Protein AF-A0A316NHX3-F1 (afdb_monomer_lite)

Secondary structure (DSSP, 8-state):
--HHHHHHHHHHHHHHHHSPPEEEEETTEEEEE----HHHHTT-SSHHHHHHHHHHTT-HHHHHHHHTT----HHHHHHHHHHHHH-TTGGGT--GGGGSGGGGGGTTHHHHHTT-HHHHHHHHTS-HHHHHHHHHHHHHHHHH-S--HHHHHHHHHHH---SSTT-GGGGG-TTHHHHHHHHHHHHHHS---HHHHHHHHHHHSSS------SHHHHHHTTSTT-HHHHHHHHHHHHHHH-SS--HHHHHHHHHHHHHS--HHHHHHHHHHB--TTPPP-STTHHHHHHHHHHHHHHH---HHHHHHHHHHHHHHS-----HHHHHHHHHHHHHHHHHHHHHHS----S--SEEETTEEEEE-TTS-EEEEEETTTT-TT----S-HHHHHT-S--S-SEEEEEEEETTB---PPPSS-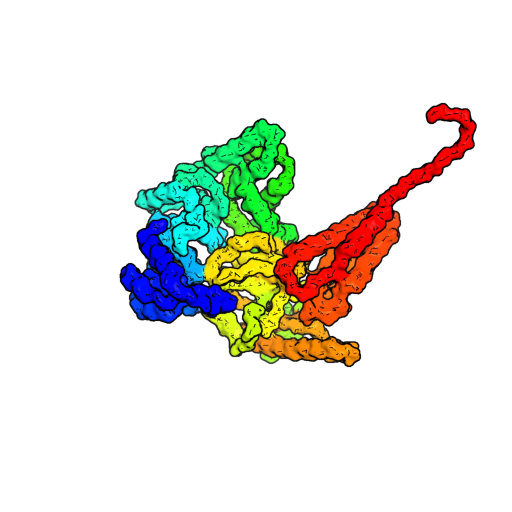EEEES---GGGEEEEESS-----SSS--S-GGG--TT--B--HHHHHHH--SS--EEEEESB--SSS-SSSB---SEEEEEES-S-HHHHHHHTTT-HHHHHHHHHHHHHHHHHHHHHHHHHHHHT--EEEEEHHHHHHHHHHHHHHHHHHHHHH--THHHHHHHHHHHHHHHHS-GGGHHHHHHHH-HHHHHHHHHHHHHHHHH-S-HHHHHHHHHHHHHHHHHHHHHHHHTGGG--TT---SS-HHHHHHHHHHHHHHHSPPP---------S----

pLDDT: mean 89.29, std 11.53, range [32.72, 98.62]

Structure (mmCIF, N/CA/C/O backbone):
data_AF-A0A316NHX3-F1
#
_entry.id   AF-A0A316NHX3-F1
#
loop_
_atom_site.group_PDB
_atom_site.id
_atom_site.type_symbol
_atom_site.label_atom_id
_atom_site.label_alt_id
_atom_site.label_comp_id
_atom_site.label_asym_id
_atom_site.label_entity_id
_atom_site.label_seq_id
_atom_site.pdbx_PDB_ins_code
_atom_site.Cartn_x
_atom_site.Cartn_y
_atom_site.Cartn_z
_atom_site.occupancy
_atom_site.B_iso_or_equiv
_atom_site.auth_seq_id
_atom_site.auth_comp_id
_atom_site.auth_asym_id
_atom_site.auth_atom_id
_atom_site.pdbx_PDB_model_num
ATOM 1 N N . MET A 1 1 ? -10.942 4.872 31.131 1.00 81.50 1 MET A N 1
ATOM 2 C CA . MET A 1 1 ? -10.452 3.531 31.542 1.00 81.50 1 MET A CA 1
ATOM 3 C C . MET A 1 1 ? -11.284 2.937 32.672 1.00 81.50 1 MET A C 1
ATOM 5 O O . MET A 1 1 ? -11.773 3.684 33.516 1.00 81.50 1 MET A O 1
ATOM 9 N N . THR A 1 2 ? -11.428 1.608 32.691 1.00 85.44 2 THR A N 1
ATOM 10 C CA . THR A 1 2 ? -12.091 0.856 33.773 1.00 85.44 2 THR A CA 1
ATOM 11 C C . THR A 1 2 ? -11.160 0.682 34.984 1.00 85.44 2 THR A C 1
ATOM 13 O O . THR A 1 2 ? -9.944 0.844 34.867 1.00 85.44 2 THR A O 1
ATOM 16 N N . GLU A 1 3 ? -11.706 0.335 36.156 1.00 88.62 3 GLU A N 1
ATOM 17 C CA . GLU A 1 3 ? -10.888 0.067 37.357 1.00 88.62 3 GLU A CA 1
ATOM 18 C C . GLU A 1 3 ? -9.953 -1.135 37.166 1.00 88.62 3 GLU A C 1
ATOM 20 O O . GLU A 1 3 ? -8.828 -1.142 37.659 1.00 88.62 3 GLU A O 1
ATOM 25 N N . GLU A 1 4 ? -10.397 -2.133 36.402 1.00 90.75 4 GLU A N 1
ATOM 26 C CA . GLU A 1 4 ? -9.567 -3.272 36.020 1.00 90.75 4 GLU A CA 1
ATOM 27 C C . GLU A 1 4 ? -8.338 -2.828 35.221 1.00 90.75 4 GLU A C 1
ATOM 29 O O . GLU A 1 4 ? -7.219 -3.175 35.589 1.00 90.75 4 GLU A O 1
ATOM 34 N N . MET A 1 5 ? -8.523 -2.007 34.182 1.00 90.88 5 MET A N 1
ATOM 35 C CA . MET A 1 5 ? -7.405 -1.529 33.367 1.00 90.88 5 MET A CA 1
ATOM 36 C C . MET A 1 5 ? -6.417 -0.696 34.186 1.00 90.88 5 MET A C 1
ATOM 38 O O . MET A 1 5 ? -5.214 -0.859 34.029 1.00 90.88 5 MET A O 1
ATOM 42 N N . ARG A 1 6 ? -6.907 0.147 35.106 1.00 91.81 6 ARG A N 1
ATOM 43 C CA . ARG A 1 6 ? -6.041 0.915 36.019 1.00 91.81 6 ARG A CA 1
ATOM 44 C C . ARG A 1 6 ? -5.251 0.017 36.969 1.00 91.81 6 ARG A C 1
ATOM 46 O O . ARG A 1 6 ? -4.130 0.354 37.331 1.00 91.81 6 ARG A O 1
ATOM 53 N N . ARG A 1 7 ? -5.826 -1.107 37.416 1.00 94.25 7 ARG A N 1
ATOM 54 C CA . ARG A 1 7 ? -5.094 -2.109 38.208 1.00 94.25 7 ARG A CA 1
ATOM 55 C C . ARG A 1 7 ? -3.994 -2.764 37.373 1.00 94.25 7 ARG A C 1
ATOM 57 O O . ARG A 1 7 ? -2.870 -2.846 37.851 1.00 94.25 7 ARG A O 1
ATOM 64 N N . LEU A 1 8 ? -4.319 -3.205 36.158 1.00 94.25 8 LEU A N 1
ATOM 65 C CA . LEU A 1 8 ? -3.361 -3.825 35.238 1.00 94.25 8 LEU A CA 1
ATOM 66 C C . LEU A 1 8 ? -2.221 -2.870 34.862 1.00 94.25 8 LEU A C 1
ATOM 68 O O . LEU A 1 8 ? -1.068 -3.285 34.826 1.00 94.25 8 LEU A O 1
ATOM 72 N N . GLU A 1 9 ? -2.532 -1.592 34.645 1.00 93.94 9 GLU A N 1
ATOM 73 C CA . GLU A 1 9 ? -1.543 -0.547 34.383 1.00 93.94 9 GLU A CA 1
ATOM 74 C C . GLU A 1 9 ? -0.569 -0.361 35.553 1.00 93.94 9 GLU A C 1
ATOM 76 O O . GLU A 1 9 ? 0.637 -0.421 35.353 1.00 93.94 9 GLU A O 1
ATOM 81 N N . ARG A 1 10 ? -1.062 -0.234 36.791 1.00 94.88 10 ARG A N 1
ATOM 82 C CA . ARG A 1 10 ? -0.166 -0.131 37.959 1.00 94.88 10 ARG A CA 1
ATOM 83 C C . ARG A 1 10 ? 0.773 -1.331 38.070 1.00 94.88 10 ARG A C 1
ATOM 85 O O . ARG A 1 10 ? 1.951 -1.169 38.353 1.00 94.88 10 ARG A O 1
ATOM 92 N N . ILE A 1 11 ? 0.255 -2.534 37.820 1.00 95.75 11 ILE A N 1
ATOM 93 C CA . ILE A 1 11 ? 1.056 -3.759 37.874 1.00 95.75 11 ILE A CA 1
ATOM 94 C C . ILE A 1 11 ? 2.121 -3.778 36.767 1.00 95.75 11 ILE A C 1
ATOM 96 O O . ILE A 1 11 ? 3.251 -4.181 37.033 1.00 95.75 11 ILE A O 1
ATOM 100 N N . ILE A 1 12 ? 1.802 -3.350 35.537 1.00 93.62 12 ILE A N 1
ATOM 101 C CA . ILE A 1 12 ? 2.807 -3.330 34.463 1.00 93.62 12 ILE A CA 1
ATOM 102 C C . ILE A 1 12 ? 3.889 -2.276 34.720 1.00 93.62 12 ILE A C 1
ATOM 104 O O . ILE A 1 12 ? 5.060 -2.549 34.472 1.00 93.62 12 ILE A O 1
ATOM 108 N N . GLU A 1 13 ? 3.521 -1.118 35.276 1.00 93.25 13 GLU A N 1
ATOM 109 C CA . GLU A 1 13 ? 4.476 -0.094 35.710 1.00 93.25 13 GLU A CA 1
ATOM 110 C C . GLU A 1 13 ? 5.412 -0.641 36.796 1.00 93.25 13 GLU A C 1
ATOM 112 O O . GLU A 1 13 ? 6.630 -0.517 36.672 1.00 93.25 13 GLU A O 1
ATOM 117 N N . GLU A 1 14 ? 4.875 -1.340 37.803 1.00 94.88 14 GLU A N 1
ATOM 118 C CA . GLU A 1 14 ? 5.686 -1.994 38.836 1.00 94.88 14 GLU A CA 1
ATOM 119 C C . GLU A 1 14 ? 6.650 -3.036 38.248 1.00 94.88 14 GLU A C 1
ATOM 121 O O . GLU A 1 14 ? 7.804 -3.104 38.674 1.00 94.88 14 GLU A O 1
ATOM 126 N N . ILE A 1 15 ? 6.217 -3.828 37.261 1.00 94.94 15 ILE A N 1
ATOM 127 C CA . ILE A 1 15 ? 7.086 -4.800 36.580 1.00 94.94 15 ILE A CA 1
ATOM 128 C C . ILE A 1 15 ? 8.211 -4.083 35.834 1.00 94.94 15 ILE A C 1
ATOM 130 O O . ILE A 1 15 ? 9.368 -4.476 35.961 1.00 94.94 15 ILE A O 1
ATOM 134 N N . TRP A 1 16 ? 7.901 -3.032 35.073 1.00 91.38 16 TRP A N 1
ATOM 135 C CA . TRP A 1 16 ? 8.910 -2.277 34.327 1.00 91.38 16 TRP A CA 1
ATOM 136 C C . TRP A 1 16 ? 9.939 -1.599 35.237 1.00 91.38 16 TRP A C 1
ATOM 138 O O . TRP A 1 16 ? 11.098 -1.464 34.846 1.00 91.38 16 TRP A O 1
ATOM 148 N N . GLU A 1 17 ? 9.539 -1.192 36.442 1.00 93.19 17 GLU A N 1
ATOM 149 C CA . GLU A 1 17 ? 10.433 -0.568 37.419 1.00 93.19 17 GLU A CA 1
ATOM 150 C C . GLU A 1 17 ? 11.291 -1.575 38.198 1.00 93.19 17 GLU A C 1
ATOM 152 O O . GLU A 1 17 ? 12.444 -1.274 38.520 1.00 93.19 17 GLU A O 1
ATOM 157 N N . ASN A 1 18 ? 10.742 -2.749 38.530 1.00 94.38 18 ASN A N 1
ATOM 158 C CA . ASN A 1 18 ? 11.351 -3.658 39.506 1.00 94.38 18 ASN A CA 1
ATOM 159 C C . ASN A 1 18 ? 11.918 -4.946 38.903 1.00 94.38 18 ASN A C 1
ATOM 161 O O . ASN A 1 18 ? 12.851 -5.520 39.472 1.00 94.38 18 ASN A O 1
ATOM 165 N N . GLU A 1 19 ? 11.388 -5.410 37.771 1.00 94.19 19 GLU A N 1
ATOM 166 C CA . GLU A 1 19 ? 11.814 -6.663 37.159 1.00 94.19 19 GLU A CA 1
ATOM 167 C C . GLU A 1 19 ? 12.928 -6.467 36.137 1.00 94.19 19 GLU A C 1
ATOM 169 O O . GLU A 1 19 ? 13.021 -5.471 35.419 1.00 94.19 19 GLU A O 1
ATOM 174 N N . LYS A 1 20 ? 13.792 -7.479 36.042 1.00 90.62 20 LYS A N 1
ATOM 175 C CA . LYS A 1 20 ? 14.858 -7.483 35.048 1.00 90.62 20 LYS A CA 1
ATOM 176 C C . LYS A 1 20 ? 14.275 -7.752 33.661 1.00 90.62 20 LYS A C 1
ATOM 178 O O . LYS A 1 20 ? 13.756 -8.836 33.402 1.00 90.62 20 LYS A O 1
ATOM 183 N N . GLU A 1 21 ? 14.456 -6.791 32.766 1.00 92.12 21 GLU A N 1
ATOM 184 C CA . GLU A 1 21 ? 14.179 -6.950 31.343 1.00 92.12 21 GLU A CA 1
ATOM 185 C C . GLU A 1 21 ? 15.188 -7.911 30.691 1.00 92.12 21 GLU A C 1
ATOM 187 O O . GLU A 1 21 ? 16.409 -7.764 30.823 1.00 92.12 21 GLU A O 1
ATOM 192 N N . GLU A 1 22 ? 14.671 -8.898 29.963 1.00 91.12 22 GLU A N 1
ATOM 193 C CA . GLU A 1 22 ? 15.433 -9.718 29.029 1.00 91.12 22 GLU A CA 1
ATOM 194 C C . GLU A 1 22 ? 15.054 -9.337 27.600 1.00 91.12 22 GLU A C 1
ATOM 196 O O . GLU A 1 22 ? 13.877 -9.298 27.258 1.00 91.12 22 GLU A O 1
ATOM 201 N N . VAL A 1 23 ? 16.041 -9.096 26.741 1.00 85.75 23 VAL A N 1
ATOM 202 C CA . VAL A 1 23 ? 15.790 -8.870 25.315 1.00 85.75 23 VAL A CA 1
ATOM 203 C C . VAL A 1 23 ? 15.897 -10.208 24.601 1.00 85.75 23 VAL A C 1
ATOM 205 O O . VAL A 1 23 ? 16.956 -10.839 24.619 1.00 85.75 23 VAL A O 1
ATOM 208 N N . THR A 1 24 ? 14.803 -10.647 23.987 1.00 78.69 24 THR A N 1
ATOM 209 C CA . THR A 1 24 ? 14.787 -11.832 23.126 1.00 78.69 24 THR A CA 1
ATOM 210 C C . THR A 1 24 ? 14.568 -11.418 21.679 1.00 78.69 24 THR A C 1
ATOM 212 O O . THR A 1 24 ? 14.032 -10.348 21.406 1.00 78.69 24 THR A O 1
ATOM 215 N N . GLU A 1 25 ? 15.037 -12.230 20.737 1.00 67.56 25 GLU A N 1
ATOM 216 C CA . GLU A 1 25 ? 14.768 -12.012 19.319 1.00 67.56 25 GLU A CA 1
ATOM 217 C C . GLU A 1 25 ? 13.556 -12.844 18.905 1.00 67.56 25 GLU A C 1
ATOM 219 O O . GLU A 1 25 ? 13.496 -14.049 19.159 1.00 67.56 25 GLU A O 1
ATOM 224 N N . TYR A 1 26 ? 12.592 -12.194 18.265 1.00 55.69 26 TYR A N 1
ATOM 225 C CA . TYR A 1 26 ? 11.402 -12.811 17.712 1.00 55.69 26 TYR A CA 1
ATOM 226 C C . TYR A 1 26 ? 11.240 -12.373 16.260 1.00 55.69 26 TYR A C 1
ATOM 228 O O . TYR A 1 26 ? 10.967 -11.207 15.993 1.00 55.69 26 TYR A O 1
ATOM 236 N N . TYR A 1 27 ? 11.454 -13.301 15.321 1.00 52.44 27 TYR A N 1
ATOM 237 C CA . TYR A 1 27 ? 11.397 -13.039 13.874 1.00 52.44 27 TYR A CA 1
ATOM 238 C C . TYR A 1 27 ? 12.244 -11.831 13.419 1.00 52.44 27 TYR A C 1
ATOM 240 O O . TYR A 1 27 ? 11.801 -11.019 12.612 1.00 52.44 27 TYR A O 1
ATOM 248 N N . GLY A 1 28 ? 13.468 -11.696 13.939 1.00 52.56 28 GLY A N 1
ATOM 249 C CA . GLY A 1 28 ? 14.362 -10.584 13.595 1.00 52.56 28 GLY A CA 1
ATOM 250 C C . GLY A 1 28 ? 14.082 -9.276 14.344 1.00 52.56 28 GLY A C 1
ATOM 251 O O . GLY A 1 28 ? 14.802 -8.301 14.138 1.00 52.56 28 GLY A O 1
ATOM 252 N N . VAL A 1 29 ? 13.080 -9.244 15.232 1.00 60.50 29 VAL A N 1
ATOM 253 C CA . VAL A 1 29 ? 12.754 -8.091 16.084 1.00 60.50 29 VAL A CA 1
ATOM 254 C C . VAL A 1 29 ? 13.181 -8.357 17.524 1.00 60.50 29 VAL A C 1
ATOM 256 O O . VAL A 1 29 ? 12.929 -9.426 18.075 1.00 60.50 29 VAL A O 1
ATOM 259 N N . GLN A 1 30 ? 13.815 -7.372 18.160 1.00 76.38 30 GLN A N 1
ATOM 260 C CA . GLN A 1 30 ? 14.144 -7.433 19.583 1.00 76.38 30 GLN A CA 1
ATOM 261 C C . GLN A 1 30 ? 12.913 -7.093 20.425 1.00 76.38 30 GLN A C 1
ATOM 263 O O . GLN A 1 30 ? 12.385 -5.989 20.333 1.00 76.38 30 GLN A O 1
ATOM 268 N N . ILE A 1 31 ? 12.476 -8.031 21.263 1.00 80.31 31 ILE A N 1
ATOM 269 C CA . ILE A 1 31 ? 11.320 -7.875 22.145 1.00 80.31 31 ILE A CA 1
ATOM 270 C C . ILE A 1 31 ? 11.724 -7.967 23.620 1.00 80.31 31 ILE A C 1
ATOM 272 O O . ILE A 1 31 ? 12.435 -8.880 24.053 1.00 80.31 31 ILE A O 1
ATOM 276 N N . SER A 1 32 ? 11.222 -7.026 24.415 1.00 87.19 32 SER A N 1
ATOM 277 C CA . SER A 1 32 ? 11.368 -7.026 25.870 1.00 87.19 32 SER A CA 1
ATOM 278 C C . SER A 1 32 ? 10.533 -8.149 26.483 1.00 87.19 32 SER A C 1
ATOM 280 O O . SER A 1 32 ? 9.337 -8.279 26.212 1.00 87.19 32 SER A O 1
ATOM 282 N N . THR A 1 33 ? 11.165 -8.976 27.307 1.00 91.12 33 THR A N 1
ATOM 283 C CA . THR A 1 33 ? 10.582 -10.151 27.956 1.00 91.12 33 THR A CA 1
ATOM 284 C C . THR A 1 33 ? 10.815 -10.075 29.462 1.00 91.12 33 THR A C 1
ATOM 286 O O . THR A 1 33 ? 11.935 -9.829 29.906 1.00 91.12 33 THR A O 1
ATOM 289 N N . TYR A 1 34 ? 9.774 -10.331 30.256 1.00 93.88 34 TYR A N 1
ATOM 290 C CA . TYR A 1 34 ? 9.845 -10.326 31.722 1.00 93.88 34 TYR A CA 1
ATOM 291 C C . TYR A 1 34 ? 9.447 -11.700 32.270 1.00 93.88 34 TYR A C 1
ATOM 293 O O . TYR A 1 34 ? 8.300 -12.137 32.138 1.00 93.88 34 TYR A O 1
ATOM 301 N N . ARG A 1 35 ? 10.408 -12.415 32.873 1.00 91.19 35 ARG A N 1
ATOM 302 C CA . ARG A 1 35 ? 10.212 -13.810 33.313 1.00 91.19 35 ARG A CA 1
ATOM 303 C C . ARG A 1 35 ? 9.667 -13.951 34.731 1.00 91.19 35 ARG A C 1
ATOM 305 O O . ARG A 1 35 ? 8.892 -14.865 34.995 1.00 91.19 35 ARG A O 1
ATOM 312 N N . HIS A 1 36 ? 10.047 -13.057 35.637 1.00 93.00 36 HIS A N 1
ATOM 313 C CA . HIS A 1 36 ? 9.745 -13.159 37.067 1.00 93.00 36 HIS A CA 1
ATOM 314 C C . HIS A 1 36 ? 8.436 -12.449 37.432 1.00 93.00 36 HIS A C 1
ATOM 316 O O . HIS A 1 36 ? 8.420 -11.490 38.191 1.00 93.00 36 HIS A O 1
ATOM 322 N N . ILE A 1 37 ? 7.321 -12.927 36.871 1.00 96.12 37 ILE A N 1
ATOM 323 C CA . ILE A 1 37 ? 6.017 -12.253 37.001 1.00 96.12 37 ILE A CA 1
ATOM 324 C C . ILE A 1 37 ? 5.033 -12.933 37.971 1.00 96.12 37 ILE A C 1
ATOM 326 O O . ILE A 1 37 ? 3.930 -12.431 38.170 1.00 96.12 37 ILE A O 1
ATOM 330 N N . ASP A 1 38 ? 5.403 -14.060 38.590 1.00 95.75 38 ASP A N 1
ATOM 331 C CA . ASP A 1 38 ? 4.497 -14.889 39.409 1.00 95.75 38 ASP A CA 1
ATOM 332 C C . ASP A 1 38 ? 3.814 -14.120 40.549 1.00 95.75 38 ASP A C 1
ATOM 334 O O . ASP A 1 38 ? 2.600 -14.216 40.728 1.00 95.75 38 ASP A O 1
ATOM 338 N N . THR A 1 39 ? 4.571 -13.301 41.279 1.00 95.62 39 THR A N 1
ATOM 339 C CA . THR A 1 39 ? 4.064 -12.490 42.398 1.00 95.62 39 THR A CA 1
ATOM 340 C C . THR A 1 39 ? 3.041 -11.446 41.954 1.00 95.62 39 THR A C 1
ATOM 342 O O . THR A 1 39 ? 2.125 -11.121 42.706 1.00 95.62 39 THR A O 1
ATOM 345 N N . TYR A 1 40 ? 3.159 -10.927 40.731 1.00 97.12 40 TYR A N 1
ATOM 346 C CA . TYR A 1 40 ? 2.200 -9.980 40.160 1.00 97.12 40 TYR A CA 1
ATOM 347 C C . TYR A 1 40 ? 0.940 -10.692 39.667 1.00 97.12 40 TYR A C 1
ATOM 349 O O . TYR A 1 40 ? -0.167 -10.185 39.842 1.00 97.12 40 TYR A O 1
ATOM 357 N N . LEU A 1 41 ? 1.078 -11.908 39.128 1.00 96.62 41 LEU A N 1
ATOM 358 C CA . LEU A 1 41 ? -0.061 -12.735 38.723 1.00 96.62 41 LEU A CA 1
ATOM 359 C C . LEU A 1 41 ? -0.951 -13.120 39.911 1.00 96.62 41 LEU A C 1
ATOM 361 O O . LEU A 1 41 ? -2.163 -13.252 39.746 1.00 96.62 41 LEU A O 1
ATOM 365 N N . GLU A 1 42 ? -0.391 -13.279 41.112 1.00 95.31 42 GLU A N 1
ATOM 366 C CA . GLU A 1 42 ? -1.163 -13.522 42.342 1.00 95.31 42 GLU A CA 1
ATOM 367 C C . GLU A 1 42 ? -2.094 -12.356 42.712 1.00 95.31 42 GLU A C 1
ATOM 369 O O . GLU A 1 42 ? -3.115 -12.572 43.366 1.00 95.31 42 GLU A O 1
ATOM 374 N N . GLN A 1 43 ? -1.787 -11.136 42.258 1.00 95.12 43 GLN A N 1
ATOM 375 C CA . GLN A 1 43 ? -2.605 -9.944 42.503 1.00 95.12 43 GLN A CA 1
ATOM 376 C C . GLN A 1 43 ? -3.849 -9.878 41.603 1.00 95.12 43 GLN A C 1
ATOM 378 O O . GLN A 1 43 ? -4.756 -9.077 41.850 1.00 95.12 43 GLN A O 1
ATOM 383 N N . LEU A 1 44 ? -3.899 -10.701 40.551 1.00 95.88 44 LEU A N 1
ATOM 384 C CA . LEU A 1 44 ? -4.960 -10.677 39.552 1.00 95.88 44 LEU A CA 1
ATOM 385 C C . LEU A 1 44 ? -6.072 -11.689 39.883 1.00 95.88 44 LEU A C 1
ATOM 387 O O . LEU A 1 44 ? -5.789 -12.867 40.131 1.00 95.88 44 LEU A O 1
ATOM 391 N N . PRO A 1 45 ? -7.349 -11.262 39.879 1.00 93.69 45 PRO A N 1
ATOM 392 C CA . PRO A 1 45 ? -8.469 -12.081 40.334 1.00 93.69 45 PRO A CA 1
ATOM 393 C C . PRO A 1 45 ? -8.913 -13.151 39.327 1.00 93.69 45 PRO A C 1
ATOM 395 O O . PRO A 1 45 ? -9.514 -14.141 39.740 1.00 93.69 45 PRO A O 1
ATOM 398 N N . SER A 1 46 ? -8.652 -12.966 38.029 1.00 94.31 46 SER A N 1
ATOM 399 C CA . SER A 1 46 ? -9.141 -13.835 36.950 1.00 94.31 46 SER A CA 1
ATOM 400 C C . SER A 1 46 ? -7.994 -14.459 36.153 1.00 94.31 46 SER A C 1
ATOM 402 O O . SER A 1 46 ? -6.880 -13.932 36.131 1.00 94.31 46 SER A O 1
ATOM 404 N N . ILE A 1 47 ? -8.245 -15.610 35.521 1.00 95.75 47 ILE A N 1
ATOM 405 C CA . ILE A 1 47 ? -7.231 -16.290 34.702 1.00 95.75 47 ILE A CA 1
ATOM 406 C C . ILE A 1 47 ? -6.963 -15.507 33.410 1.00 95.75 47 ILE A C 1
ATOM 408 O O . ILE A 1 47 ? -5.823 -15.425 32.970 1.00 95.75 47 ILE A O 1
ATOM 412 N N . GLU A 1 48 ? -7.980 -14.850 32.859 1.00 95.06 48 GLU A N 1
ATOM 413 C CA . GLU A 1 48 ? -7.903 -14.017 31.661 1.00 95.06 48 GLU A CA 1
ATOM 414 C C . GLU A 1 48 ? -6.985 -12.809 31.869 1.00 95.06 48 GLU A C 1
ATOM 416 O O . GLU A 1 48 ? -6.152 -12.516 31.015 1.00 95.06 48 GLU A O 1
ATOM 421 N N . GLU A 1 49 ? -7.080 -12.136 33.021 1.00 94.94 49 GLU A N 1
ATOM 422 C CA . GLU A 1 49 ? -6.173 -11.033 33.364 1.00 94.94 49 GLU A CA 1
ATOM 423 C C . GLU A 1 49 ? -4.728 -11.515 33.530 1.00 94.94 49 GLU A C 1
ATOM 425 O O . GLU A 1 49 ? -3.795 -10.837 33.102 1.00 94.94 49 GLU A O 1
ATOM 430 N N . LYS A 1 50 ? -4.532 -12.701 34.121 1.00 97.00 50 LYS A N 1
ATOM 431 C CA . LYS A 1 50 ? -3.204 -13.315 34.256 1.00 97.00 50 LYS A CA 1
ATOM 432 C C . LYS A 1 50 ? -2.598 -13.636 32.893 1.00 97.00 50 LYS A C 1
ATOM 434 O O . LYS A 1 50 ? -1.420 -13.358 32.679 1.00 97.00 50 LYS A O 1
ATOM 439 N N . ILE A 1 51 ? -3.396 -14.191 31.977 1.00 96.62 51 ILE A N 1
ATOM 440 C CA . ILE A 1 51 ? -2.977 -14.452 30.594 1.00 96.62 51 ILE A CA 1
ATOM 441 C C . ILE A 1 51 ? -2.600 -13.134 29.915 1.00 96.62 51 ILE A C 1
ATOM 443 O O . ILE A 1 51 ? -1.506 -13.044 29.364 1.00 96.62 51 ILE A O 1
ATOM 447 N N . TRP A 1 52 ? -3.438 -12.097 30.020 1.00 94.69 52 TRP A N 1
ATOM 448 C CA . TRP A 1 52 ? -3.147 -10.779 29.446 1.00 94.69 52 TRP A CA 1
ATOM 449 C C . TRP A 1 52 ? -1.829 -10.194 29.977 1.00 94.69 52 TRP A C 1
ATOM 451 O O . TRP A 1 52 ? -1.007 -9.717 29.194 1.00 94.69 52 TRP A O 1
ATOM 461 N N . LEU A 1 53 ? -1.569 -10.284 31.288 1.00 95.50 53 LEU A N 1
ATOM 462 C CA . LEU A 1 53 ? -0.313 -9.795 31.866 1.00 95.50 53 LEU A CA 1
ATOM 463 C C . LEU A 1 53 ? 0.889 -10.586 31.329 1.00 95.50 53 LEU A C 1
ATOM 465 O O . LEU A 1 53 ? 1.886 -9.995 30.917 1.00 95.50 53 LEU A O 1
ATOM 469 N N . ALA A 1 54 ? 0.782 -11.916 31.266 1.00 95.50 54 ALA A N 1
ATOM 470 C CA . ALA A 1 54 ? 1.830 -12.769 30.710 1.00 95.50 54 ALA A CA 1
ATOM 471 C C . ALA A 1 54 ? 2.099 -12.471 29.222 1.00 95.50 54 ALA A C 1
ATOM 473 O O . ALA A 1 54 ? 3.261 -12.418 28.812 1.00 95.50 54 ALA A O 1
ATOM 474 N N . GLN A 1 55 ? 1.049 -12.202 28.435 1.00 92.88 55 GLN A N 1
ATOM 475 C CA . GLN A 1 55 ? 1.152 -11.726 27.053 1.00 92.88 55 GLN A CA 1
ATOM 476 C C . GLN A 1 55 ? 1.894 -10.386 26.989 1.00 92.88 55 GLN A C 1
ATOM 478 O O . GLN A 1 55 ? 2.849 -10.259 26.221 1.00 92.88 55 GLN A O 1
ATOM 483 N N . ARG A 1 56 ? 1.521 -9.398 27.817 1.00 91.12 56 ARG A N 1
ATOM 484 C CA . ARG A 1 56 ? 2.165 -8.070 27.860 1.00 91.12 56 ARG A CA 1
ATOM 485 C C . ARG A 1 56 ? 3.650 -8.146 28.218 1.00 91.12 56 ARG A C 1
ATOM 487 O O . ARG A 1 56 ? 4.438 -7.369 27.688 1.00 91.12 56 ARG A O 1
ATOM 494 N N . CYS A 1 57 ? 4.022 -9.116 29.047 1.00 92.56 57 CYS A N 1
ATOM 495 C CA . CYS A 1 57 ? 5.398 -9.425 29.428 1.00 92.56 57 CYS A CA 1
ATOM 496 C C . CYS A 1 57 ? 6.143 -10.349 28.443 1.00 92.56 57 CYS A C 1
ATOM 498 O O . CYS A 1 57 ? 7.291 -10.702 28.712 1.00 92.56 57 CYS A O 1
ATOM 500 N N . ASN A 1 58 ? 5.506 -10.768 27.341 1.00 90.75 58 ASN A N 1
ATOM 501 C CA . ASN A 1 58 ? 6.025 -11.722 26.349 1.00 90.75 58 ASN A CA 1
ATOM 502 C C . ASN A 1 58 ? 6.532 -13.050 26.959 1.00 90.75 58 ASN A C 1
ATOM 504 O O . ASN A 1 58 ? 7.450 -13.688 26.444 1.00 90.75 58 ASN A O 1
ATOM 508 N N . ASN A 1 59 ? 5.926 -13.496 28.065 1.00 93.12 59 ASN A N 1
ATOM 509 C CA . ASN A 1 59 ? 6.341 -14.693 28.794 1.00 93.12 59 ASN A CA 1
ATOM 510 C C . ASN A 1 59 ? 5.617 -15.949 28.274 1.00 93.12 59 ASN A C 1
ATOM 512 O O . ASN A 1 59 ? 4.604 -16.375 28.831 1.00 93.12 59 ASN A O 1
ATOM 516 N N . LYS A 1 60 ? 6.147 -16.550 27.200 1.00 91.19 60 LYS A N 1
ATOM 517 C CA . LYS A 1 60 ? 5.533 -17.699 26.498 1.00 91.19 60 LYS A CA 1
ATOM 518 C C . LYS A 1 60 ? 5.258 -18.911 27.392 1.00 91.19 60 LYS A C 1
ATOM 520 O O . LYS A 1 60 ? 4.204 -19.531 27.276 1.00 91.19 60 LYS A O 1
ATOM 525 N N . GLU A 1 61 ? 6.177 -19.229 28.304 1.00 93.19 61 GLU A N 1
ATOM 526 C CA . GLU A 1 61 ? 6.024 -20.353 29.240 1.00 93.19 61 GLU A CA 1
ATOM 527 C C . GLU A 1 61 ? 4.790 -20.155 30.125 1.00 93.19 61 GLU A C 1
ATOM 529 O O . GLU A 1 61 ? 3.951 -21.049 30.252 1.00 93.19 61 GLU A O 1
ATOM 534 N N . LYS A 1 62 ? 4.640 -18.947 30.675 1.00 96.06 62 LYS A N 1
ATOM 535 C CA . LYS A 1 62 ? 3.514 -18.618 31.541 1.00 96.06 62 LYS A CA 1
ATOM 536 C C . LYS A 1 62 ? 2.199 -18.485 30.770 1.00 96.06 62 LYS A C 1
ATOM 538 O O . LYS A 1 62 ? 1.164 -18.903 31.281 1.00 96.06 62 LYS A O 1
ATOM 543 N N . ILE A 1 63 ? 2.228 -17.971 29.539 1.00 95.81 63 ILE A N 1
ATOM 544 C CA . ILE A 1 63 ? 1.055 -17.939 28.648 1.00 95.81 63 ILE A CA 1
ATOM 545 C C . ILE A 1 63 ? 0.518 -19.359 28.430 1.00 95.81 63 ILE A C 1
ATOM 547 O O . ILE A 1 63 ? -0.673 -19.595 28.636 1.00 95.81 63 ILE A O 1
ATOM 551 N N . ALA A 1 64 ? 1.385 -20.314 28.079 1.00 95.38 64 ALA A N 1
ATOM 552 C CA . ALA A 1 64 ? 0.990 -21.705 27.859 1.00 95.38 64 ALA A CA 1
ATOM 553 C C . ALA A 1 64 ? 0.438 -22.359 29.139 1.00 95.38 64 ALA A C 1
ATOM 555 O O . ALA A 1 64 ? -0.607 -23.014 29.107 1.00 95.38 64 ALA A O 1
ATOM 556 N N . GLU A 1 65 ? 1.103 -22.139 30.280 1.00 96.75 65 GLU A N 1
ATOM 557 C CA . GLU A 1 65 ? 0.662 -22.637 31.586 1.00 96.75 65 GLU A CA 1
ATOM 558 C C . GLU A 1 65 ? -0.749 -22.137 31.933 1.00 96.75 65 GLU A C 1
ATOM 560 O O . GLU A 1 65 ? -1.627 -22.939 32.253 1.00 96.75 65 GLU A O 1
ATOM 565 N N . LEU A 1 66 ? -0.985 -20.826 31.845 1.00 97.25 66 LEU A N 1
ATOM 566 C CA . LEU A 1 66 ? -2.255 -20.205 32.225 1.00 97.25 66 LEU A CA 1
ATOM 567 C C . LEU A 1 66 ? -3.377 -20.533 31.235 1.00 97.25 66 LEU A C 1
ATOM 569 O O . LEU A 1 66 ? -4.502 -20.800 31.652 1.00 97.25 66 LEU A O 1
ATOM 573 N N . THR A 1 67 ? -3.070 -20.586 29.937 1.00 96.00 67 THR A N 1
ATOM 574 C CA . THR A 1 67 ? -4.042 -20.972 28.903 1.00 96.00 67 THR A CA 1
ATOM 575 C C . THR A 1 67 ? -4.518 -22.411 29.105 1.00 96.00 67 THR A C 1
ATOM 577 O O . THR A 1 67 ? -5.701 -22.693 28.961 1.00 96.00 67 THR A O 1
ATOM 580 N N . SER A 1 68 ? -3.653 -23.327 29.554 1.00 94.94 68 SER A N 1
ATOM 581 C CA . SER A 1 68 ? -4.076 -24.702 29.875 1.00 94.94 68 SER A CA 1
ATOM 582 C C . SER A 1 68 ? -5.056 -24.803 31.056 1.00 94.94 68 SER A C 1
ATOM 584 O O . SER A 1 68 ? -5.709 -25.831 31.235 1.00 94.94 68 SER A O 1
ATOM 586 N N . GLN A 1 69 ? -5.156 -23.746 31.869 1.00 95.56 69 GLN A N 1
ATOM 587 C CA . GLN A 1 69 ? -6.016 -23.678 33.051 1.00 95.56 69 GLN A CA 1
ATOM 588 C C . GLN A 1 69 ? -7.338 -22.950 32.781 1.00 95.56 69 GLN A C 1
ATOM 590 O O . GLN A 1 69 ? -8.221 -22.984 33.645 1.00 95.56 69 GLN A O 1
ATOM 595 N N . ILE A 1 70 ? -7.493 -22.285 31.626 1.00 94.88 70 ILE A N 1
ATOM 596 C CA . ILE A 1 70 ? -8.722 -21.552 31.329 1.00 94.88 70 ILE A CA 1
ATOM 597 C C . ILE A 1 70 ? -9.896 -22.519 31.145 1.00 94.88 70 ILE A C 1
ATOM 599 O O . ILE A 1 70 ? -9.773 -23.585 30.541 1.00 94.88 70 ILE A O 1
ATOM 603 N N . GLN A 1 71 ? -11.054 -22.153 31.690 1.00 94.38 71 GLN A N 1
ATOM 604 C CA . GLN A 1 71 ? -12.290 -22.904 31.508 1.00 94.38 71 GLN A CA 1
ATOM 605 C C . GLN A 1 71 ? -13.163 -22.163 30.504 1.00 94.38 71 GLN A C 1
ATOM 607 O O . GLN A 1 71 ? -13.678 -21.091 30.807 1.00 94.38 71 GLN A O 1
ATOM 612 N N . LEU A 1 72 ? -13.306 -22.744 29.316 1.00 95.75 72 LEU A N 1
ATOM 613 C CA . LEU A 1 72 ? -14.149 -22.225 28.246 1.00 95.75 72 LEU A CA 1
ATOM 614 C C . LEU A 1 72 ? -15.440 -23.045 28.163 1.00 95.75 72 LEU A C 1
ATOM 616 O O . LEU A 1 72 ? -15.416 -24.269 28.321 1.00 95.75 72 LEU A O 1
ATOM 620 N N . ASP A 1 73 ? -16.565 -22.374 27.930 1.00 96.31 73 ASP A N 1
ATOM 621 C CA . ASP A 1 73 ? -17.814 -23.048 27.576 1.00 96.31 73 ASP A CA 1
ATOM 622 C C . ASP A 1 73 ? -17.786 -23.582 26.129 1.00 96.31 73 ASP A C 1
ATOM 624 O O . ASP A 1 73 ? -16.858 -23.325 25.364 1.00 96.31 73 ASP A O 1
ATOM 628 N N . GLU A 1 74 ? -18.813 -24.338 25.731 1.00 96.81 74 GLU A N 1
ATOM 629 C CA . GLU A 1 74 ? -18.877 -24.962 24.400 1.00 96.81 74 GLU A CA 1
ATOM 630 C C . GLU A 1 74 ? -18.777 -23.944 23.248 1.00 96.81 74 GLU A C 1
ATOM 632 O O . GLU A 1 74 ? -18.121 -24.211 22.237 1.00 96.81 74 GLU A O 1
ATOM 637 N N . TYR A 1 75 ? -19.401 -22.771 23.397 1.00 95.94 75 TYR A N 1
ATOM 638 C CA . TYR A 1 75 ? -19.354 -21.716 22.387 1.00 95.94 75 TYR A CA 1
ATOM 639 C C . TYR A 1 75 ? -17.946 -21.120 22.299 1.00 95.94 75 TYR A C 1
ATOM 641 O O . TYR A 1 75 ? -17.381 -21.019 21.207 1.00 95.94 75 TYR A O 1
ATOM 649 N N . GLN A 1 76 ? -17.361 -20.782 23.448 1.00 96.50 76 GLN A N 1
ATOM 650 C CA . GLN A 1 76 ? -16.022 -20.212 23.554 1.00 96.50 76 GLN A CA 1
ATOM 651 C C . GLN A 1 76 ? -14.956 -21.172 23.024 1.00 96.50 76 GLN A C 1
ATOM 653 O O . GLN A 1 76 ? -14.099 -20.750 22.252 1.00 96.50 76 GLN A O 1
ATOM 658 N N . THR A 1 77 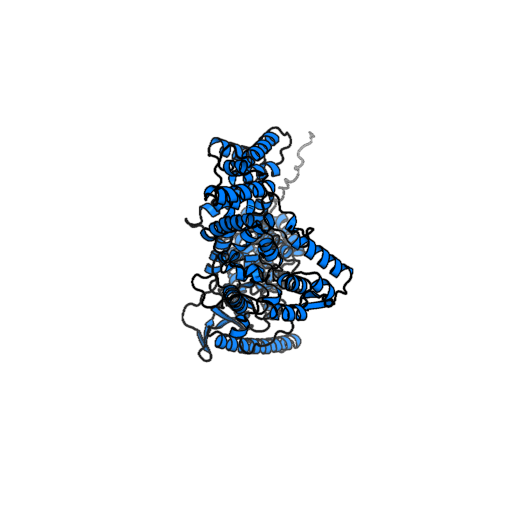? -15.032 -22.462 23.374 1.00 96.38 77 THR A N 1
ATOM 659 C CA . THR A 1 77 ? -14.134 -23.497 22.846 1.00 96.38 77 THR A CA 1
ATOM 660 C C . THR A 1 77 ? -14.230 -23.561 21.329 1.00 96.38 77 THR A C 1
ATOM 662 O O . THR A 1 77 ? -13.210 -23.512 20.652 1.00 96.38 77 THR A O 1
ATOM 665 N N . LYS A 1 78 ? -15.443 -23.604 20.766 1.00 95.56 78 LYS A N 1
ATOM 666 C CA . LYS A 1 78 ? -15.617 -23.677 19.311 1.00 95.56 78 LYS A CA 1
ATOM 667 C C . LYS A 1 78 ? -15.042 -22.455 18.590 1.00 95.56 78 LYS A C 1
ATOM 669 O O . LYS A 1 78 ? -14.426 -22.606 17.537 1.00 95.56 78 LYS A O 1
ATOM 674 N N . LEU A 1 79 ? -15.257 -21.254 19.129 1.00 95.19 79 LEU A N 1
ATOM 675 C CA . LEU A 1 79 ? -14.725 -20.022 18.547 1.00 95.19 79 LEU A CA 1
ATOM 676 C C . LEU A 1 79 ? -13.195 -19.964 18.646 1.00 95.19 79 LEU A C 1
ATOM 678 O O . LEU A 1 79 ? -12.536 -19.603 17.676 1.00 95.19 79 LEU A O 1
ATOM 682 N N . TYR A 1 80 ? -12.637 -20.351 19.790 1.00 94.69 80 TYR A N 1
ATOM 683 C CA . TYR A 1 80 ? -11.196 -20.403 20.011 1.00 94.69 80 TYR A CA 1
ATOM 684 C C . TYR A 1 80 ? -10.495 -21.391 19.071 1.00 94.69 80 TYR A C 1
ATOM 686 O O . TYR A 1 80 ? -9.520 -21.018 18.424 1.00 94.69 80 TYR A O 1
ATOM 694 N N . GLU A 1 81 ? -11.026 -22.609 18.919 1.00 93.56 81 GLU A N 1
ATOM 695 C CA . GLU A 1 81 ? -10.484 -23.597 17.976 1.00 93.56 81 GLU A CA 1
ATOM 696 C C . GLU A 1 81 ? -10.547 -23.082 16.530 1.00 93.56 81 GLU A C 1
ATOM 698 O O . GLU A 1 81 ? -9.562 -23.182 15.804 1.00 93.56 81 GLU A O 1
ATOM 703 N N . LYS A 1 82 ? -11.651 -22.428 16.133 1.00 92.00 82 LYS A N 1
ATOM 704 C CA . LYS A 1 82 ? -11.766 -21.798 14.807 1.00 92.00 82 LYS A CA 1
ATOM 705 C C . LYS A 1 82 ? -10.690 -20.728 14.583 1.00 92.00 82 LYS A C 1
ATOM 707 O O . LYS A 1 82 ? -10.088 -20.681 13.519 1.00 92.00 82 LYS A O 1
ATOM 712 N N . LEU A 1 83 ? -10.443 -19.860 15.565 1.00 90.88 83 LEU A N 1
ATOM 713 C CA . LEU A 1 83 ? -9.393 -18.839 15.465 1.00 90.88 83 LEU A CA 1
ATOM 714 C C . LEU A 1 83 ? -7.997 -19.488 15.376 1.00 90.88 83 LEU A C 1
ATOM 716 O O . LEU A 1 83 ? -7.149 -19.021 14.614 1.00 90.88 83 LEU A O 1
ATOM 720 N N . LYS A 1 84 ? -7.767 -20.598 16.093 1.00 90.50 84 LYS A N 1
ATOM 721 C CA . LYS A 1 84 ? -6.510 -21.365 16.041 1.00 90.50 84 LYS A CA 1
ATOM 722 C C . LYS A 1 84 ? -6.249 -22.049 14.701 1.00 90.50 84 LYS A C 1
ATOM 724 O O . LYS A 1 84 ? -5.086 -22.226 14.345 1.00 90.50 84 LYS A O 1
ATOM 729 N N . GLU A 1 85 ? -7.289 -22.384 13.935 1.00 89.44 85 GLU A N 1
ATOM 730 C CA . GLU A 1 85 ? -7.132 -22.874 12.555 1.00 89.44 85 GLU A CA 1
ATOM 731 C C . GLU A 1 85 ? -6.441 -21.838 11.651 1.00 89.44 85 GLU A C 1
ATOM 733 O O . GLU A 1 85 ? -5.776 -22.212 10.684 1.00 89.44 85 GLU A O 1
ATOM 738 N N . HIS A 1 86 ? -6.572 -20.544 11.965 1.00 85.44 86 HIS A N 1
ATOM 739 C CA . HIS A 1 86 ? -6.005 -19.441 11.185 1.00 85.44 86 HIS A CA 1
ATOM 740 C C . HIS A 1 86 ? -4.759 -18.807 11.812 1.00 85.44 86 HIS A C 1
ATOM 742 O O . HIS A 1 86 ? -3.985 -18.178 11.090 1.00 85.44 86 HIS A O 1
ATOM 748 N N . ASN A 1 87 ? -4.576 -18.947 13.128 1.00 86.06 87 ASN A N 1
ATOM 749 C CA . ASN A 1 87 ? -3.433 -18.423 13.867 1.00 86.06 87 ASN A CA 1
ATOM 750 C C . ASN A 1 87 ? -2.988 -19.401 14.966 1.00 86.06 87 ASN A C 1
ATOM 752 O O . ASN A 1 87 ? -3.595 -19.454 16.033 1.00 86.06 87 ASN A O 1
ATOM 756 N N . ILE A 1 88 ? -1.902 -20.150 14.761 1.00 85.81 88 ILE A N 1
ATOM 757 C CA . ILE A 1 88 ? -1.414 -21.067 15.813 1.00 85.81 88 ILE A CA 1
ATOM 758 C C . ILE A 1 88 ? -0.762 -20.346 17.000 1.00 85.81 88 ILE A C 1
ATOM 760 O O . ILE A 1 88 ? -0.681 -20.917 18.086 1.00 85.81 88 ILE A O 1
ATOM 764 N N . GLU A 1 89 ? -0.347 -19.090 16.823 1.00 84.31 89 GLU A N 1
ATOM 765 C CA . GLU A 1 89 ? 0.242 -18.245 17.870 1.00 84.31 89 GLU A CA 1
ATOM 766 C C . GLU A 1 89 ? -0.828 -17.441 18.635 1.00 84.31 89 GLU A C 1
ATOM 768 O O . GLU A 1 89 ? -0.499 -16.546 19.412 1.00 84.31 89 GLU A O 1
ATOM 773 N N . LEU A 1 90 ? -2.116 -17.764 18.443 1.00 88.94 90 LEU A N 1
ATOM 774 C CA . LEU A 1 90 ? -3.260 -17.040 19.009 1.00 88.94 90 LEU A CA 1
ATOM 775 C C . LEU A 1 90 ? -3.153 -16.806 20.522 1.00 88.94 90 LEU A C 1
ATOM 777 O O . LEU A 1 90 ? -3.548 -15.749 21.008 1.00 88.94 90 LEU A O 1
ATOM 781 N N . ASP A 1 91 ? -2.590 -17.758 21.268 1.00 90.50 91 ASP A N 1
ATOM 782 C CA . ASP A 1 91 ? -2.440 -17.665 22.727 1.00 90.50 91 ASP A CA 1
ATOM 783 C C . ASP A 1 91 ? -1.553 -16.490 23.150 1.00 90.50 91 ASP A C 1
ATOM 785 O O . ASP A 1 91 ? -1.693 -15.963 24.252 1.00 90.50 91 ASP A O 1
ATOM 789 N N . GLU A 1 92 ? -0.655 -16.038 22.274 1.00 87.12 92 GLU A N 1
ATOM 790 C CA . GLU A 1 92 ? 0.250 -14.927 22.549 1.00 87.12 92 GLU A CA 1
ATOM 791 C C . GLU A 1 92 ? -0.408 -13.555 22.346 1.00 87.12 92 GLU A C 1
ATOM 793 O O . GLU A 1 92 ? 0.144 -12.542 22.789 1.00 87.12 92 GLU A O 1
ATOM 798 N N . THR A 1 93 ? -1.561 -13.481 21.679 1.00 85.75 93 THR A N 1
ATOM 799 C CA . THR A 1 93 ? -2.160 -12.202 21.261 1.00 85.75 93 THR A CA 1
ATOM 800 C C . THR A 1 93 ? -3.645 -12.059 21.573 1.00 85.75 93 THR A C 1
ATOM 802 O O . THR A 1 93 ? -4.100 -10.926 21.721 1.00 85.75 93 THR A O 1
ATOM 805 N N . LEU A 1 94 ? -4.401 -13.152 21.702 1.00 92.75 94 LEU A N 1
ATOM 806 C CA . LEU A 1 94 ? -5.839 -13.104 21.945 1.00 92.75 94 LEU A CA 1
ATOM 807 C C . LEU A 1 94 ? -6.157 -12.650 23.370 1.00 92.75 94 LEU A C 1
ATOM 809 O O . LEU A 1 94 ? -5.783 -13.292 24.354 1.00 92.75 94 LEU A O 1
ATOM 813 N N . ASN A 1 95 ? -6.975 -11.611 23.480 1.00 93.69 95 ASN A N 1
ATOM 814 C CA . ASN A 1 95 ? -7.682 -11.301 24.709 1.00 93.69 95 ASN A CA 1
ATOM 815 C C . ASN A 1 95 ? -8.884 -12.247 24.856 1.00 93.69 95 ASN A C 1
ATOM 817 O O . ASN A 1 95 ? -9.904 -12.086 24.183 1.00 93.69 95 ASN A O 1
ATOM 821 N N . PHE A 1 96 ? -8.789 -13.222 25.765 1.00 94.88 96 PHE A N 1
ATOM 822 C CA . PHE A 1 96 ? -9.805 -14.269 25.953 1.00 94.88 96 PHE A CA 1
ATOM 823 C C . PHE A 1 96 ? -11.210 -13.741 26.281 1.00 94.88 96 PHE A C 1
ATOM 825 O O . PHE A 1 96 ? -12.201 -14.428 26.032 1.00 94.88 96 PHE A O 1
ATOM 832 N N . LYS A 1 97 ? -11.343 -12.492 26.748 1.00 93.94 97 LYS A N 1
ATOM 833 C CA . LYS A 1 97 ? -12.654 -11.853 26.945 1.00 93.94 97 LYS A CA 1
ATOM 834 C C . LYS A 1 97 ? -13.443 -11.688 25.646 1.00 93.94 97 LYS A C 1
ATOM 836 O O . LYS A 1 97 ? -14.672 -11.640 25.692 1.00 93.94 97 LYS A O 1
ATOM 841 N N . LEU A 1 98 ? -12.764 -11.634 24.499 1.00 95.81 98 LEU A N 1
ATOM 842 C CA . LEU A 1 98 ? -13.393 -11.540 23.180 1.00 95.81 98 LEU A CA 1
ATOM 843 C C . LEU A 1 98 ? -14.094 -12.830 22.745 1.00 95.81 98 LEU A C 1
ATOM 845 O O . LEU A 1 98 ? -14.891 -12.794 21.813 1.00 95.81 98 LEU A O 1
ATOM 849 N N . LEU A 1 99 ? -13.881 -13.947 23.449 1.00 95.81 99 LEU A N 1
ATOM 850 C CA . LEU A 1 99 ? -14.638 -15.179 23.218 1.00 95.81 99 LEU A CA 1
ATOM 851 C C . LEU A 1 99 ? -16.080 -15.100 23.748 1.00 95.81 99 LEU A C 1
ATOM 853 O O . LEU A 1 99 ? -16.874 -16.003 23.503 1.00 95.81 99 LEU A O 1
ATOM 857 N N . ASN A 1 100 ? -16.447 -14.048 24.485 1.00 95.19 100 ASN A N 1
ATOM 858 C CA . ASN A 1 100 ? -17.811 -13.874 24.978 1.00 95.19 100 ASN A CA 1
ATOM 859 C C . ASN A 1 100 ? -18.819 -13.684 23.815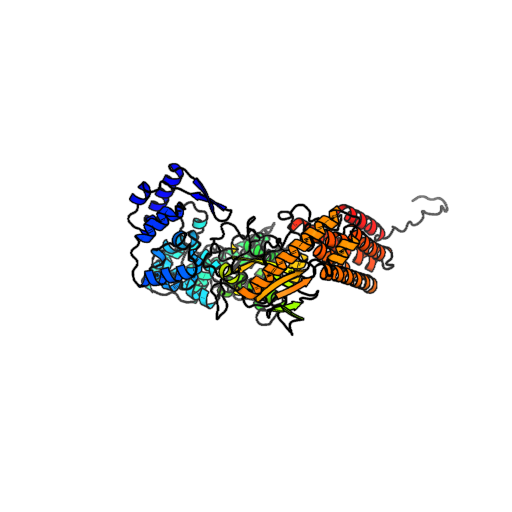 1.00 95.19 100 ASN A C 1
ATOM 861 O O . ASN A 1 100 ? -18.541 -12.895 22.906 1.00 95.19 100 ASN A O 1
ATOM 865 N N . PRO A 1 101 ? -20.020 -14.303 23.862 1.00 95.69 101 PRO A N 1
ATOM 866 C CA . PRO A 1 101 ? -21.051 -14.160 22.825 1.00 95.69 101 PRO A CA 1
ATOM 867 C C . PRO A 1 101 ? -21.424 -12.717 22.460 1.00 95.69 101 PRO A C 1
ATOM 869 O O . PRO A 1 101 ? -21.841 -12.457 21.334 1.00 95.69 101 PRO A O 1
ATOM 872 N N . LYS A 1 102 ? -21.238 -11.743 23.362 1.00 95.62 102 LYS A N 1
ATOM 873 C CA . LYS A 1 102 ? -21.520 -10.332 23.055 1.00 95.62 102 LYS A CA 1
ATOM 874 C C . LYS A 1 102 ? -20.668 -9.757 21.913 1.00 95.62 102 LYS A C 1
ATOM 876 O O . LYS A 1 102 ? -21.061 -8.750 21.332 1.00 95.62 102 LYS A O 1
ATOM 881 N N . TYR A 1 103 ? -19.553 -10.404 21.562 1.00 96.69 103 TYR A N 1
ATOM 882 C CA . TYR A 1 103 ? -18.671 -10.023 20.453 1.00 96.69 103 TYR A CA 1
ATOM 883 C C . TYR A 1 103 ? -18.898 -10.831 19.162 1.00 96.69 103 TYR A C 1
ATOM 885 O O . TYR A 1 103 ? -18.203 -10.599 18.175 1.00 96.69 103 TYR A O 1
ATOM 893 N N . GLU A 1 104 ? -19.887 -11.736 19.113 1.00 94.69 104 GLU A N 1
ATOM 894 C CA . GLU A 1 104 ? -20.173 -12.585 17.936 1.00 94.69 104 GLU A CA 1
ATOM 895 C C . GLU A 1 104 ? -20.376 -11.772 16.644 1.00 94.69 104 GLU A C 1
ATOM 897 O O . GLU A 1 104 ? -20.016 -12.209 15.550 1.00 94.69 104 GLU A O 1
ATOM 902 N N . PHE A 1 105 ? -20.894 -10.545 16.769 1.00 94.69 105 PHE A N 1
ATOM 903 C CA . PHE A 1 105 ? -21.158 -9.649 15.642 1.00 94.69 105 PHE A CA 1
ATOM 904 C C . PHE A 1 105 ? -19.908 -9.275 14.827 1.00 94.69 105 PHE A C 1
ATOM 906 O O . PHE A 1 105 ? -20.054 -8.838 13.687 1.00 94.69 105 PHE A O 1
ATOM 913 N N . LEU A 1 106 ? -18.699 -9.425 15.381 1.00 93.50 106 LEU A N 1
ATOM 914 C CA . LEU A 1 106 ? -17.449 -9.143 14.671 1.00 93.50 106 LEU A CA 1
ATOM 915 C C . LEU A 1 106 ? -17.234 -10.104 13.493 1.00 93.50 106 LEU A C 1
ATOM 917 O O . LEU A 1 106 ? -16.662 -9.707 12.475 1.00 93.50 106 LEU A O 1
ATOM 921 N N . GLY A 1 107 ? -17.708 -11.351 13.603 1.00 89.38 107 GLY A N 1
ATOM 922 C CA . GLY A 1 107 ? -17.511 -12.380 12.582 1.00 89.38 107 GLY A CA 1
ATOM 923 C C . GLY A 1 107 ? -16.033 -12.534 12.200 1.00 89.38 107 GLY A C 1
ATOM 924 O O . GLY A 1 107 ? -15.170 -12.647 13.067 1.00 89.38 107 GLY A O 1
ATOM 925 N N . ASN A 1 108 ? -15.737 -12.485 10.898 1.00 83.31 108 ASN A N 1
ATOM 926 C CA . ASN A 1 108 ? -14.374 -12.619 10.361 1.00 83.31 108 ASN A CA 1
ATOM 927 C C . ASN A 1 108 ? -13.447 -11.437 10.709 1.00 83.31 108 ASN A C 1
ATOM 929 O O . ASN A 1 108 ? -12.239 -11.514 10.495 1.00 83.31 108 ASN A O 1
ATOM 933 N N . LEU A 1 109 ? -13.978 -10.323 11.226 1.00 88.06 109 LEU A N 1
ATOM 934 C CA . LEU A 1 109 ? -13.132 -9.221 11.683 1.00 88.06 109 LEU A CA 1
ATOM 935 C C . LEU A 1 109 ? -12.320 -9.617 12.916 1.00 88.06 109 LEU A C 1
ATOM 937 O O . LEU A 1 109 ? -11.181 -9.175 13.053 1.00 88.06 109 LEU A O 1
ATOM 941 N N . LEU A 1 110 ? -12.877 -10.480 13.773 1.00 90.12 110 LEU A N 1
ATOM 942 C CA . LEU A 1 110 ? -12.179 -10.975 14.956 1.00 90.12 110 LEU A CA 1
ATOM 943 C C . LEU A 1 110 ? -10.902 -11.735 14.575 1.00 90.12 110 LEU A C 1
ATOM 945 O O . LEU A 1 110 ? -9.897 -11.575 15.261 1.00 90.12 110 LEU A O 1
ATOM 949 N N . ASP A 1 111 ? -10.910 -12.474 13.456 1.00 84.75 111 ASP A N 1
ATOM 950 C CA . ASP A 1 111 ? -9.707 -13.134 12.932 1.00 84.75 111 ASP A CA 1
ATOM 951 C C . ASP A 1 111 ? -8.576 -12.108 12.706 1.00 84.75 111 ASP A C 1
ATOM 953 O O . ASP A 1 111 ? -7.454 -12.332 13.155 1.00 84.75 111 ASP A O 1
ATOM 957 N N . ALA A 1 112 ? -8.862 -10.943 12.102 1.00 83.06 112 ALA A N 1
ATOM 958 C CA . ALA A 1 112 ? -7.851 -9.889 11.925 1.00 83.06 112 ALA A CA 1
ATOM 959 C C . ALA A 1 112 ? -7.483 -9.155 13.211 1.00 83.06 112 ALA A C 1
ATOM 961 O O . ALA A 1 112 ? -6.325 -8.808 13.399 1.00 83.06 112 ALA A O 1
ATOM 962 N N . MET A 1 113 ? -8.452 -8.886 14.087 1.00 87.56 113 MET A N 1
ATOM 963 C CA . MET A 1 113 ? -8.173 -8.193 15.348 1.00 87.56 113 MET A CA 1
ATOM 964 C C . MET A 1 113 ? -7.310 -9.046 16.283 1.00 87.56 113 MET A C 1
ATOM 966 O O . MET A 1 113 ? -6.617 -8.496 17.132 1.00 87.56 113 MET A O 1
ATOM 970 N N . SER A 1 114 ? -7.344 -10.376 16.132 1.00 84.94 114 SER A N 1
ATOM 971 C CA . SER A 1 114 ? -6.684 -11.326 17.033 1.00 84.94 114 SER A CA 1
ATOM 972 C C . SER A 1 114 ? -5.163 -11.166 17.127 1.00 84.94 114 SER A C 1
ATOM 974 O O . SER A 1 114 ? -4.575 -11.623 18.107 1.00 84.94 114 SER A O 1
ATOM 976 N N . THR A 1 115 ? -4.519 -10.504 16.161 1.00 78.56 115 THR A N 1
ATOM 977 C CA . THR A 1 115 ? -3.071 -10.245 16.173 1.00 78.56 115 THR A CA 1
ATOM 978 C C . THR A 1 115 ? -2.698 -8.947 16.895 1.00 78.56 115 THR A C 1
ATOM 980 O O . THR A 1 115 ? -1.586 -8.851 17.411 1.00 78.56 115 THR A O 1
ATOM 983 N N . ASP A 1 116 ? -3.621 -7.984 17.006 1.00 85.50 116 ASP A N 1
ATOM 984 C CA . ASP A 1 116 ? -3.368 -6.642 17.547 1.00 85.50 116 ASP A CA 1
ATOM 985 C C . ASP A 1 116 ? -3.925 -6.498 18.967 1.00 85.50 116 ASP A C 1
ATOM 987 O O . ASP A 1 116 ? -5.137 -6.432 19.189 1.00 85.50 116 ASP A O 1
ATOM 991 N N . ARG A 1 117 ? -3.035 -6.427 19.958 1.00 86.19 117 ARG A N 1
ATOM 992 C CA . ARG A 1 117 ? -3.438 -6.305 21.367 1.00 86.19 117 ARG A CA 1
ATOM 993 C C . ARG A 1 117 ? -4.087 -4.952 21.681 1.00 86.19 117 ARG A C 1
ATOM 995 O O . ARG A 1 117 ? -5.018 -4.910 22.480 1.00 86.19 117 ARG A O 1
ATOM 1002 N N . VAL A 1 118 ? -3.629 -3.862 21.064 1.00 87.88 118 VAL A N 1
ATOM 1003 C CA . VAL A 1 118 ? -4.102 -2.497 21.354 1.00 87.88 118 VAL A CA 1
ATOM 1004 C C . VAL A 1 118 ? -5.556 -2.344 20.927 1.00 87.88 118 VAL A C 1
ATOM 1006 O O . VAL A 1 118 ? -6.391 -1.858 21.691 1.00 87.88 118 VAL A O 1
ATOM 1009 N N . VAL A 1 119 ? -5.880 -2.815 19.726 1.00 91.38 119 VAL A N 1
ATOM 1010 C CA . VAL A 1 119 ? -7.245 -2.772 19.196 1.00 91.38 119 VAL A CA 1
ATOM 1011 C C . VAL A 1 119 ? -8.187 -3.669 20.010 1.00 91.38 119 VAL A C 1
ATOM 1013 O O . VAL A 1 119 ? -9.325 -3.282 20.296 1.00 91.38 119 VAL A O 1
ATOM 1016 N N . GLN A 1 120 ? -7.715 -4.838 20.452 1.00 93.62 120 GLN A N 1
ATOM 1017 C CA . GLN A 1 120 ? -8.480 -5.714 21.343 1.00 93.62 120 GLN A CA 1
ATOM 1018 C C . GLN A 1 120 ? -8.734 -5.071 22.717 1.00 93.62 120 GLN A C 1
ATOM 1020 O O . GLN A 1 120 ? -9.849 -5.158 23.231 1.00 93.62 120 GLN A O 1
ATOM 1025 N N . GLU A 1 121 ? -7.744 -4.392 23.304 1.00 93.44 121 GLU A N 1
ATOM 1026 C CA . GLU A 1 121 ? -7.900 -3.652 24.565 1.00 93.44 121 GLU A CA 1
ATOM 1027 C C . GLU A 1 121 ? -8.939 -2.537 24.451 1.00 93.44 121 GLU A C 1
ATOM 1029 O O . GLU A 1 121 ? -9.831 -2.445 25.298 1.00 93.44 121 GLU A O 1
ATOM 1034 N N . GLN A 1 122 ? -8.879 -1.744 23.378 1.00 95.00 122 GLN A N 1
ATOM 1035 C CA . GLN A 1 122 ? -9.856 -0.686 23.125 1.00 95.00 122 GLN A CA 1
ATOM 1036 C C . GLN A 1 122 ? -11.273 -1.243 23.052 1.00 95.00 122 GLN A C 1
ATOM 1038 O O . GLN A 1 122 ? -12.168 -0.707 23.706 1.00 95.00 122 GLN A O 1
ATOM 1043 N N . LEU A 1 123 ? -11.475 -2.346 22.329 1.00 96.31 123 LEU A N 1
ATOM 1044 C CA . LEU A 1 123 ? -12.779 -2.994 22.234 1.00 96.31 123 LEU A CA 1
ATOM 1045 C C . LEU A 1 123 ? -13.263 -3.543 23.589 1.00 96.31 123 LEU A C 1
ATOM 1047 O O . LEU A 1 123 ? -14.417 -3.334 23.960 1.00 96.31 123 LEU A O 1
ATOM 1051 N N . VAL A 1 124 ? -12.400 -4.225 24.346 1.00 95.31 124 VAL A N 1
ATOM 1052 C CA . VAL A 1 124 ? -12.763 -4.801 25.655 1.00 95.31 124 VAL A CA 1
ATOM 1053 C C . VAL A 1 124 ? -13.010 -3.718 26.712 1.00 95.31 124 VAL A C 1
ATOM 1055 O O . VAL A 1 124 ? -13.748 -3.951 27.668 1.00 95.31 124 VAL A O 1
ATOM 1058 N N . SER A 1 125 ? -12.432 -2.526 26.542 1.00 94.81 125 SER A N 1
ATOM 1059 C CA . SER A 1 125 ? -12.622 -1.392 27.452 1.00 94.81 125 SER A CA 1
ATOM 1060 C C . SER A 1 125 ? -14.001 -0.721 27.357 1.00 94.81 125 SER A C 1
ATOM 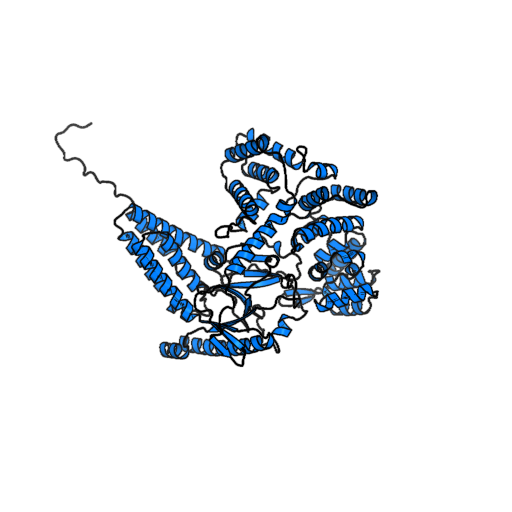1062 O O . SER A 1 125 ? -14.329 0.105 28.215 1.00 94.81 125 SER A O 1
ATOM 1064 N N . LEU A 1 126 ? -14.790 -1.031 26.321 1.00 95.44 126 LEU A N 1
ATOM 1065 C CA . LEU A 1 126 ? -16.090 -0.406 26.087 1.00 95.44 126 LEU A CA 1
ATOM 1066 C C . LEU A 1 126 ? -17.121 -0.839 27.145 1.00 95.44 126 LEU A C 1
ATOM 1068 O O . LEU A 1 126 ? -17.204 -2.013 27.511 1.00 95.44 126 LEU A O 1
ATOM 1072 N N . SER A 1 127 ? -17.945 0.113 27.601 1.00 92.56 127 SER A N 1
ATOM 1073 C CA . SER A 1 127 ? -19.210 -0.181 28.292 1.00 92.56 127 SER A CA 1
ATOM 1074 C C . SER A 1 127 ? -20.148 -0.958 27.361 1.00 92.56 127 SER A C 1
ATOM 1076 O O . SER A 1 127 ? -19.954 -0.966 26.143 1.00 92.56 127 SER A O 1
ATOM 1078 N N . ASP A 1 128 ? -21.183 -1.598 27.907 1.00 92.81 128 ASP A N 1
ATOM 1079 C CA . ASP A 1 128 ? -22.148 -2.326 27.075 1.00 92.81 128 ASP A CA 1
ATOM 1080 C C . ASP A 1 128 ? -22.882 -1.372 26.109 1.00 92.81 128 ASP A C 1
ATOM 1082 O O . ASP A 1 128 ? -23.104 -1.719 24.949 1.00 92.81 128 ASP A O 1
ATOM 1086 N N . GLU A 1 129 ? -23.156 -0.133 26.526 1.00 93.94 129 GLU A N 1
ATOM 1087 C CA . GLU A 1 129 ? -23.726 0.911 25.671 1.00 93.94 129 GLU A CA 1
ATOM 1088 C C . GLU A 1 129 ? -22.758 1.369 24.570 1.00 93.94 129 GLU A C 1
ATOM 1090 O O . GLU A 1 129 ? -23.159 1.471 23.409 1.00 93.94 129 GLU A O 1
ATOM 1095 N N . LYS A 1 130 ? -21.474 1.602 24.888 1.00 95.31 130 LYS A N 1
ATOM 1096 C CA . LYS A 1 130 ? -20.459 1.934 23.870 1.00 95.31 130 LYS A CA 1
ATOM 1097 C C . LYS A 1 130 ? -20.223 0.783 22.900 1.00 95.31 130 LYS A C 1
ATOM 1099 O O . LYS A 1 130 ? -19.969 1.030 21.722 1.00 95.31 130 LYS A O 1
ATOM 1104 N N . LEU A 1 131 ? -20.308 -0.460 23.370 1.00 96.50 131 LEU A N 1
ATOM 1105 C CA . LEU A 1 131 ? -20.206 -1.640 22.520 1.00 96.50 131 LEU A CA 1
ATOM 1106 C C . LEU A 1 131 ? -21.388 -1.722 21.548 1.00 96.50 131 LEU A C 1
ATOM 1108 O O . LEU A 1 131 ? -21.177 -1.997 20.368 1.00 96.50 131 LEU A O 1
ATOM 1112 N N . GLU A 1 132 ? -22.613 -1.439 22.002 1.00 95.88 132 GLU A N 1
ATOM 1113 C CA . GLU A 1 132 ? -23.775 -1.389 21.108 1.00 95.88 132 GLU A CA 1
ATOM 1114 C C . GLU A 1 132 ? -23.668 -0.222 20.113 1.00 95.88 132 GLU A C 1
ATOM 1116 O O . GLU A 1 132 ? -23.922 -0.412 18.924 1.00 95.88 132 GLU A O 1
ATOM 1121 N N . LEU A 1 133 ? -23.189 0.950 20.547 1.00 96.50 133 LEU A N 1
ATOM 1122 C CA . LEU A 1 133 ? -22.895 2.079 19.657 1.00 96.50 133 LEU A CA 1
ATOM 1123 C C . LEU A 1 133 ? -21.873 1.699 18.569 1.00 96.50 133 LEU A C 1
ATOM 1125 O O . LEU A 1 133 ? -22.104 1.938 17.381 1.00 96.50 133 LEU A O 1
ATOM 1129 N N . PHE A 1 134 ? -20.761 1.069 18.961 1.00 97.12 134 PHE A N 1
ATOM 1130 C CA . PHE A 1 134 ? -19.754 0.551 18.034 1.00 97.12 134 PHE A CA 1
ATOM 1131 C C . PHE A 1 134 ? -20.360 -0.456 17.050 1.00 97.12 134 PHE A C 1
ATOM 1133 O O . PHE A 1 134 ? -20.134 -0.355 15.848 1.00 97.12 134 PHE A O 1
ATOM 1140 N N . LYS A 1 135 ? -21.169 -1.397 17.539 1.00 95.81 135 LYS A N 1
ATOM 1141 C CA . LYS A 1 135 ? -21.819 -2.434 16.733 1.00 95.81 135 LYS A CA 1
ATOM 1142 C C . LYS A 1 135 ? -22.802 -1.866 15.710 1.00 95.81 135 LYS A C 1
ATOM 1144 O O . LYS A 1 135 ? -22.842 -2.366 14.587 1.00 95.81 135 LYS A O 1
ATOM 1149 N N . ILE A 1 136 ? -23.562 -0.827 16.060 1.00 95.31 136 ILE A N 1
ATOM 1150 C CA . ILE A 1 136 ? -24.452 -0.119 15.127 1.00 95.31 136 ILE A CA 1
ATOM 1151 C C . ILE A 1 136 ? -23.634 0.519 13.995 1.00 95.31 136 ILE A C 1
ATOM 1153 O O . ILE A 1 136 ? -23.908 0.264 12.823 1.00 95.31 136 ILE A O 1
ATOM 1157 N N . MET A 1 137 ? -22.587 1.278 14.335 1.00 95.50 137 MET A N 1
ATOM 1158 C CA . MET A 1 137 ? -21.697 1.894 13.342 1.00 95.50 137 MET A CA 1
ATOM 1159 C C . MET A 1 137 ? -20.986 0.851 12.470 1.00 95.50 137 MET A C 1
ATOM 1161 O O . MET A 1 137 ? -20.902 1.003 11.253 1.00 95.50 137 MET A O 1
ATOM 1165 N N . TYR A 1 138 ? -20.500 -0.232 13.075 1.00 95.00 138 TYR A N 1
ATOM 1166 C CA . TYR A 1 138 ? -19.805 -1.300 12.367 1.00 95.00 138 TYR A CA 1
ATOM 1167 C C . TYR A 1 138 ? -20.708 -2.015 11.357 1.00 95.00 138 TYR A C 1
ATOM 1169 O O . TYR A 1 138 ? -20.301 -2.209 10.214 1.00 95.00 138 TYR A O 1
ATOM 1177 N N . ARG A 1 139 ? -21.952 -2.342 11.727 1.00 93.44 139 ARG A N 1
ATOM 1178 C CA . ARG A 1 139 ? -22.923 -2.941 10.794 1.00 93.44 139 ARG A CA 1
ATOM 1179 C C . ARG A 1 139 ? -23.177 -2.043 9.591 1.00 93.44 139 ARG A C 1
ATOM 1181 O O . ARG A 1 139 ? -23.151 -2.524 8.465 1.00 93.44 139 ARG A O 1
ATOM 1188 N N . ARG A 1 140 ? -23.333 -0.739 9.825 1.00 93.25 140 ARG A N 1
ATOM 1189 C CA . ARG A 1 140 ? -23.499 0.236 8.746 1.00 93.25 140 ARG A CA 1
ATOM 1190 C C . ARG A 1 140 ? -22.270 0.303 7.831 1.00 93.25 140 ARG A C 1
ATOM 1192 O O . ARG A 1 140 ? -22.421 0.370 6.617 1.00 93.25 140 ARG A O 1
ATOM 1199 N N . LEU A 1 141 ? -21.054 0.204 8.375 1.00 90.75 141 LEU A N 1
ATOM 1200 C CA . LEU A 1 141 ? -19.824 0.126 7.570 1.00 90.75 141 LEU A CA 1
ATOM 1201 C C . LEU A 1 141 ? -19.753 -1.133 6.698 1.00 90.75 141 LEU A C 1
ATOM 1203 O O . LEU A 1 141 ? -19.267 -1.057 5.572 1.00 90.75 141 LEU A O 1
ATOM 1207 N N . GLN A 1 142 ? -20.237 -2.277 7.190 1.00 89.25 142 GLN A N 1
ATOM 1208 C CA . GLN A 1 142 ? -20.253 -3.530 6.423 1.00 89.25 142 GLN A CA 1
ATOM 1209 C C . GLN A 1 142 ? -21.140 -3.453 5.169 1.00 89.25 142 GLN A C 1
ATOM 1211 O O . GLN A 1 142 ? -20.916 -4.207 4.225 1.00 89.25 142 GLN A O 1
ATOM 1216 N N . GLU A 1 143 ? -22.118 -2.545 5.138 1.00 88.31 143 GLU A N 1
ATOM 1217 C CA . GLU A 1 143 ? -22.982 -2.323 3.972 1.00 88.31 143 GLU A CA 1
ATOM 1218 C C . GLU A 1 143 ? -22.279 -1.541 2.855 1.00 88.31 143 GLU A C 1
ATOM 1220 O O . GLU A 1 143 ? -22.658 -1.670 1.692 1.00 88.31 143 GLU A O 1
ATOM 1225 N N . VAL A 1 144 ? -21.257 -0.744 3.192 1.00 81.12 144 VAL A N 1
ATOM 1226 C CA . VAL A 1 144 ? -20.616 0.198 2.257 1.00 81.12 144 VAL A CA 1
ATOM 1227 C C . VAL A 1 144 ? -19.156 -0.127 1.939 1.00 81.12 144 VAL A C 1
ATOM 1229 O O . VAL A 1 144 ? -18.639 0.324 0.922 1.00 81.12 144 VAL A O 1
ATOM 1232 N N . SER A 1 145 ? -18.467 -0.915 2.771 1.00 80.88 145 SER A N 1
ATOM 1233 C CA . SER A 1 145 ? -17.077 -1.313 2.531 1.00 80.88 145 SER A CA 1
ATOM 1234 C C . SER A 1 145 ? -16.794 -2.730 3.022 1.00 80.88 145 SER A C 1
ATOM 1236 O O . SER A 1 145 ? -17.040 -3.058 4.186 1.00 80.88 145 SER A O 1
ATOM 1238 N N . LYS A 1 146 ? -16.187 -3.558 2.159 1.00 78.12 146 LYS A N 1
ATOM 1239 C CA . LYS A 1 146 ? -15.682 -4.879 2.559 1.00 78.12 146 LYS A CA 1
ATOM 1240 C C . LYS A 1 146 ? -14.430 -4.768 3.428 1.00 78.12 146 LYS A C 1
ATOM 1242 O O . LYS A 1 146 ? -14.287 -5.522 4.387 1.00 78.12 146 LYS A O 1
ATOM 1247 N N . TYR A 1 147 ? -13.541 -3.820 3.122 1.00 81.94 147 TYR A N 1
ATOM 1248 C CA . TYR A 1 147 ? -12.369 -3.529 3.945 1.00 81.94 147 TYR A CA 1
ATOM 1249 C C . TYR A 1 147 ? -12.671 -2.380 4.911 1.00 81.94 147 TYR A C 1
ATOM 1251 O O . TYR A 1 147 ? -12.571 -1.197 4.575 1.00 81.94 147 TYR A O 1
ATOM 1259 N N . ASN A 1 148 ? -13.083 -2.738 6.127 1.00 86.38 148 ASN A N 1
ATOM 1260 C CA . ASN A 1 148 ? -13.536 -1.786 7.146 1.00 86.38 148 ASN A CA 1
ATOM 1261 C C . ASN A 1 148 ? -12.545 -1.566 8.305 1.00 86.38 148 ASN A C 1
ATOM 1263 O O . ASN A 1 148 ? -12.794 -0.743 9.187 1.00 86.38 148 ASN A O 1
ATOM 1267 N N . VAL A 1 149 ? -11.398 -2.242 8.263 1.00 88.00 149 VAL A N 1
ATOM 1268 C CA . VAL A 1 149 ? -10.320 -2.189 9.261 1.00 88.00 149 VAL A CA 1
ATOM 1269 C C . VAL A 1 149 ? -9.897 -0.755 9.644 1.00 88.00 149 VAL A C 1
ATOM 1271 O O . VAL A 1 149 ? -9.873 -0.457 10.842 1.00 88.00 149 VAL A O 1
ATOM 1274 N N . PRO A 1 150 ? -9.641 0.180 8.701 1.00 86.31 150 PRO A N 1
ATOM 1275 C CA . PRO A 1 150 ? -9.188 1.527 9.062 1.00 86.31 150 PRO A CA 1
ATOM 1276 C C . PRO A 1 150 ? -10.252 2.318 9.831 1.00 86.31 150 PRO A C 1
ATOM 1278 O O . PRO A 1 150 ? -9.941 3.043 10.777 1.00 86.31 150 PRO A O 1
ATOM 1281 N N . TYR A 1 151 ? -11.522 2.138 9.457 1.00 90.31 151 TYR A N 1
ATOM 1282 C CA . TYR A 1 151 ? -12.661 2.779 10.111 1.00 90.31 151 TYR A CA 1
ATOM 1283 C C . TYR A 1 151 ? -12.864 2.229 11.519 1.00 90.31 151 TYR A C 1
ATOM 1285 O O . TYR A 1 151 ? -13.024 3.001 12.461 1.00 90.31 151 TYR A O 1
ATOM 1293 N N . VAL A 1 152 ? -12.792 0.903 11.674 1.00 92.75 152 VAL A N 1
ATOM 1294 C CA . VAL A 1 152 ? -12.889 0.232 12.976 1.00 92.75 152 VAL A CA 1
ATOM 1295 C C . VAL A 1 152 ? -11.798 0.728 13.922 1.00 92.75 152 VAL A C 1
ATOM 1297 O O . VAL A 1 152 ? -12.117 1.121 15.043 1.00 92.75 152 VAL A O 1
ATOM 1300 N N . SER A 1 153 ? -10.542 0.790 13.468 1.00 90.88 153 SER A N 1
ATOM 1301 C CA . SER A 1 153 ? -9.434 1.333 14.271 1.00 90.88 153 SER A CA 1
ATOM 1302 C C . SER A 1 153 ? -9.701 2.781 14.707 1.00 90.88 153 SER A C 1
ATOM 1304 O O . SER A 1 153 ? -9.502 3.152 15.865 1.00 90.88 153 SER A O 1
ATOM 1306 N N . CYS A 1 154 ? -10.209 3.621 13.803 1.00 91.50 154 CYS A N 1
ATOM 1307 C CA . CYS A 1 154 ? -10.518 5.015 14.117 1.00 91.50 154 CYS A CA 1
ATOM 1308 C C . CYS A 1 154 ? -11.654 5.158 15.146 1.00 91.50 154 CYS A C 1
ATOM 1310 O O . CYS A 1 154 ? -11.541 5.953 16.081 1.00 91.50 154 CYS A O 1
ATOM 1312 N N . ILE A 1 155 ? -12.715 4.355 15.016 1.00 95.00 155 ILE A N 1
ATOM 1313 C CA . ILE A 1 155 ? -13.844 4.354 15.952 1.00 95.00 155 ILE A CA 1
ATOM 1314 C C . ILE A 1 155 ? -13.393 3.867 17.335 1.00 95.00 155 ILE A C 1
ATOM 1316 O O . ILE A 1 155 ? -13.701 4.505 18.343 1.00 95.00 155 ILE A O 1
ATOM 1320 N N . LEU A 1 156 ? -12.640 2.765 17.398 1.00 94.75 156 LEU A N 1
ATOM 1321 C CA . LEU A 1 156 ? -12.195 2.180 18.665 1.00 94.75 156 LEU A CA 1
ATOM 1322 C C . LEU A 1 156 ? -11.254 3.108 19.437 1.00 94.75 156 LEU A C 1
ATOM 1324 O O . LEU A 1 156 ? -11.436 3.254 20.641 1.00 94.75 156 LEU A O 1
ATOM 1328 N N . ARG A 1 157 ? -10.358 3.836 18.761 1.00 91.12 157 ARG A N 1
ATOM 1329 C CA . ARG A 1 157 ? -9.524 4.881 19.392 1.00 91.12 157 ARG A CA 1
ATOM 1330 C C . ARG A 1 157 ? -10.305 6.028 20.022 1.00 91.12 157 ARG A C 1
ATOM 1332 O O . ARG A 1 157 ? -9.790 6.722 20.891 1.00 91.12 157 ARG A O 1
ATOM 1339 N N . ARG A 1 158 ? -11.525 6.273 19.550 1.00 92.44 158 ARG A N 1
ATOM 1340 C CA . ARG A 1 158 ? -12.388 7.346 20.059 1.00 92.44 158 ARG A CA 1
ATOM 1341 C C . ARG A 1 158 ? -13.299 6.881 21.178 1.00 92.44 158 ARG A C 1
ATOM 1343 O O . ARG A 1 158 ? -13.625 7.676 22.053 1.00 92.44 158 ARG A O 1
ATOM 1350 N N . LEU A 1 159 ? -13.727 5.621 21.140 1.00 94.94 159 LEU A N 1
ATOM 1351 C CA . LEU A 1 159 ? -14.656 5.063 22.121 1.00 94.94 159 LEU A CA 1
ATOM 1352 C C . LEU A 1 159 ? -13.950 4.387 23.302 1.00 94.94 159 LEU A C 1
ATOM 1354 O O . LEU A 1 159 ? -14.447 4.467 24.431 1.00 94.94 159 LEU A O 1
ATOM 1358 N N . GLY A 1 160 ? -12.829 3.714 23.037 1.00 94.25 160 GLY A N 1
ATOM 1359 C CA . GLY A 1 160 ? -12.146 2.807 23.954 1.00 94.25 160 GLY A CA 1
ATOM 1360 C C . GLY A 1 160 ? -10.716 3.218 24.288 1.00 94.25 160 GLY A C 1
ATOM 1361 O O . GLY A 1 160 ? -10.113 4.052 23.624 1.00 94.25 160 GLY A O 1
ATOM 1362 N N . TYR A 1 161 ? -10.173 2.602 25.331 1.00 92.81 161 TYR A N 1
ATOM 1363 C CA . TYR A 1 161 ? -8.871 2.902 25.917 1.00 92.81 161 TYR A CA 1
ATOM 1364 C C . TYR A 1 161 ? -7.915 1.708 25.792 1.00 92.81 161 TYR A C 1
ATOM 1366 O O . TYR A 1 161 ? -8.345 0.558 25.800 1.00 92.81 161 TYR A O 1
ATOM 1374 N N . THR A 1 162 ? -6.612 1.976 25.777 1.00 91.88 162 THR A N 1
ATOM 1375 C CA . THR A 1 162 ? -5.523 0.979 25.874 1.00 91.88 162 THR A CA 1
ATOM 1376 C C . THR A 1 162 ? -4.605 1.289 27.065 1.00 91.88 162 THR A C 1
ATOM 1378 O O . THR A 1 162 ? -4.699 2.377 27.640 1.00 91.88 162 THR A O 1
ATOM 1381 N N . ILE A 1 163 ? -3.741 0.345 27.458 1.00 87.50 163 ILE A N 1
ATOM 1382 C CA . ILE A 1 163 ? -2.764 0.502 28.548 1.00 87.50 163 ILE A CA 1
ATOM 1383 C C . ILE A 1 163 ? -1.357 0.777 27.978 1.00 87.50 163 ILE A C 1
ATOM 1385 O O . ILE A 1 163 ? -0.861 -0.001 27.148 1.00 87.50 163 ILE A O 1
ATOM 1389 N N . PRO A 1 164 ? -0.646 1.816 28.463 1.00 87.25 164 PRO A N 1
ATOM 1390 C CA . PRO A 1 164 ? -0.996 2.700 29.589 1.00 87.25 164 PRO A CA 1
ATOM 1391 C C . PRO A 1 164 ? -1.973 3.831 29.217 1.00 87.25 164 PRO A C 1
ATOM 1393 O O . PRO A 1 164 ? -2.101 4.184 28.046 1.00 87.25 164 PRO A O 1
ATOM 1396 N N . GLU A 1 165 ? -2.607 4.460 30.212 1.00 82.81 165 GLU A N 1
ATOM 1397 C CA . GLU A 1 165 ? -3.438 5.667 30.097 1.00 82.81 165 GLU A CA 1
ATOM 1398 C C . GLU A 1 165 ? -2.707 6.764 29.315 1.00 82.81 165 GLU A C 1
ATOM 1400 O O . GLU A 1 165 ? -3.296 7.432 28.465 1.00 82.81 165 GLU A O 1
ATOM 1405 N N . THR A 1 166 ? -1.395 6.887 29.533 1.00 81.62 166 THR A N 1
ATOM 1406 C CA . THR A 1 166 ? -0.512 7.857 28.866 1.00 81.62 166 THR A CA 1
ATOM 1407 C C . THR A 1 166 ? -0.245 7.569 27.385 1.00 81.62 166 THR A C 1
ATOM 1409 O O . THR A 1 166 ? 0.358 8.409 26.702 1.00 81.62 166 THR A O 1
ATOM 1412 N N . SER A 1 167 ? -0.703 6.422 26.870 1.00 84.88 167 SER A N 1
ATOM 1413 C CA . SER A 1 167 ? -0.591 6.050 25.462 1.00 84.88 167 SER A CA 1
ATOM 1414 C C . SER A 1 167 ? -1.115 7.160 24.555 1.00 84.88 167 SER A C 1
ATOM 1416 O O . SER A 1 167 ? -2.168 7.760 24.787 1.00 84.88 167 SER A O 1
ATOM 1418 N N . TRP A 1 168 ? -0.390 7.426 23.468 1.00 83.50 168 TRP A N 1
ATOM 1419 C CA . TRP A 1 168 ? -0.807 8.412 22.474 1.00 83.50 168 TRP A CA 1
ATOM 1420 C C . TRP A 1 168 ? -2.156 8.050 21.832 1.00 83.50 168 TRP A C 1
ATOM 1422 O O . TRP A 1 168 ? -2.900 8.955 21.458 1.00 83.50 168 TRP A O 1
ATOM 1432 N N . GLN A 1 169 ? -2.502 6.757 21.787 1.00 84.31 169 GLN A N 1
ATOM 1433 C CA . GLN A 1 169 ? -3.779 6.254 21.276 1.00 84.31 169 GLN A CA 1
ATOM 1434 C C . GLN A 1 169 ? -4.982 6.697 22.126 1.00 84.31 169 GLN A C 1
ATOM 1436 O O . GLN A 1 169 ? -6.081 6.821 21.598 1.00 84.31 169 GLN A O 1
ATOM 1441 N N . ASN A 1 170 ? -4.785 7.009 23.411 1.00 87.62 170 ASN A N 1
ATOM 1442 C CA . ASN A 1 170 ? -5.846 7.503 24.298 1.00 87.62 170 ASN A CA 1
ATOM 1443 C C . ASN A 1 170 ? -6.059 9.026 24.179 1.00 87.62 170 ASN A C 1
ATOM 1445 O O . ASN A 1 170 ? -6.851 9.609 24.913 1.00 87.62 170 ASN A O 1
ATOM 1449 N N . ARG A 1 171 ? -5.352 9.730 23.282 1.00 86.75 171 ARG A N 1
ATOM 1450 C CA . ARG A 1 171 ? -5.508 11.191 23.119 1.00 86.75 171 ARG A CA 1
ATOM 1451 C C . ARG A 1 171 ? -6.663 11.589 22.198 1.00 86.75 171 ARG A C 1
ATOM 1453 O O . ARG A 1 171 ? -6.904 12.780 22.029 1.00 86.75 171 ARG A O 1
ATOM 1460 N N . PHE A 1 172 ? -7.366 10.619 21.612 1.00 84.69 172 PHE A N 1
ATOM 1461 C CA . PHE A 1 172 ? -8.355 10.845 20.554 1.00 84.69 172 PHE A CA 1
ATOM 1462 C C . PHE A 1 172 ? -9.818 10.863 21.029 1.00 84.69 172 PHE A C 1
ATOM 1464 O O . PHE A 1 172 ? -10.729 10.861 20.202 1.00 84.69 172 PHE A O 1
ATOM 1471 N N . HIS A 1 173 ? -10.069 10.960 22.336 1.00 87.44 173 HIS A N 1
ATOM 1472 C CA . HIS A 1 173 ? -11.407 11.041 22.946 1.00 87.44 173 HIS A CA 1
ATOM 1473 C C . HIS A 1 173 ? -12.080 12.420 22.791 1.00 87.44 173 HIS A C 1
ATOM 1475 O O . HIS A 1 173 ? -12.521 13.053 23.746 1.00 87.44 173 HIS A O 1
ATOM 1481 N N . HIS A 1 174 ? -12.147 12.928 21.559 1.00 85.62 174 HIS A N 1
ATOM 1482 C CA . HIS A 1 174 ? -12.679 14.264 21.260 1.00 85.62 174 HIS A CA 1
ATOM 1483 C C . HIS A 1 174 ? -14.201 14.385 21.419 1.00 85.62 174 HIS A C 1
ATOM 1485 O O . HIS A 1 174 ? -14.713 15.499 21.513 1.00 85.62 174 HIS A O 1
ATOM 1491 N N . TYR A 1 175 ? -14.911 13.256 21.443 1.00 93.06 175 TYR A N 1
ATOM 1492 C CA . TYR A 1 175 ? -16.372 13.190 21.431 1.00 93.06 175 TYR A CA 1
ATOM 1493 C C . TYR A 1 175 ? -16.947 12.576 22.716 1.00 93.06 175 TYR A C 1
ATOM 1495 O O . TYR A 1 175 ? -18.045 12.028 22.687 1.00 93.06 175 TYR A O 1
ATOM 1503 N N . ASP A 1 176 ? -16.230 12.623 23.843 1.00 92.19 176 ASP A N 1
ATOM 1504 C CA . ASP A 1 176 ? -16.689 12.004 25.097 1.00 92.19 176 ASP A CA 1
ATOM 1505 C C . ASP A 1 176 ? -18.039 12.564 25.574 1.00 92.19 176 ASP A C 1
ATOM 1507 O O . ASP A 1 176 ? -18.935 11.780 25.881 1.00 92.19 176 ASP A O 1
ATOM 1511 N N . ASP A 1 177 ? -18.230 13.890 25.542 1.00 94.38 177 ASP A N 1
ATOM 1512 C CA . ASP A 1 177 ? -19.505 14.536 25.907 1.00 94.38 177 ASP A CA 1
ATOM 1513 C C . ASP A 1 177 ? -20.673 14.004 25.050 1.00 94.38 177 ASP A C 1
ATOM 1515 O O . ASP A 1 177 ? -21.718 13.609 25.573 1.00 94.38 177 ASP A O 1
ATOM 1519 N N . LEU A 1 178 ? -20.462 13.908 23.731 1.00 95.81 178 LEU A N 1
ATOM 1520 C CA . LEU A 1 178 ? -21.439 13.363 22.786 1.00 95.81 178 LEU A CA 1
ATOM 1521 C C . LEU A 1 178 ? -21.695 11.875 23.054 1.00 95.81 178 LEU A C 1
ATOM 1523 O O . LEU A 1 178 ? -22.835 11.414 23.004 1.00 95.81 178 LEU A O 1
ATOM 1527 N N . THR A 1 179 ? -20.636 11.123 23.347 1.00 95.38 179 THR A N 1
ATOM 1528 C CA . THR A 1 179 ? -20.717 9.685 23.616 1.00 95.38 179 THR A CA 1
ATOM 1529 C C . THR A 1 179 ? -21.595 9.419 24.836 1.00 95.38 179 THR A C 1
ATOM 1531 O O . THR A 1 179 ? -22.440 8.533 24.774 1.00 95.38 179 THR A O 1
ATOM 1534 N N . VAL A 1 180 ? -21.485 10.232 25.892 1.00 94.56 180 VAL A N 1
ATOM 1535 C CA . VAL A 1 180 ? -22.335 10.117 27.090 1.00 94.56 180 VAL A CA 1
ATOM 1536 C C . VAL A 1 180 ? -23.818 10.335 26.759 1.00 94.56 180 VAL A C 1
ATOM 1538 O O . VAL A 1 180 ? -24.680 9.609 27.261 1.00 94.56 180 VAL A O 1
ATOM 1541 N N . GLU A 1 181 ? -24.147 11.305 25.899 1.00 95.38 181 GLU A N 1
ATOM 1542 C CA . GLU A 1 181 ? -25.535 11.512 25.460 1.00 95.38 181 GLU A CA 1
ATOM 1543 C C . GLU A 1 181 ? -26.056 10.351 24.600 1.00 95.38 181 GLU A C 1
ATOM 1545 O O . GLU A 1 181 ? -27.210 9.942 24.753 1.00 95.38 181 GLU A O 1
ATOM 1550 N N . LEU A 1 182 ? -25.211 9.785 23.733 1.00 95.44 182 LEU A N 1
ATOM 1551 C CA . LEU A 1 182 ? -25.548 8.618 22.912 1.00 95.44 182 LEU A CA 1
ATOM 1552 C C . LEU A 1 182 ? -25.781 7.363 23.758 1.00 95.44 182 LEU A C 1
ATOM 1554 O O . LEU A 1 182 ? -26.734 6.633 23.495 1.00 95.44 182 LEU A O 1
ATOM 1558 N N . GLU A 1 183 ? -24.966 7.126 24.789 1.00 94.25 183 GLU A N 1
ATOM 1559 C CA . GLU A 1 183 ? -25.164 6.017 25.732 1.00 94.25 183 GLU A CA 1
ATOM 1560 C C . GLU A 1 183 ? -26.541 6.118 26.401 1.00 94.25 183 GLU A C 1
ATOM 1562 O O . GLU A 1 183 ? -27.307 5.153 26.407 1.00 94.25 183 GLU A O 1
ATOM 1567 N N . LYS A 1 184 ? -26.913 7.313 26.877 1.00 93.00 184 LYS A N 1
ATOM 1568 C CA . LYS A 1 184 ? -28.240 7.555 27.458 1.00 93.00 184 LYS A CA 1
ATOM 1569 C C . LYS A 1 184 ? -29.366 7.330 26.441 1.00 93.00 184 LYS A C 1
ATOM 1571 O O . LYS A 1 184 ? -30.368 6.694 26.764 1.00 93.00 184 LYS A O 1
ATOM 1576 N N . GLN A 1 185 ? -29.207 7.817 25.210 1.00 91.25 185 GLN A N 1
ATOM 1577 C CA . GLN A 1 185 ? -30.191 7.613 24.144 1.00 91.25 185 GLN A CA 1
ATOM 1578 C C . GLN A 1 185 ? -30.375 6.122 23.818 1.00 91.25 185 GLN A C 1
ATOM 1580 O O . GLN A 1 185 ? -31.503 5.678 23.606 1.00 91.25 185 GLN A O 1
ATOM 1585 N N . LEU A 1 186 ? -29.294 5.341 23.799 1.00 91.75 186 LEU A N 1
ATOM 1586 C CA . LEU A 1 186 ? -29.345 3.895 23.579 1.00 91.75 186 LEU A CA 1
ATOM 1587 C C . LEU A 1 186 ? -30.034 3.164 24.736 1.00 91.75 186 LEU A C 1
ATOM 1589 O O . LEU A 1 186 ? -30.830 2.263 24.482 1.00 91.75 186 LEU A O 1
ATOM 1593 N N . GLN A 1 187 ? -29.808 3.584 25.982 1.00 90.50 187 GLN A N 1
ATOM 1594 C CA . GLN A 1 187 ? -30.521 3.043 27.146 1.00 90.50 187 GLN A CA 1
ATOM 1595 C C . GLN A 1 187 ? -32.034 3.309 27.086 1.00 90.50 187 GLN A C 1
ATOM 1597 O O . GLN A 1 187 ? -32.824 2.462 27.499 1.00 90.50 187 GLN A O 1
ATOM 1602 N N . GLU A 1 188 ? -32.447 4.476 26.581 1.00 89.69 188 GLU A N 1
ATOM 1603 C CA . GLU A 1 188 ? -33.857 4.880 26.526 1.00 89.69 188 GLU A CA 1
ATOM 1604 C C . GLU A 1 188 ? -34.602 4.332 25.296 1.00 89.69 188 GLU A C 1
ATOM 1606 O O . GLU A 1 188 ? -35.742 3.880 25.417 1.00 89.69 188 GLU A O 1
ATOM 1611 N N . ALA A 1 189 ? -33.983 4.382 24.112 1.00 83.00 189 ALA A N 1
ATOM 1612 C CA . ALA A 1 189 ? -34.629 4.071 22.833 1.00 83.00 189 ALA A CA 1
ATOM 1613 C C . ALA A 1 189 ? -34.204 2.728 22.218 1.00 83.00 189 ALA A C 1
ATOM 1615 O O . ALA A 1 189 ? -34.917 2.206 21.363 1.00 83.00 189 ALA A O 1
ATOM 1616 N N . GLY A 1 190 ? -33.054 2.171 22.610 1.00 78.31 190 GLY A N 1
ATOM 1617 C CA . GLY A 1 190 ? -32.539 0.884 22.126 1.00 78.31 190 GLY A CA 1
ATOM 1618 C C . GLY A 1 190 ? -32.036 0.853 20.675 1.00 78.31 190 GLY A C 1
ATOM 1619 O O . GLY A 1 190 ? -31.457 -0.149 20.267 1.00 78.31 190 GLY A O 1
ATOM 1620 N N . THR A 1 191 ? -32.241 1.912 19.886 1.00 83.12 191 THR A N 1
ATOM 1621 C CA . THR A 1 191 ? -31.839 1.990 18.469 1.00 83.12 191 THR A CA 1
ATOM 1622 C C . THR A 1 191 ? -31.487 3.420 18.057 1.00 83.12 191 THR A C 1
ATOM 1624 O O . THR A 1 191 ? -32.017 4.373 18.630 1.00 83.12 191 THR A O 1
ATOM 1627 N N . LEU A 1 192 ? -30.666 3.563 17.012 1.00 90.81 192 LEU A N 1
ATOM 1628 C CA . LEU A 1 192 ? -30.392 4.821 16.305 1.00 90.81 192 LEU A CA 1
ATOM 1629 C C . LEU A 1 192 ? -30.857 4.683 14.849 1.00 90.81 192 LEU A C 1
ATOM 1631 O O . LEU A 1 192 ? -30.773 3.589 14.295 1.00 90.81 192 LEU A O 1
ATOM 1635 N N . ASP A 1 193 ? -31.360 5.757 14.242 1.00 89.88 193 ASP A N 1
ATOM 1636 C CA . ASP A 1 193 ? -31.734 5.756 12.824 1.00 89.88 193 ASP A CA 1
ATOM 1637 C C . ASP A 1 193 ? -30.514 5.913 11.900 1.00 89.88 193 ASP A C 1
ATOM 1639 O O . ASP A 1 193 ? -29.508 6.511 12.282 1.00 89.88 193 ASP A O 1
ATOM 1643 N N . ASP A 1 194 ? -30.618 5.416 10.666 1.00 89.31 194 ASP A N 1
ATOM 1644 C CA . ASP A 1 194 ? -29.495 5.358 9.718 1.00 89.31 194 ASP A CA 1
ATOM 1645 C C . ASP A 1 194 ? -28.886 6.735 9.410 1.00 89.31 194 ASP A C 1
ATOM 1647 O O . ASP A 1 194 ? -27.668 6.859 9.285 1.00 89.31 194 ASP A O 1
ATOM 1651 N N . ASN A 1 195 ? -29.699 7.798 9.348 1.00 89.81 195 ASN A N 1
ATOM 1652 C CA . ASN A 1 195 ? -29.185 9.139 9.057 1.00 89.81 195 ASN A CA 1
ATOM 1653 C C . ASN A 1 195 ? -28.279 9.647 10.177 1.00 89.81 195 ASN A C 1
ATOM 1655 O O . ASN A 1 195 ? -27.277 10.312 9.887 1.00 89.81 195 ASN A O 1
ATOM 1659 N N . LEU A 1 196 ? -28.640 9.353 11.430 1.00 92.88 196 LEU A N 1
ATOM 1660 C CA . LEU A 1 196 ? -27.818 9.634 12.598 1.00 92.88 196 LEU A CA 1
ATOM 1661 C C . LEU A 1 196 ? -26.549 8.775 12.592 1.00 92.88 196 LEU A C 1
ATOM 1663 O O . LEU A 1 196 ? -25.470 9.308 12.839 1.00 92.88 196 LEU A O 1
ATOM 1667 N N . VAL A 1 197 ? -26.645 7.484 12.264 1.00 94.44 197 VAL A N 1
ATOM 1668 C CA . VAL A 1 197 ? -25.477 6.587 12.190 1.00 94.44 197 VAL A CA 1
ATOM 1669 C C . VAL A 1 197 ? -24.468 7.065 11.145 1.00 94.44 197 VAL A C 1
ATOM 1671 O O . VAL A 1 197 ? -23.278 7.131 11.443 1.00 94.44 197 VAL A O 1
ATOM 1674 N N . ASP A 1 198 ? -24.922 7.485 9.967 1.00 93.81 198 ASP A N 1
ATOM 1675 C CA . ASP A 1 198 ? -24.062 8.043 8.918 1.00 93.81 198 ASP A CA 1
ATOM 1676 C C . ASP A 1 198 ? -23.334 9.320 9.392 1.00 93.81 198 ASP A C 1
ATOM 1678 O O . ASP A 1 198 ? -22.140 9.496 9.138 1.00 93.81 198 ASP A O 1
ATOM 1682 N N . SER A 1 199 ? -24.018 10.196 10.143 1.00 93.62 199 SER A N 1
ATOM 1683 C CA . SER A 1 199 ? -23.394 11.374 10.767 1.00 93.62 199 SER A CA 1
ATOM 1684 C C . SER A 1 199 ? -22.344 10.983 11.812 1.00 93.62 199 SER A C 1
ATOM 1686 O O . SER A 1 199 ? -21.295 11.618 11.915 1.00 93.62 199 SER A O 1
ATOM 1688 N N . LEU A 1 200 ? -22.603 9.932 12.593 1.00 95.19 200 LEU A N 1
ATOM 1689 C CA . LEU A 1 200 ? -21.650 9.423 13.577 1.00 95.19 200 LEU A CA 1
ATOM 1690 C C . LEU A 1 200 ? -20.435 8.792 12.898 1.00 95.19 200 LEU A C 1
ATOM 1692 O O . LEU A 1 200 ? -19.318 9.047 13.332 1.00 95.19 200 LEU A O 1
ATOM 1696 N N . LEU A 1 201 ? -20.606 8.053 11.802 1.00 94.62 201 LEU A N 1
ATOM 1697 C CA . LEU A 1 201 ? -19.485 7.526 11.020 1.00 94.62 201 LEU A CA 1
ATOM 1698 C C . LEU A 1 201 ? -18.602 8.650 10.468 1.00 94.62 201 LEU A C 1
ATOM 1700 O O . LEU A 1 201 ? -17.379 8.580 10.589 1.00 94.62 201 LEU A O 1
ATOM 1704 N N . PHE A 1 202 ? -19.201 9.733 9.973 1.00 92.44 202 PHE A N 1
ATOM 1705 C CA . PHE A 1 202 ? -18.455 10.916 9.548 1.00 92.44 202 PHE A CA 1
ATOM 1706 C C . PHE A 1 202 ? -17.570 11.509 10.662 1.00 92.44 202 PHE A C 1
ATOM 1708 O O . PHE A 1 202 ? -16.450 11.946 10.384 1.00 92.44 202 PHE A O 1
ATOM 1715 N N . LEU A 1 203 ? -18.039 11.493 11.915 1.00 93.25 203 LEU A N 1
ATOM 1716 C CA . LEU A 1 203 ? -17.296 11.999 13.075 1.00 93.25 203 LEU A CA 1
ATOM 1717 C C . LEU A 1 203 ? -16.281 10.985 13.629 1.00 93.25 203 LEU A C 1
ATOM 1719 O O . LEU A 1 203 ? -15.143 11.357 13.914 1.00 93.25 203 LEU A O 1
ATOM 1723 N N . TYR A 1 204 ? -16.680 9.721 13.794 1.00 94.12 204 TYR A N 1
ATOM 1724 C CA . TYR A 1 204 ? -15.936 8.691 14.526 1.00 94.12 204 TYR A CA 1
ATOM 1725 C C . TYR A 1 204 ? -15.047 7.804 13.649 1.00 94.12 204 TYR A C 1
ATOM 1727 O O . TYR A 1 204 ? -14.119 7.198 14.180 1.00 94.12 204 TYR A O 1
ATOM 1735 N N . ALA A 1 205 ? -15.244 7.749 12.331 1.00 91.25 205 ALA A N 1
ATOM 1736 C CA . ALA A 1 205 ? -14.488 6.849 11.453 1.00 91.25 205 ALA A CA 1
ATOM 1737 C C . ALA A 1 205 ? -13.361 7.530 10.650 1.00 91.25 205 ALA A C 1
ATOM 1739 O O . ALA A 1 205 ? -12.654 6.856 9.905 1.00 91.25 205 ALA A O 1
ATOM 1740 N N . ARG A 1 206 ? -13.177 8.853 10.775 1.00 87.38 206 ARG A N 1
ATOM 1741 C CA . ARG A 1 206 ? -12.258 9.643 9.924 1.00 87.38 206 ARG A CA 1
ATOM 1742 C C . ARG A 1 206 ? -11.227 10.419 10.734 1.00 87.38 206 ARG A C 1
ATOM 1744 O O . ARG A 1 206 ? -11.565 10.820 11.831 1.00 87.38 206 ARG A O 1
ATOM 1751 N N . PRO A 1 207 ? -10.020 10.727 10.239 1.00 78.50 207 PRO A N 1
ATOM 1752 C CA . PRO A 1 207 ? -8.999 11.437 11.022 1.00 78.50 207 PRO A CA 1
ATOM 1753 C C . PRO A 1 207 ? -9.307 12.925 11.291 1.00 78.50 207 PRO A C 1
ATOM 1755 O O . PRO A 1 207 ? -8.678 13.518 12.164 1.00 78.50 207 PRO A O 1
ATOM 1758 N N . CYS A 1 208 ? -10.259 13.534 10.575 1.00 82.62 208 CYS A N 1
ATOM 1759 C CA . CYS A 1 208 ? -10.676 14.919 10.812 1.00 82.62 208 CYS A CA 1
ATOM 1760 C C . CYS A 1 208 ? -11.472 15.057 12.119 1.00 82.62 208 CYS A C 1
ATOM 1762 O O . CYS A 1 208 ? -12.294 14.201 12.453 1.00 82.62 208 CYS A O 1
ATOM 1764 N N . PHE A 1 209 ? -11.264 16.168 12.829 1.00 84.56 209 PHE A N 1
ATOM 1765 C CA . PHE A 1 209 ? -11.973 16.482 14.070 1.00 84.56 209 PHE A CA 1
ATOM 1766 C C . PHE A 1 209 ? -12.866 17.702 13.891 1.00 84.56 209 PHE A C 1
ATOM 1768 O O . PHE A 1 209 ? -12.414 18.749 13.430 1.00 84.56 209 PHE A O 1
ATOM 1775 N N . TRP A 1 210 ? -14.114 17.567 14.326 1.00 89.06 210 TRP A N 1
ATOM 1776 C CA . TRP A 1 210 ? -15.098 18.643 14.333 1.00 89.06 210 TRP A CA 1
ATOM 1777 C C . TRP A 1 210 ? -15.529 18.927 15.767 1.00 89.06 210 TRP A C 1
ATOM 1779 O O . TRP A 1 210 ? -15.600 18.019 16.591 1.00 89.06 210 TRP A O 1
ATOM 1789 N N . ASN A 1 211 ? -15.815 20.185 16.094 1.00 89.56 211 ASN A N 1
ATOM 1790 C CA . ASN A 1 211 ? -16.201 20.585 17.448 1.00 89.56 211 ASN A CA 1
ATOM 1791 C C . ASN A 1 211 ? -17.685 20.279 17.726 1.00 89.56 211 ASN A C 1
ATOM 1793 O O . ASN A 1 211 ? -18.487 21.182 17.961 1.00 89.56 211 ASN A O 1
ATOM 1797 N N . VAL A 1 212 ? -18.049 18.999 17.695 1.00 92.25 212 VAL A N 1
ATOM 1798 C CA . VAL A 1 212 ? -19.407 18.498 17.950 1.00 92.25 212 VAL A CA 1
ATOM 1799 C C . VAL A 1 212 ? -19.429 17.801 19.307 1.00 92.25 212 VAL A C 1
ATOM 1801 O O . VAL A 1 212 ? -18.617 16.916 19.556 1.00 92.25 212 VAL A O 1
ATOM 1804 N N . ARG A 1 213 ? -20.322 18.221 20.204 1.00 92.88 213 ARG A N 1
ATOM 1805 C CA . ARG A 1 213 ? -20.340 17.798 21.613 1.00 92.88 213 ARG A CA 1
ATOM 1806 C C . ARG A 1 213 ? -21.669 17.232 22.090 1.00 92.88 213 ARG A C 1
ATOM 1808 O O . ARG A 1 213 ? -21.683 16.606 23.140 1.00 92.88 213 ARG A O 1
ATOM 1815 N N . THR A 1 214 ? -22.763 17.450 21.367 1.00 94.06 214 THR A N 1
ATOM 1816 C CA . THR A 1 214 ? -24.102 17.007 21.789 1.00 94.06 214 THR A CA 1
ATOM 1817 C C . THR A 1 214 ? -24.829 16.286 20.664 1.00 94.06 214 THR A C 1
ATOM 1819 O O . THR A 1 214 ? -24.541 16.488 19.482 1.00 94.06 214 THR A O 1
ATOM 1822 N N . LEU A 1 215 ? -25.801 15.452 21.024 1.00 93.19 215 LEU A N 1
ATOM 1823 C CA . LEU A 1 215 ? -26.638 14.721 20.078 1.00 93.19 215 LEU A CA 1
ATOM 1824 C C . LEU A 1 215 ? -27.453 15.668 19.187 1.00 93.19 215 LEU A C 1
ATOM 1826 O O . LEU A 1 215 ? -27.692 15.363 18.020 1.00 93.19 215 LEU A O 1
ATOM 1830 N N . GLU A 1 216 ? -27.867 16.819 19.718 1.00 92.88 216 GLU A N 1
ATOM 1831 C CA . GLU A 1 216 ? -28.571 17.831 18.927 1.00 92.88 216 GLU A CA 1
ATOM 1832 C C . GLU A 1 216 ? -27.658 18.430 17.853 1.00 92.88 216 GLU A C 1
ATOM 1834 O O . GLU A 1 216 ? -28.045 18.479 16.688 1.00 92.88 216 GLU A O 1
ATOM 1839 N N . GLU A 1 217 ? -26.409 18.764 18.200 1.00 94.88 217 GLU A N 1
ATOM 1840 C CA . GLU A 1 217 ? -25.433 19.255 17.221 1.00 94.88 217 GLU A CA 1
ATOM 1841 C C . GLU A 1 217 ? -25.184 18.223 16.104 1.00 94.88 217 GLU A C 1
ATOM 1843 O O . GLU A 1 217 ? -25.028 18.615 14.948 1.00 94.88 217 GLU A O 1
ATOM 1848 N N . VAL A 1 218 ? -25.205 16.914 16.409 1.00 94.12 218 VAL A N 1
ATOM 1849 C CA . VAL A 1 218 ? -25.104 15.841 15.397 1.00 94.12 218 VAL A CA 1
ATOM 1850 C C . VAL A 1 218 ? -26.318 15.824 14.464 1.00 94.12 218 VAL A C 1
ATOM 1852 O O . VAL A 1 218 ? -26.160 15.701 13.248 1.00 94.12 218 VAL A O 1
ATOM 1855 N N . LYS A 1 219 ? -27.534 15.950 15.008 1.00 90.94 219 LYS A N 1
ATOM 1856 C CA . LYS A 1 219 ? -28.774 15.992 14.210 1.00 90.94 219 LYS A CA 1
ATOM 1857 C C . LYS A 1 219 ? -28.812 17.213 13.293 1.00 90.94 219 LYS A C 1
ATOM 1859 O O . LYS A 1 219 ? -29.283 17.122 12.161 1.00 90.94 219 LYS A O 1
ATOM 1864 N N . GLU A 1 220 ? -28.268 18.334 13.754 1.00 91.94 220 GLU A N 1
ATOM 1865 C CA . GLU A 1 220 ? -28.186 19.571 12.983 1.00 91.94 220 GLU A CA 1
ATOM 1866 C C . GLU A 1 220 ? -27.104 19.548 11.893 1.00 91.94 220 GLU A C 1
ATOM 1868 O O . GLU A 1 220 ? -27.135 20.417 11.018 1.00 91.94 220 GLU A O 1
ATOM 1873 N N . LEU A 1 221 ? -26.193 18.561 11.867 1.00 90.12 221 LEU A N 1
ATOM 1874 C CA . LEU A 1 221 ? -25.097 18.501 10.885 1.00 90.12 221 LEU A CA 1
ATOM 1875 C C . LEU A 1 221 ? -25.565 18.482 9.428 1.00 90.12 221 LEU A C 1
ATOM 1877 O O . LEU A 1 221 ? -24.820 18.926 8.561 1.00 90.12 221 LEU A O 1
ATOM 1881 N N . ARG A 1 222 ? -26.779 17.988 9.160 1.00 85.12 222 ARG A N 1
ATOM 1882 C CA . ARG A 1 222 ? -27.393 17.941 7.818 1.00 85.12 222 ARG A CA 1
ATOM 1883 C C . ARG A 1 222 ? -28.213 19.186 7.484 1.00 85.12 222 ARG A C 1
ATOM 1885 O O . ARG A 1 222 ? -28.894 19.229 6.467 1.00 85.12 222 ARG A O 1
ATOM 1892 N N . THR A 1 223 ? -28.213 20.177 8.367 1.00 86.38 223 THR A N 1
ATOM 1893 C CA . THR A 1 223 ? -29.050 21.369 8.247 1.00 86.38 223 THR A CA 1
ATOM 1894 C C . THR A 1 223 ? -28.188 22.621 8.087 1.00 86.38 223 THR A C 1
ATOM 1896 O O . THR A 1 223 ? -27.020 22.627 8.485 1.00 86.38 223 THR A O 1
ATOM 1899 N N . PRO A 1 224 ? -28.765 23.736 7.610 1.00 83.50 224 PRO A N 1
ATOM 1900 C CA . PRO A 1 224 ? -28.088 25.033 7.617 1.00 83.50 224 PRO A CA 1
ATOM 1901 C C . PRO A 1 224 ? -27.697 25.539 9.019 1.00 83.50 224 PRO A C 1
ATOM 1903 O O . PRO A 1 224 ? -26.903 26.471 9.130 1.00 83.50 224 PRO A O 1
ATOM 1906 N N . ASN A 1 225 ? -28.234 24.942 10.090 1.00 85.06 225 ASN A N 1
ATOM 1907 C CA . ASN A 1 225 ? -27.861 25.266 11.467 1.00 85.06 225 ASN A CA 1
ATOM 1908 C C . ASN A 1 225 ? -26.604 24.520 11.938 1.00 85.06 225 ASN A C 1
ATOM 1910 O O . ASN A 1 225 ? -26.154 24.767 13.051 1.00 85.06 225 ASN A O 1
ATOM 1914 N N . SER A 1 226 ? -26.022 23.653 11.102 1.00 88.88 226 SER A N 1
ATOM 1915 C CA . SER A 1 226 ? -24.814 22.893 11.415 1.00 88.88 226 SER A CA 1
ATOM 1916 C C . SER A 1 226 ? -23.726 23.777 12.023 1.00 88.88 226 SER A C 1
ATOM 1918 O O . SER A 1 226 ? -23.293 24.771 11.435 1.00 88.88 226 SER A O 1
ATOM 1920 N N . LYS A 1 227 ? -23.235 23.378 13.196 1.00 88.38 227 LYS A N 1
ATOM 1921 C CA . LYS A 1 227 ? -22.139 24.067 13.881 1.00 88.38 227 LYS A CA 1
ATOM 1922 C C . LYS A 1 227 ? -20.862 24.098 13.042 1.00 88.38 227 LYS A C 1
ATOM 1924 O O . LYS A 1 227 ? -20.186 25.121 13.014 1.00 88.38 227 LYS A O 1
ATOM 1929 N N . ILE A 1 228 ? -20.582 23.025 12.294 1.00 88.25 228 ILE A N 1
ATOM 1930 C CA . ILE A 1 228 ? -19.455 22.971 11.350 1.00 88.25 228 ILE A CA 1
ATOM 1931 C C . ILE A 1 228 ? -19.600 24.087 10.316 1.00 88.25 228 ILE A C 1
ATOM 1933 O O . ILE A 1 228 ? -18.665 24.860 10.110 1.00 88.25 228 ILE A O 1
ATOM 1937 N N . LEU A 1 229 ? -20.785 24.201 9.708 1.00 88.94 229 LEU A N 1
ATOM 1938 C CA . LEU A 1 229 ? -21.076 25.232 8.717 1.00 88.94 229 LEU A CA 1
ATOM 1939 C C . LEU A 1 229 ? -20.920 26.631 9.321 1.00 88.94 229 LEU A C 1
ATOM 1941 O O . LEU A 1 229 ? -20.243 27.473 8.743 1.00 88.94 229 LEU A O 1
ATOM 1945 N N . GLN A 1 230 ? -21.485 26.881 10.502 1.00 90.25 230 GLN A N 1
ATOM 1946 C CA . GLN A 1 230 ? -21.378 28.178 11.176 1.00 90.25 230 GLN A CA 1
ATOM 1947 C C . GLN A 1 230 ? -19.923 28.567 11.479 1.00 90.25 230 GLN A C 1
ATOM 1949 O O . GLN A 1 230 ? -19.525 29.697 11.185 1.00 90.25 230 GLN A O 1
ATOM 1954 N N . GLU A 1 231 ? -19.123 27.639 12.014 1.00 91.75 231 GLU A N 1
ATOM 1955 C CA . GLU A 1 231 ? -17.702 27.856 12.310 1.00 91.75 231 GLU A CA 1
ATOM 1956 C C . GLU A 1 231 ? -16.909 28.170 11.029 1.00 91.75 231 GLU A C 1
ATOM 1958 O O . GLU A 1 231 ? -16.158 29.148 10.989 1.00 91.75 231 GLU A O 1
ATOM 1963 N N . GLN A 1 232 ? -17.121 27.410 9.946 1.00 91.44 232 GLN A N 1
ATOM 1964 C CA . GLN A 1 232 ? -16.453 27.674 8.666 1.00 91.44 232 GLN A CA 1
ATOM 1965 C C . GLN A 1 232 ? -16.912 28.999 8.037 1.00 91.44 232 GLN A C 1
ATOM 1967 O O . GLN A 1 232 ? -16.093 29.765 7.522 1.00 91.44 232 GLN A O 1
ATOM 1972 N N . ASN A 1 233 ? -18.205 29.322 8.126 1.00 90.94 233 ASN A N 1
ATOM 1973 C CA . ASN A 1 233 ? -18.753 30.582 7.632 1.00 90.94 233 ASN A CA 1
ATOM 1974 C C . ASN A 1 233 ? -18.138 31.777 8.358 1.00 90.94 233 ASN A C 1
ATOM 1976 O O . ASN A 1 233 ? -17.776 32.773 7.725 1.00 90.94 233 ASN A O 1
ATOM 1980 N N . GLN A 1 234 ? -17.979 31.677 9.677 1.00 93.19 234 GLN A N 1
ATOM 1981 C CA . GLN A 1 234 ? -17.330 32.712 10.467 1.00 93.19 234 GLN A CA 1
ATOM 1982 C C . GLN A 1 234 ? -15.886 32.946 10.003 1.00 93.19 234 GLN A C 1
ATOM 1984 O O . GLN A 1 234 ? -15.517 34.102 9.784 1.00 93.19 234 GLN A O 1
ATOM 1989 N N . ILE A 1 235 ? -15.107 31.879 9.777 1.00 93.19 235 ILE A N 1
ATOM 1990 C CA . ILE A 1 235 ? -13.727 31.978 9.271 1.00 93.19 235 ILE A CA 1
ATOM 1991 C C . ILE A 1 235 ? -13.689 32.779 7.965 1.00 93.19 235 ILE A C 1
ATOM 1993 O O . ILE A 1 235 ? -12.913 33.727 7.847 1.00 93.19 235 ILE A O 1
ATOM 1997 N N . VAL A 1 236 ? -14.558 32.469 6.999 1.00 92.94 236 VAL A N 1
ATOM 1998 C CA . VAL A 1 236 ? -14.571 33.189 5.715 1.00 92.94 236 VAL A CA 1
ATOM 1999 C C . VAL A 1 236 ? -14.956 34.660 5.893 1.00 92.94 236 VAL A C 1
ATOM 2001 O O . VAL A 1 236 ? -14.331 35.536 5.294 1.00 92.94 236 VAL A O 1
ATOM 2004 N N . GLN A 1 237 ? -15.941 34.976 6.740 1.00 93.19 237 GLN A N 1
ATOM 2005 C CA . GLN A 1 237 ? -16.327 36.372 6.989 1.00 93.19 237 GLN A CA 1
ATOM 2006 C C . GLN A 1 237 ? -15.238 37.182 7.707 1.00 93.19 237 GLN A C 1
ATOM 2008 O O . GLN A 1 237 ? -15.119 38.387 7.464 1.00 93.19 237 GLN A O 1
ATOM 2013 N N . GLU A 1 238 ? -14.456 36.554 8.587 1.00 94.38 238 GLU A N 1
ATOM 2014 C CA . GLU A 1 238 ? -13.279 37.165 9.215 1.00 94.38 238 GLU A CA 1
ATOM 2015 C C . GLU A 1 238 ? -12.200 37.469 8.168 1.00 94.38 238 GLU A C 1
ATOM 2017 O O . GLU A 1 238 ? -11.741 38.610 8.064 1.00 94.38 238 GLU A O 1
ATOM 2022 N N . GLU A 1 239 ? -11.858 36.486 7.334 1.00 94.69 239 GLU A N 1
ATOM 2023 C CA . GLU A 1 239 ? -10.823 36.618 6.304 1.00 94.69 239 GLU A CA 1
ATOM 2024 C C . GLU A 1 239 ? -11.200 37.631 5.210 1.00 94.69 239 GLU A C 1
ATOM 2026 O O . GLU A 1 239 ? -10.352 38.399 4.757 1.00 94.69 239 GLU A O 1
ATOM 2031 N N . LYS A 1 240 ? -12.484 37.743 4.843 1.00 92.19 240 LYS A N 1
ATOM 2032 C CA . LYS A 1 240 ? -12.975 38.781 3.913 1.00 92.19 240 LYS A CA 1
ATOM 2033 C C . LYS A 1 240 ? -12.700 40.205 4.395 1.00 92.19 240 LYS A C 1
ATOM 2035 O O . LYS A 1 240 ? -12.477 41.096 3.578 1.00 92.19 240 LYS A O 1
ATOM 2040 N N . LYS A 1 241 ? -12.755 40.431 5.710 1.00 92.62 241 LYS A N 1
ATOM 2041 C CA . LYS A 1 241 ? -12.514 41.744 6.330 1.00 92.62 241 LYS A CA 1
ATOM 2042 C C . LYS A 1 241 ? -11.026 42.008 6.567 1.00 92.62 241 LYS A C 1
ATOM 2044 O O . LYS A 1 241 ? -10.655 43.150 6.840 1.00 92.62 241 LYS A O 1
ATOM 2049 N N . SER A 1 242 ? -10.186 40.977 6.479 1.00 91.25 242 SER A N 1
ATOM 2050 C CA . SER A 1 242 ? -8.745 41.086 6.674 1.00 91.25 242 SER A CA 1
ATOM 2051 C C . SER A 1 242 ? -8.067 41.748 5.473 1.00 91.25 242 SER A C 1
ATOM 2053 O O . SER A 1 242 ? -8.330 41.419 4.316 1.00 91.25 242 SER A O 1
ATOM 2055 N N . SER A 1 243 ? -7.130 42.661 5.745 1.00 86.50 243 SER A N 1
ATOM 2056 C CA . SER A 1 243 ? -6.246 43.237 4.723 1.00 86.50 243 SER A CA 1
ATOM 2057 C C . SER A 1 243 ? -5.137 42.274 4.282 1.00 86.50 243 SER A C 1
ATOM 2059 O O . SER A 1 243 ? -4.536 42.476 3.229 1.00 86.50 243 SER A O 1
ATOM 2061 N N . LYS A 1 244 ? -4.871 41.224 5.069 1.00 92.25 244 LYS A N 1
ATOM 2062 C CA . LYS A 1 244 ? -3.913 40.158 4.768 1.00 92.25 244 LYS A CA 1
ATOM 2063 C C . LYS A 1 244 ? -4.601 38.815 4.994 1.00 92.25 244 LYS A C 1
ATOM 2065 O O . LYS A 1 244 ? -4.600 38.301 6.109 1.00 92.25 244 LYS A O 1
ATOM 2070 N N . LYS A 1 245 ? -5.230 38.303 3.938 1.00 94.44 245 LYS A N 1
ATOM 2071 C CA . LYS A 1 245 ? -6.011 37.064 3.982 1.00 94.44 245 LYS A CA 1
ATOM 2072 C C . LYS A 1 245 ? -5.110 35.849 4.182 1.00 94.44 245 LYS A C 1
ATOM 2074 O O . LYS A 1 245 ? -4.066 35.746 3.535 1.00 94.44 245 LYS A O 1
ATOM 2079 N N . ASP A 1 246 ? -5.536 34.928 5.033 1.00 95.50 246 ASP A N 1
ATOM 2080 C CA . ASP A 1 246 ? -4.933 33.612 5.191 1.00 95.50 246 ASP A CA 1
ATOM 2081 C C . ASP A 1 246 ? -5.633 32.607 4.269 1.00 95.50 246 ASP A C 1
ATOM 2083 O O . ASP A 1 246 ? -6.724 32.099 4.548 1.00 95.50 246 ASP A O 1
ATOM 2087 N N . ILE A 1 247 ? -4.987 32.311 3.140 1.00 95.62 247 ILE A N 1
ATOM 2088 C CA . ILE A 1 247 ? -5.521 31.359 2.168 1.00 95.62 247 ILE A CA 1
ATOM 2089 C C . ILE A 1 247 ? -5.660 29.945 2.744 1.00 95.62 247 ILE A C 1
ATOM 2091 O O . ILE A 1 247 ? -6.569 29.221 2.348 1.00 95.62 247 ILE A O 1
ATOM 2095 N N . ALA A 1 248 ? -4.815 29.536 3.695 1.00 96.50 248 ALA A N 1
ATOM 2096 C CA . ALA A 1 248 ? -4.902 28.202 4.277 1.00 96.50 248 ALA A CA 1
ATOM 2097 C C . ALA A 1 248 ? -6.183 28.051 5.111 1.00 96.50 248 ALA A C 1
ATOM 2099 O O . ALA A 1 248 ? -6.883 27.042 4.986 1.00 96.50 248 ALA A O 1
ATOM 2100 N N . ARG A 1 249 ? -6.542 29.083 5.890 1.00 95.75 249 ARG A N 1
ATOM 2101 C CA . ARG A 1 249 ? -7.823 29.132 6.618 1.00 95.75 249 ARG A CA 1
ATOM 2102 C C . ARG A 1 249 ? -9.014 29.117 5.663 1.00 95.75 249 ARG A C 1
ATOM 2104 O O . ARG A 1 249 ? -9.944 28.345 5.877 1.00 95.75 249 ARG A O 1
ATOM 2111 N N . LEU A 1 250 ? -8.962 29.911 4.592 1.00 96.56 250 LEU A N 1
ATOM 2112 C CA . LEU A 1 250 ? -10.015 29.956 3.570 1.00 96.56 250 LEU A CA 1
ATOM 2113 C C . LEU A 1 250 ? -10.213 28.600 2.874 1.00 96.56 250 LEU A C 1
ATOM 2115 O O . LEU A 1 250 ? -11.345 28.137 2.751 1.00 96.56 250 LEU A O 1
ATOM 2119 N N . LYS A 1 251 ? -9.124 27.934 2.465 1.00 96.94 251 LYS A N 1
ATOM 2120 C CA . LYS A 1 251 ? -9.178 26.589 1.873 1.00 96.94 251 LYS A CA 1
ATOM 2121 C C . LYS A 1 251 ? -9.775 25.579 2.841 1.00 96.94 251 LYS A C 1
ATOM 2123 O O . LYS A 1 251 ? -10.647 24.816 2.445 1.00 96.94 251 LYS A O 1
ATOM 2128 N N . SER A 1 252 ? -9.328 25.583 4.099 1.00 95.44 252 SER A N 1
ATOM 2129 C CA . SER A 1 252 ? -9.862 24.674 5.116 1.00 95.44 252 SER A CA 1
ATOM 2130 C C . SER A 1 252 ? -11.360 24.893 5.340 1.00 95.44 252 SER A C 1
ATOM 2132 O O . SER A 1 252 ? -12.091 23.919 5.474 1.00 95.44 252 SER A O 1
ATOM 2134 N N . ALA A 1 253 ? -11.825 26.147 5.326 1.00 94.12 253 ALA A N 1
ATOM 2135 C CA . ALA A 1 253 ? -13.244 26.460 5.454 1.00 94.12 253 ALA A CA 1
ATOM 2136 C C . ALA A 1 253 ? -14.062 25.963 4.257 1.00 94.12 253 ALA A C 1
ATOM 2138 O O . ALA A 1 253 ? -15.080 25.301 4.451 1.00 94.12 253 ALA A O 1
ATOM 2139 N N . LEU A 1 254 ? -13.597 26.218 3.028 1.00 94.06 254 LEU A N 1
ATOM 2140 C CA . LEU A 1 254 ? -14.265 25.739 1.818 1.00 94.06 254 LEU A CA 1
ATOM 2141 C C . LEU A 1 254 ? -14.314 24.205 1.769 1.00 94.06 254 LEU A C 1
ATOM 2143 O O . LEU A 1 254 ? -15.383 23.644 1.546 1.00 94.06 254 LEU A O 1
ATOM 2147 N N . LEU A 1 255 ? -13.192 23.527 2.028 1.00 93.56 255 LEU A N 1
ATOM 2148 C CA . LEU A 1 255 ? -13.117 22.061 2.090 1.00 93.56 255 LEU A CA 1
ATOM 2149 C C . LEU A 1 255 ? -14.032 21.484 3.177 1.00 93.56 255 LEU A C 1
ATOM 2151 O O . LEU A 1 255 ? -14.671 20.457 2.957 1.00 93.56 255 LEU A O 1
ATOM 2155 N N . GLY A 1 256 ? -14.129 22.149 4.330 1.00 90.56 256 GLY A N 1
ATOM 2156 C CA . GLY A 1 256 ? -14.975 21.712 5.436 1.00 90.56 256 GLY A CA 1
ATOM 2157 C C . GLY A 1 256 ? -16.461 21.726 5.087 1.00 90.56 256 GLY A C 1
ATOM 2158 O O . GLY A 1 256 ? -17.165 20.771 5.402 1.00 90.56 256 GLY A O 1
ATOM 2159 N N . ILE A 1 257 ? -16.936 22.766 4.393 1.00 87.75 257 ILE A N 1
ATOM 2160 C CA . ILE A 1 257 ? -18.360 22.884 4.034 1.00 87.75 257 ILE A CA 1
ATOM 2161 C C . ILE A 1 257 ? -18.764 22.072 2.799 1.00 87.75 257 ILE A C 1
ATOM 2163 O O . ILE A 1 257 ? -19.950 21.820 2.625 1.00 87.75 257 ILE A O 1
ATOM 2167 N N . THR A 1 258 ? -17.809 21.698 1.941 1.00 87.69 258 THR A N 1
ATOM 2168 C CA . THR A 1 258 ? -18.082 20.983 0.678 1.00 87.69 258 THR A CA 1
ATOM 2169 C C . THR A 1 258 ? -17.791 19.491 0.774 1.00 87.69 258 THR A C 1
ATOM 2171 O O . THR A 1 258 ? -18.584 18.678 0.319 1.00 87.69 258 THR A O 1
ATOM 2174 N N . TYR A 1 259 ? -16.671 19.122 1.395 1.00 89.50 259 TYR A N 1
ATOM 2175 C CA . TYR A 1 259 ? -16.171 17.744 1.423 1.00 89.50 259 TYR A CA 1
ATOM 2176 C C . TYR A 1 259 ? -15.925 17.234 2.843 1.00 89.50 259 TYR A C 1
ATOM 2178 O O . TYR A 1 259 ? -15.396 16.138 3.024 1.00 89.50 259 TYR A O 1
ATOM 2186 N N . GLY A 1 260 ? -16.258 18.028 3.867 1.00 89.56 260 GLY A N 1
ATOM 2187 C CA . GLY A 1 260 ? -16.024 17.670 5.261 1.00 89.56 260 GLY A CA 1
ATOM 2188 C C . GLY A 1 260 ? -14.560 17.328 5.539 1.00 89.56 260 GLY A C 1
ATOM 2189 O O . GLY A 1 260 ? -14.280 16.371 6.262 1.00 89.56 260 GLY A O 1
ATOM 2190 N N . LEU A 1 261 ? -13.624 18.064 4.938 1.00 91.44 261 LEU A N 1
ATOM 2191 C CA . LEU A 1 261 ? -12.180 17.868 5.077 1.00 91.44 261 LEU A CA 1
ATOM 2192 C C . LEU A 1 261 ? -11.513 19.122 5.640 1.00 91.44 261 LEU A C 1
ATOM 2194 O O . LEU A 1 261 ? -11.873 20.240 5.283 1.00 91.44 261 LEU A O 1
ATOM 2198 N N . ASP A 1 262 ? -10.481 18.934 6.459 1.00 91.88 262 ASP A N 1
ATOM 2199 C CA . ASP A 1 262 ? -9.512 19.997 6.724 1.00 91.88 262 ASP A CA 1
ATOM 2200 C C . ASP A 1 262 ? -8.437 20.051 5.618 1.00 91.88 262 ASP A C 1
ATOM 2202 O O . ASP A 1 262 ? -8.222 19.090 4.868 1.00 91.88 262 ASP A O 1
ATOM 2206 N N . LEU A 1 263 ? -7.731 21.184 5.515 1.00 94.88 263 LEU A N 1
ATOM 2207 C CA . LEU A 1 263 ? -6.697 21.373 4.490 1.00 94.88 263 LEU A CA 1
ATOM 2208 C C . LEU A 1 263 ? -5.549 20.357 4.604 1.00 94.88 263 LEU A C 1
ATOM 2210 O O . LEU A 1 263 ? -4.983 19.963 3.583 1.00 94.88 263 LEU A O 1
ATOM 2214 N N . LYS A 1 264 ? -5.188 19.927 5.819 1.00 92.69 264 LYS A N 1
ATOM 2215 C CA . LYS A 1 264 ? -4.084 18.980 6.034 1.00 92.69 264 LYS A CA 1
ATOM 2216 C C . LYS A 1 264 ? -4.433 17.617 5.435 1.00 92.69 264 LYS A C 1
ATOM 2218 O O . LYS A 1 264 ? -3.623 17.047 4.708 1.00 92.69 264 LYS A O 1
ATOM 2223 N N . THR A 1 265 ? -5.636 17.128 5.702 1.00 90.81 265 THR A N 1
ATOM 2224 C CA . THR A 1 265 ? -6.157 15.848 5.218 1.00 90.81 265 THR A CA 1
ATOM 2225 C C . THR A 1 265 ? -6.367 15.887 3.708 1.00 90.81 265 THR A C 1
ATOM 2227 O O . THR A 1 265 ? -5.883 15.004 3.006 1.00 90.81 265 THR A O 1
ATOM 2230 N N . ALA A 1 266 ? -6.964 16.957 3.174 1.00 94.81 266 ALA A N 1
ATOM 2231 C CA . ALA A 1 266 ? -7.087 17.146 1.727 1.00 94.81 266 ALA A CA 1
ATOM 2232 C C . ALA A 1 266 ? -5.721 17.164 1.017 1.00 94.81 266 ALA A C 1
ATOM 2234 O O . ALA A 1 266 ? -5.536 16.511 -0.008 1.00 94.81 266 ALA A O 1
ATOM 2235 N N . SER A 1 267 ? -4.733 17.866 1.583 1.00 94.44 267 SER A N 1
ATOM 2236 C CA . SER A 1 267 ? -3.380 17.922 1.012 1.00 94.44 267 SER A CA 1
ATOM 2237 C C . SER A 1 267 ? -2.694 16.555 1.027 1.00 94.44 267 SER A C 1
ATOM 2239 O O . SER A 1 267 ? -2.006 16.208 0.069 1.00 94.44 267 SER A O 1
ATOM 2241 N N . LYS A 1 268 ? -2.900 15.763 2.089 1.00 91.69 268 LYS A N 1
ATOM 2242 C CA . LYS A 1 268 ? -2.411 14.381 2.172 1.00 91.69 268 LYS A CA 1
ATOM 2243 C C . LYS A 1 268 ? -3.020 13.497 1.088 1.00 91.69 268 LYS A C 1
ATOM 2245 O O . LYS A 1 268 ? -2.267 12.824 0.395 1.00 91.69 268 LYS A O 1
ATOM 2250 N N . ILE A 1 269 ? -4.339 13.549 0.895 1.00 92.88 269 ILE A N 1
ATOM 2251 C CA . ILE A 1 269 ? -5.028 12.804 -0.170 1.00 92.88 269 ILE A CA 1
ATOM 2252 C C . ILE A 1 269 ? -4.422 13.162 -1.537 1.00 92.88 269 ILE A C 1
ATOM 2254 O O . ILE A 1 269 ? -3.987 12.274 -2.264 1.00 92.88 269 ILE A O 1
ATOM 2258 N N . CYS A 1 270 ? -4.286 14.453 -1.854 1.00 94.62 270 CYS A N 1
ATOM 2259 C CA . CYS A 1 270 ? -3.705 14.898 -3.127 1.00 94.62 270 CYS A CA 1
ATOM 2260 C C . CYS A 1 270 ? -2.231 14.499 -3.320 1.00 94.62 270 CYS A C 1
ATOM 2262 O O . CYS A 1 270 ? -1.769 14.390 -4.452 1.00 94.62 270 CYS A O 1
ATOM 2264 N N . LYS A 1 271 ? -1.473 14.319 -2.231 1.00 91.50 271 LYS A N 1
ATOM 2265 C CA . LYS A 1 271 ? -0.089 13.824 -2.278 1.00 91.50 271 LYS A CA 1
ATOM 2266 C C . LYS A 1 271 ? -0.038 12.304 -2.477 1.00 91.50 271 LYS A C 1
ATOM 2268 O O . LYS A 1 271 ? 0.894 11.819 -3.102 1.00 91.50 271 LYS A O 1
ATOM 2273 N N . LYS A 1 272 ? -1.007 11.576 -1.915 1.00 91.62 272 LYS A N 1
ATOM 2274 C CA . LYS A 1 272 ? -1.042 10.110 -1.857 1.00 91.62 272 LYS A CA 1
ATOM 2275 C C . LYS A 1 272 ? -1.590 9.479 -3.136 1.00 91.62 272 LYS A C 1
ATOM 2277 O O . LYS A 1 272 ? -1.113 8.420 -3.514 1.00 91.62 272 LYS A O 1
ATOM 2282 N N . TYR A 1 273 ? -2.590 10.078 -3.784 1.00 94.75 273 TYR A N 1
ATOM 2283 C CA . TYR A 1 273 ? -3.300 9.462 -4.914 1.00 94.75 273 TYR A CA 1
ATOM 2284 C C . TYR A 1 273 ? -2.988 10.172 -6.239 1.00 94.75 273 TYR A C 1
ATOM 2286 O O . TYR A 1 273 ? -3.507 11.248 -6.525 1.00 94.75 273 TYR A O 1
ATOM 2294 N N . HIS A 1 274 ? -2.166 9.556 -7.086 1.00 94.62 274 HIS A N 1
ATOM 2295 C CA . HIS A 1 274 ? -1.791 10.095 -8.396 1.00 94.62 274 HIS A CA 1
ATOM 2296 C C . HIS A 1 274 ? -2.807 9.684 -9.465 1.00 94.62 274 HIS A C 1
ATOM 2298 O O . HIS A 1 274 ? -2.637 8.684 -10.155 1.00 94.62 274 HIS A O 1
ATOM 2304 N N . MET A 1 275 ? -3.905 10.435 -9.566 1.00 94.31 275 MET A N 1
ATOM 2305 C CA . MET A 1 275 ? -5.049 10.073 -10.417 1.00 94.31 275 MET A CA 1
ATOM 2306 C C . MET A 1 275 ? -4.767 10.139 -11.928 1.00 94.31 275 MET A C 1
ATOM 2308 O O . MET A 1 275 ? -5.605 9.713 -12.727 1.00 94.31 275 MET A O 1
ATOM 2312 N N . GLU A 1 276 ? -3.629 10.697 -12.355 1.00 92.06 276 GLU A N 1
ATOM 2313 C CA . GLU A 1 276 ? -3.274 10.757 -13.771 1.00 92.06 276 GLU A CA 1
ATOM 2314 C C . GLU A 1 276 ? -3.109 9.351 -14.376 1.00 92.06 276 GLU A C 1
ATOM 2316 O O . GLU A 1 276 ? -2.340 8.534 -13.881 1.00 92.06 276 GLU A O 1
ATOM 2321 N N . GLY A 1 277 ? -3.794 9.088 -15.495 1.00 89.62 277 GLY A N 1
ATOM 2322 C CA . GLY A 1 277 ? -3.693 7.821 -16.233 1.00 89.62 277 GLY A CA 1
ATOM 2323 C C . GLY A 1 277 ? -4.705 6.746 -15.829 1.00 89.62 277 GLY A C 1
ATOM 2324 O O . GLY A 1 277 ? -4.776 5.718 -16.500 1.00 89.62 277 GLY A O 1
ATOM 2325 N N . LEU A 1 278 ? -5.519 6.977 -14.794 1.00 95.00 278 LEU A N 1
ATOM 2326 C CA . LEU A 1 278 ? -6.636 6.092 -14.465 1.00 95.00 278 LEU A CA 1
ATOM 2327 C C . LEU A 1 278 ? -7.798 6.247 -15.458 1.00 95.00 278 LEU A C 1
ATOM 2329 O O . LEU A 1 278 ? -8.074 7.339 -15.965 1.00 95.00 278 LEU A O 1
ATOM 2333 N N . GLU A 1 279 ? -8.501 5.144 -15.717 1.00 93.12 279 GLU A N 1
ATOM 2334 C CA . GLU A 1 279 ? -9.681 5.131 -16.579 1.00 93.12 279 GLU A CA 1
ATOM 2335 C C . GLU A 1 279 ? -10.873 5.789 -15.874 1.00 93.12 279 GLU A C 1
ATOM 2337 O O . GLU A 1 279 ? -11.281 5.386 -14.783 1.00 93.12 279 GLU A O 1
ATOM 2342 N N . ARG A 1 280 ? -11.464 6.794 -16.527 1.00 93.44 280 ARG A N 1
ATOM 2343 C CA . ARG A 1 280 ? -12.706 7.416 -16.072 1.00 93.44 280 ARG A CA 1
ATOM 2344 C C . ARG A 1 280 ? -13.894 6.737 -16.742 1.00 93.44 280 ARG A C 1
ATOM 2346 O O . ARG A 1 280 ? -14.018 6.759 -17.965 1.00 93.44 280 ARG A O 1
ATOM 2353 N N . THR A 1 281 ? -14.773 6.182 -15.926 1.00 93.44 281 THR A N 1
ATOM 2354 C CA . THR A 1 281 ? -16.005 5.498 -16.323 1.00 93.44 281 THR A CA 1
ATOM 2355 C C . THR A 1 281 ? -17.216 6.251 -15.768 1.00 93.44 281 THR A C 1
ATOM 2357 O O . THR A 1 281 ? -17.058 7.241 -15.053 1.00 93.44 281 THR A O 1
ATOM 2360 N N . GLU A 1 282 ? -18.433 5.819 -16.104 1.00 92.81 282 GLU A N 1
ATOM 2361 C CA . GLU A 1 282 ? -19.638 6.393 -15.486 1.00 92.81 282 GLU A CA 1
ATOM 2362 C C . GLU A 1 282 ? -19.716 6.032 -13.992 1.00 92.81 282 GLU A C 1
ATOM 2364 O O . GLU A 1 282 ? -20.076 6.875 -13.179 1.00 92.81 282 GLU A O 1
ATOM 2369 N N . ASP A 1 283 ? -19.276 4.824 -13.621 1.00 90.19 283 ASP A N 1
ATOM 2370 C CA . ASP A 1 283 ? -19.364 4.300 -12.251 1.00 90.19 283 ASP A CA 1
ATOM 2371 C C . ASP A 1 283 ? -18.432 5.023 -11.263 1.00 90.19 283 ASP A C 1
ATOM 2373 O O . ASP A 1 283 ? -18.728 5.092 -10.074 1.00 90.19 283 ASP A O 1
ATOM 2377 N N . ASN A 1 284 ? -17.303 5.568 -11.735 1.00 93.50 284 ASN A N 1
ATOM 2378 C CA . ASN A 1 284 ? -16.331 6.292 -10.902 1.00 93.50 284 ASN A CA 1
ATOM 2379 C C . ASN A 1 284 ? -16.317 7.808 -11.163 1.00 93.50 284 ASN A C 1
ATOM 2381 O O . ASN A 1 284 ? -15.448 8.527 -10.664 1.00 93.50 284 ASN A O 1
ATOM 2385 N N . LYS A 1 285 ? -17.272 8.317 -11.948 1.00 94.62 285 LYS A N 1
ATOM 2386 C CA . LYS A 1 285 ? -17.278 9.708 -12.403 1.00 94.62 285 LYS A CA 1
ATOM 2387 C C . LYS A 1 285 ? -17.284 10.702 -11.242 1.00 94.62 285 LYS A C 1
ATOM 2389 O O . LYS A 1 285 ? -16.472 11.628 -11.252 1.00 94.62 285 LYS A O 1
ATOM 2394 N N . ASP A 1 286 ? -18.152 10.481 -10.261 1.00 92.19 286 ASP A N 1
ATOM 2395 C CA . ASP A 1 286 ? -18.341 11.379 -9.118 1.00 92.19 286 ASP A CA 1
ATOM 2396 C C . ASP A 1 286 ? -17.113 11.372 -8.195 1.00 92.19 286 ASP A C 1
ATOM 2398 O O . ASP A 1 286 ? -16.675 12.421 -7.721 1.00 92.19 286 ASP A O 1
ATOM 2402 N N . LEU A 1 287 ? -16.472 10.208 -8.031 1.00 94.44 287 LEU A N 1
ATOM 2403 C CA . LEU A 1 287 ? -15.215 10.060 -7.292 1.00 94.44 287 LEU A CA 1
ATOM 2404 C C . LEU A 1 287 ? -14.103 10.929 -7.901 1.00 94.44 287 LEU A C 1
ATOM 2406 O O . LEU A 1 287 ? -13.394 11.646 -7.188 1.00 94.44 287 LEU A O 1
ATOM 2410 N N . PHE A 1 288 ? -13.965 10.894 -9.230 1.00 95.56 288 PHE A N 1
ATOM 2411 C CA . PHE A 1 288 ? -12.981 11.701 -9.951 1.00 95.56 288 PHE A CA 1
ATOM 2412 C C . PHE A 1 288 ? -13.294 13.197 -9.867 1.00 95.56 288 PHE A C 1
ATOM 2414 O O . PHE A 1 288 ? -12.373 13.993 -9.681 1.00 95.56 288 PHE A O 1
ATOM 2421 N N . GLU A 1 289 ? -14.564 13.592 -9.987 1.00 94.38 289 GLU A N 1
ATOM 2422 C CA . GLU A 1 289 ? -14.978 14.997 -9.865 1.00 94.38 289 GLU A CA 1
ATOM 2423 C C . GLU A 1 289 ? -14.702 15.538 -8.460 1.00 94.38 289 GLU A C 1
ATOM 2425 O O . GLU A 1 289 ? -14.110 16.613 -8.321 1.00 94.38 289 GLU A O 1
ATOM 2430 N N . MET A 1 290 ? -15.017 14.757 -7.424 1.00 94.75 290 MET A N 1
ATOM 2431 C CA . MET A 1 290 ? -14.704 15.096 -6.039 1.00 94.75 290 MET A CA 1
ATOM 2432 C C . MET A 1 290 ? -13.191 15.252 -5.827 1.00 94.75 290 MET A C 1
ATOM 2434 O O . MET A 1 290 ? -12.749 16.273 -5.291 1.00 94.75 290 MET A O 1
ATOM 2438 N N . TYR A 1 291 ? -12.369 14.307 -6.303 1.00 97.06 291 TYR A N 1
ATOM 2439 C CA . TYR A 1 291 ? -10.908 14.427 -6.218 1.00 97.06 291 TYR A CA 1
ATOM 2440 C C . TYR A 1 291 ? -10.382 15.673 -6.945 1.00 97.06 291 TYR A C 1
ATOM 2442 O O . TYR A 1 291 ? -9.564 16.416 -6.398 1.00 97.06 291 TYR A O 1
ATOM 2450 N N . GLN A 1 292 ? -10.853 15.939 -8.167 1.00 96.06 292 GLN A N 1
ATOM 2451 C CA . GLN A 1 292 ? -10.429 17.097 -8.957 1.00 96.06 292 GLN A CA 1
ATOM 2452 C C . GLN A 1 292 ? -10.783 18.419 -8.275 1.00 96.06 292 GLN A C 1
ATOM 2454 O O . GLN A 1 292 ? -9.963 19.344 -8.267 1.00 96.06 292 GLN A O 1
ATOM 2459 N N . ALA A 1 293 ? -11.965 18.510 -7.669 1.00 95.12 293 ALA A N 1
ATOM 2460 C CA . ALA A 1 293 ? -12.379 19.698 -6.943 1.00 95.12 293 ALA A CA 1
ATOM 2461 C C . ALA A 1 293 ? -11.534 19.910 -5.677 1.00 95.12 293 ALA A C 1
ATOM 2463 O O . ALA A 1 293 ? -11.019 21.012 -5.466 1.00 95.12 293 ALA A O 1
ATOM 2464 N N . ILE A 1 294 ? -11.291 18.852 -4.892 1.00 96.62 294 ILE A N 1
ATOM 2465 C CA . ILE A 1 294 ? -10.386 18.894 -3.731 1.00 96.62 294 ILE A CA 1
ATOM 2466 C C . ILE A 1 294 ? -8.981 19.329 -4.170 1.00 96.62 294 ILE A C 1
ATOM 2468 O O . ILE A 1 294 ? -8.418 20.269 -3.602 1.00 96.62 294 ILE A O 1
ATOM 2472 N N . SER A 1 295 ? -8.426 18.712 -5.219 1.00 97.44 295 SER A N 1
ATOM 2473 C CA . SER A 1 295 ? -7.106 19.072 -5.745 1.00 97.44 295 SER A CA 1
ATOM 2474 C C . SER A 1 295 ? -7.045 20.516 -6.233 1.00 97.44 295 SER A C 1
ATOM 2476 O O . SER A 1 295 ? -6.006 21.151 -6.047 1.00 97.44 295 SER A O 1
ATOM 2478 N N . SER A 1 296 ? -8.104 21.036 -6.853 1.00 96.94 296 SER A N 1
ATOM 2479 C CA . SER A 1 296 ? -8.147 22.423 -7.326 1.00 96.94 296 SER A CA 1
ATOM 2480 C C . SER A 1 296 ? -8.124 23.402 -6.153 1.00 96.94 296 SER A C 1
ATOM 2482 O O . SER A 1 296 ? -7.333 24.343 -6.158 1.00 96.94 296 SER A O 1
ATOM 2484 N N . ILE A 1 297 ? -8.895 23.132 -5.093 1.00 97.50 297 ILE A N 1
ATOM 2485 C CA . ILE A 1 297 ? -8.889 23.955 -3.875 1.00 97.50 297 ILE A CA 1
ATOM 2486 C C . ILE A 1 297 ? -7.516 23.912 -3.193 1.00 97.50 297 ILE A C 1
ATOM 2488 O O . ILE A 1 297 ? -6.996 24.946 -2.779 1.00 97.50 297 ILE A O 1
ATOM 2492 N N . VAL A 1 298 ? -6.897 22.730 -3.092 1.00 97.56 298 VAL A N 1
ATOM 2493 C CA . VAL A 1 298 ? -5.563 22.572 -2.490 1.00 97.56 298 VAL A CA 1
ATOM 2494 C C . VAL A 1 298 ? -4.499 23.350 -3.273 1.00 97.56 298 VAL A C 1
ATOM 2496 O O . VAL A 1 298 ? -3.640 23.972 -2.645 1.00 97.56 298 VAL A O 1
ATOM 2499 N N . LYS A 1 299 ? -4.565 23.362 -4.611 1.00 96.88 299 LYS A N 1
ATOM 2500 C CA . LYS A 1 299 ? -3.578 24.012 -5.495 1.00 96.88 299 LYS A CA 1
ATOM 2501 C C . LYS A 1 299 ? -3.786 25.519 -5.694 1.00 96.88 299 LYS A C 1
ATOM 2503 O O . LYS A 1 299 ? -2.839 26.186 -6.082 1.00 96.88 299 LYS A O 1
ATOM 2508 N N . GLU A 1 300 ? -4.973 26.064 -5.431 1.00 97.38 300 GLU A N 1
ATOM 2509 C CA . GLU A 1 300 ? -5.254 27.497 -5.621 1.00 97.38 300 GLU A CA 1
ATOM 2510 C C . GLU A 1 300 ? -4.355 28.385 -4.742 1.00 97.38 300 GLU A C 1
ATOM 2512 O O . GLU A 1 300 ? -4.176 28.124 -3.557 1.00 97.38 300 GLU A O 1
ATOM 2517 N N . GLU A 1 301 ? -3.802 29.464 -5.280 1.00 96.06 301 GLU A N 1
ATOM 2518 C CA . GLU A 1 301 ? -2.901 30.373 -4.553 1.00 96.06 301 GLU A CA 1
ATOM 2519 C C . GLU A 1 301 ? -3.517 31.758 -4.319 1.00 96.06 301 GLU A C 1
ATOM 2521 O O . GLU A 1 301 ? -3.015 32.543 -3.511 1.00 96.06 301 GLU A O 1
ATOM 2526 N N . ASN A 1 302 ? -4.642 32.049 -4.972 1.00 95.88 302 ASN A N 1
ATOM 2527 C CA . ASN A 1 302 ? -5.376 33.293 -4.847 1.00 95.88 302 ASN A CA 1
ATOM 2528 C C . ASN A 1 302 ? -6.518 33.183 -3.811 1.00 95.88 302 ASN A C 1
ATOM 2530 O O . ASN A 1 302 ? -7.527 32.512 -4.060 1.00 95.88 302 ASN A O 1
ATOM 2534 N N . PRO A 1 303 ? -6.430 33.889 -2.666 1.00 95.50 303 PRO A N 1
ATOM 2535 C CA . PRO A 1 303 ? -7.469 33.854 -1.638 1.00 95.50 303 PRO A CA 1
ATOM 2536 C C . PRO A 1 303 ? -8.813 34.423 -2.112 1.00 95.50 303 PRO A C 1
ATOM 2538 O O . PRO A 1 303 ? -9.858 33.983 -1.634 1.00 95.50 303 PRO A O 1
ATOM 2541 N N . ASP A 1 304 ? -8.817 35.372 -3.054 1.00 94.44 304 ASP A N 1
ATOM 2542 C CA . ASP A 1 304 ? -10.061 35.951 -3.567 1.00 94.44 304 ASP A CA 1
ATOM 2543 C C . ASP A 1 304 ? -10.819 34.959 -4.465 1.00 94.44 304 ASP A C 1
ATOM 2545 O O . ASP A 1 304 ? -12.050 34.948 -4.443 1.00 94.44 304 ASP A O 1
ATOM 2549 N N . THR A 1 305 ? -10.115 34.065 -5.175 1.00 95.50 305 THR A N 1
ATOM 2550 C CA . THR A 1 305 ? -10.758 32.963 -5.911 1.00 95.50 305 THR A CA 1
ATOM 2551 C C . THR A 1 305 ? -11.484 32.022 -4.951 1.00 95.50 305 THR A C 1
ATOM 2553 O O . THR A 1 305 ? -12.643 31.688 -5.185 1.00 95.50 305 THR A O 1
ATOM 2556 N N . ILE A 1 306 ? -10.851 31.641 -3.833 1.00 96.44 306 ILE A N 1
ATOM 2557 C CA . ILE A 1 306 ? -11.478 30.771 -2.822 1.00 96.44 306 ILE A CA 1
ATOM 2558 C C . ILE A 1 306 ? -12.737 31.417 -2.234 1.00 96.44 306 ILE A C 1
ATOM 2560 O O . ILE A 1 306 ? -13.752 30.741 -2.074 1.00 96.44 306 ILE A O 1
ATOM 2564 N N . ILE A 1 307 ? -12.698 32.724 -1.950 1.00 94.25 307 ILE A N 1
ATOM 2565 C CA . ILE A 1 307 ? -13.866 33.469 -1.458 1.00 94.25 307 ILE A CA 1
ATOM 2566 C C . ILE A 1 307 ? -14.993 33.466 -2.494 1.00 94.25 307 ILE A C 1
ATOM 2568 O O . ILE A 1 307 ? -16.134 33.195 -2.128 1.00 94.25 307 ILE A O 1
ATOM 2572 N N . ALA A 1 308 ? -14.690 33.733 -3.766 1.00 92.81 308 ALA A N 1
ATOM 2573 C CA . ALA A 1 308 ? -15.696 33.749 -4.826 1.00 92.81 308 ALA A CA 1
ATOM 2574 C C . ALA A 1 308 ? -16.367 32.376 -4.997 1.00 92.81 308 ALA A C 1
ATOM 2576 O O . ALA A 1 308 ? -17.592 32.292 -5.050 1.00 92.81 308 ALA A O 1
ATOM 2577 N N . VAL A 1 309 ? -15.579 31.295 -5.006 1.00 92.50 309 VAL A N 1
ATOM 2578 C CA . VAL A 1 309 ? -16.100 29.920 -5.066 1.00 92.50 309 VAL A CA 1
ATOM 2579 C C . VAL A 1 309 ? -16.981 29.624 -3.854 1.00 92.50 309 VAL A C 1
ATOM 2581 O O . VAL A 1 309 ? -18.090 29.118 -3.997 1.00 92.50 309 VAL A O 1
ATOM 2584 N N . TYR A 1 310 ? -16.527 29.988 -2.656 1.00 90.88 310 TYR A N 1
ATOM 2585 C CA . TYR A 1 310 ? -17.305 29.817 -1.436 1.00 90.88 310 TYR A CA 1
ATOM 2586 C C . TYR A 1 310 ? -18.654 30.567 -1.486 1.00 90.88 310 TYR A C 1
ATOM 2588 O O . TYR A 1 310 ? -19.682 30.022 -1.088 1.00 90.88 310 TYR A O 1
ATOM 2596 N N . GLU A 1 311 ? -18.683 31.801 -1.998 1.00 88.62 311 GLU A N 1
ATOM 2597 C CA . GLU A 1 311 ? -19.916 32.585 -2.144 1.00 88.62 311 GLU A CA 1
ATOM 2598 C C . GLU A 1 311 ? -20.884 31.975 -3.165 1.00 88.62 311 GLU A C 1
ATOM 2600 O O . GLU A 1 311 ? -22.095 31.970 -2.925 1.00 88.62 311 GLU A O 1
ATOM 2605 N N . MET A 1 312 ? -20.365 31.412 -4.261 1.00 87.06 312 MET A N 1
ATOM 2606 C CA . MET A 1 312 ? -21.176 30.645 -5.210 1.00 87.06 312 MET A CA 1
ATOM 2607 C C . MET A 1 312 ? -21.833 29.450 -4.518 1.00 87.06 312 MET A C 1
ATOM 2609 O O . MET A 1 312 ? -23.047 29.291 -4.616 1.00 87.06 312 MET A O 1
ATOM 2613 N N . PHE A 1 313 ? -21.080 28.671 -3.732 1.00 82.50 313 PHE A N 1
ATOM 2614 C CA . PHE A 1 313 ? -21.645 27.536 -2.993 1.00 82.50 313 PHE A CA 1
ATOM 2615 C C . PHE A 1 313 ? -22.759 27.963 -2.031 1.00 82.50 313 PHE A C 1
ATOM 2617 O O . PHE A 1 313 ? -23.786 27.303 -1.967 1.00 82.50 313 PHE A O 1
ATOM 2624 N N . GLN A 1 314 ? -22.601 29.081 -1.318 1.00 78.88 314 GLN A N 1
ATOM 2625 C CA . GLN A 1 314 ? -23.624 29.570 -0.380 1.00 78.88 314 GLN A CA 1
ATOM 2626 C C . GLN A 1 314 ? -24.907 30.083 -1.059 1.00 78.88 314 GLN A C 1
ATOM 2628 O O . GLN A 1 314 ? -25.946 30.174 -0.406 1.00 78.88 314 GLN A O 1
ATOM 2633 N N . THR A 1 315 ? -24.838 30.490 -2.330 1.00 80.31 315 THR A N 1
ATOM 2634 C CA . THR A 1 315 ? -25.956 31.147 -3.035 1.00 80.31 315 THR A CA 1
ATOM 2635 C C . THR A 1 315 ? -26.649 30.245 -4.050 1.00 80.31 315 THR A C 1
ATOM 2637 O O . THR A 1 315 ? -27.866 30.338 -4.207 1.00 80.31 315 THR A O 1
ATOM 2640 N N . GLU A 1 316 ? -25.897 29.373 -4.719 1.00 79.38 316 GLU A N 1
ATOM 2641 C CA . GLU A 1 316 ? -26.374 28.546 -5.831 1.00 79.38 316 GLU A CA 1
ATOM 2642 C C . GLU A 1 316 ? -26.610 27.083 -5.437 1.00 79.38 316 GLU A C 1
ATOM 2644 O O . GLU A 1 316 ? -27.326 26.378 -6.148 1.00 79.38 316 GLU A O 1
ATOM 2649 N N . MET A 1 317 ? -26.064 26.625 -4.302 1.00 72.62 317 MET A N 1
ATOM 2650 C CA . MET A 1 317 ? -26.172 25.235 -3.861 1.00 72.62 317 MET A CA 1
ATOM 2651 C C . MET A 1 317 ? -26.747 25.118 -2.442 1.00 72.62 317 MET A C 1
ATOM 2653 O O . MET A 1 317 ? -26.303 25.819 -1.532 1.00 72.62 317 MET A O 1
ATOM 2657 N N . PRO A 1 318 ? -27.731 24.231 -2.204 1.00 69.88 318 PRO A N 1
ATOM 2658 C CA . PRO A 1 318 ? -28.117 23.889 -0.842 1.00 69.88 318 PRO A CA 1
ATOM 2659 C C . PRO A 1 318 ? -26.944 23.200 -0.132 1.00 69.88 318 PRO A C 1
ATOM 2661 O O . PRO A 1 318 ? -26.227 22.401 -0.731 1.00 69.88 318 PRO A O 1
ATOM 2664 N N . PHE A 1 319 ? -26.747 23.512 1.150 1.00 71.88 319 PHE A N 1
ATOM 2665 C CA . PHE A 1 319 ? -25.765 22.809 1.970 1.00 71.88 319 PHE A CA 1
ATOM 2666 C C . PHE A 1 319 ? -26.198 21.352 2.153 1.00 71.88 319 PHE A C 1
ATOM 2668 O O . PHE A 1 319 ? -27.213 21.085 2.798 1.00 71.88 319 PHE A O 1
ATOM 2675 N N . GLU A 1 320 ? -25.413 20.431 1.602 1.00 73.69 320 GLU A N 1
ATOM 2676 C CA . GLU A 1 320 ? -25.630 18.995 1.712 1.00 73.69 320 GLU A CA 1
ATOM 2677 C C . GLU A 1 320 ? -24.275 18.284 1.774 1.00 73.69 320 GLU A C 1
ATOM 2679 O O . GLU A 1 320 ? -23.458 18.395 0.863 1.00 73.69 320 GLU A O 1
ATOM 2684 N N . LEU A 1 321 ? -24.021 17.581 2.881 1.00 77.31 321 LEU A N 1
ATOM 2685 C CA . LEU A 1 321 ? -22.858 16.712 3.030 1.00 77.31 321 LEU A CA 1
ATOM 2686 C C . LEU A 1 321 ? -23.316 15.260 2.919 1.00 77.31 321 LEU A C 1
ATOM 2688 O O . LEU A 1 321 ? -24.034 14.746 3.783 1.00 77.31 321 LEU A O 1
ATOM 2692 N N . GLU A 1 322 ? -22.851 14.576 1.880 1.00 84.31 322 GLU A N 1
ATOM 2693 C CA . GLU A 1 322 ? -23.036 13.136 1.724 1.00 84.31 322 GLU A CA 1
ATOM 2694 C C . GLU A 1 322 ? -22.020 12.393 2.598 1.00 84.31 322 GLU A C 1
ATOM 2696 O O . GLU A 1 322 ? -20.946 11.982 2.158 1.00 84.31 322 GLU A O 1
ATOM 2701 N N . PHE A 1 323 ? -22.347 12.256 3.885 1.00 88.12 323 PHE A N 1
ATOM 2702 C CA . PHE A 1 323 ? -21.434 11.727 4.900 1.00 88.12 323 PHE A CA 1
ATOM 2703 C C . PHE A 1 323 ? -20.811 1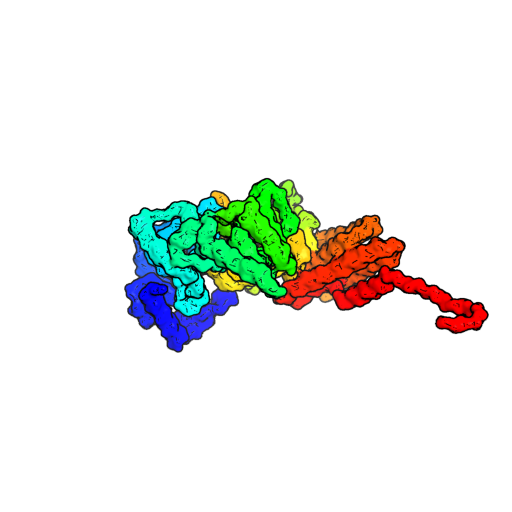0.378 4.550 1.00 88.12 323 PHE A C 1
ATOM 2705 O O . PHE A 1 323 ? -19.623 10.186 4.813 1.00 88.12 323 PHE A O 1
ATOM 2712 N N . MET A 1 324 ? -21.571 9.467 3.939 1.00 87.00 324 MET A N 1
ATOM 2713 C CA . MET A 1 324 ? -21.048 8.150 3.575 1.00 87.00 324 MET A CA 1
ATOM 2714 C C . MET A 1 324 ? -20.046 8.227 2.429 1.00 87.00 324 MET A C 1
ATOM 2716 O O . MET A 1 324 ? -18.949 7.700 2.587 1.00 87.00 324 MET A O 1
ATOM 2720 N N . ASN A 1 325 ? -20.346 8.981 1.368 1.00 85.94 325 ASN A N 1
ATOM 2721 C CA . ASN A 1 325 ? -19.420 9.201 0.252 1.00 85.94 325 ASN A CA 1
ATOM 2722 C C . ASN A 1 325 ? -18.119 9.855 0.736 1.00 85.94 325 ASN A C 1
ATOM 2724 O O . ASN A 1 325 ? -17.021 9.429 0.388 1.00 85.94 325 ASN A O 1
ATOM 2728 N N . ILE A 1 326 ? -18.224 10.830 1.642 1.00 87.19 326 ILE A N 1
ATOM 2729 C CA . ILE A 1 326 ? -17.062 11.476 2.265 1.00 87.19 326 ILE A CA 1
ATOM 2730 C C . ILE A 1 326 ? -16.263 10.505 3.159 1.00 87.19 326 ILE A C 1
ATOM 2732 O O . ILE A 1 326 ? -15.038 10.618 3.274 1.00 87.19 326 ILE A O 1
ATOM 2736 N N . THR A 1 327 ? -16.940 9.567 3.823 1.00 87.38 327 THR A N 1
ATOM 2737 C CA . THR A 1 327 ? -16.308 8.584 4.715 1.00 87.38 327 THR A CA 1
ATOM 2738 C C . THR A 1 327 ? -15.585 7.490 3.931 1.00 87.38 327 THR A C 1
ATOM 2740 O O . THR A 1 327 ? -14.467 7.125 4.302 1.00 87.38 327 THR A O 1
ATOM 2743 N N . THR A 1 328 ? -16.162 6.996 2.833 1.00 89.44 328 THR A N 1
ATOM 2744 C CA . THR A 1 328 ? -15.568 5.920 2.020 1.00 89.44 328 THR A CA 1
ATOM 2745 C C . THR A 1 328 ? -14.586 6.410 0.961 1.00 89.44 328 THR A C 1
ATOM 2747 O O . THR A 1 328 ? -13.791 5.609 0.479 1.00 89.44 328 THR A O 1
ATOM 2750 N N . PHE A 1 329 ? -14.549 7.718 0.684 1.00 91.25 329 PHE A N 1
ATOM 2751 C CA . PHE A 1 329 ? -13.777 8.346 -0.393 1.00 91.25 329 PHE A CA 1
ATOM 2752 C C . PHE A 1 329 ? -12.368 7.769 -0.624 1.00 91.25 329 PHE A C 1
ATOM 2754 O O . PHE A 1 329 ? -12.032 7.366 -1.732 1.00 91.25 329 PHE A O 1
ATOM 2761 N N . GLU A 1 330 ? -11.529 7.679 0.414 1.00 90.38 330 GLU A N 1
ATOM 2762 C CA . GLU A 1 330 ? -10.169 7.137 0.265 1.00 90.38 330 GLU A CA 1
ATOM 2763 C C . GLU A 1 330 ? -10.128 5.633 -0.040 1.00 90.38 330 GLU A C 1
ATOM 2765 O O . GLU A 1 330 ? -9.214 5.175 -0.724 1.00 90.38 330 GLU A O 1
ATOM 2770 N N . ALA A 1 331 ? -11.078 4.848 0.476 1.00 89.75 331 ALA A N 1
ATOM 2771 C CA . ALA A 1 331 ? -11.180 3.435 0.122 1.00 89.75 331 ALA A CA 1
ATOM 2772 C C . ALA A 1 331 ? -11.564 3.275 -1.348 1.00 89.75 331 ALA A C 1
ATOM 2774 O O . ALA A 1 331 ? -10.955 2.465 -2.042 1.00 89.75 331 ALA A O 1
ATOM 2775 N N . ASP A 1 332 ? -12.495 4.091 -1.830 1.00 92.38 332 ASP A N 1
ATOM 2776 C CA . ASP A 1 332 ? -12.930 4.064 -3.224 1.00 92.38 332 ASP A CA 1
ATOM 2777 C C . ASP A 1 332 ? -11.803 4.513 -4.168 1.00 92.38 332 ASP A C 1
ATOM 2779 O O . ASP A 1 332 ? -11.555 3.852 -5.175 1.00 92.38 332 ASP A O 1
ATOM 2783 N N . LEU A 1 333 ? -11.013 5.530 -3.790 1.00 94.12 333 LEU A N 1
ATOM 2784 C CA . LEU A 1 333 ? -9.787 5.891 -4.516 1.00 94.12 333 LEU A CA 1
ATOM 2785 C C . LEU A 1 333 ? -8.815 4.705 -4.612 1.00 94.12 333 LEU A C 1
ATOM 2787 O O . LEU A 1 333 ? -8.361 4.386 -5.709 1.00 94.12 333 LEU A O 1
ATOM 2791 N N . ARG A 1 334 ? -8.514 4.015 -3.499 1.00 93.44 334 ARG A N 1
ATOM 2792 C CA . ARG A 1 334 ? -7.612 2.843 -3.511 1.00 93.44 334 ARG A CA 1
ATOM 2793 C C . ARG A 1 334 ? -8.096 1.736 -4.447 1.00 93.44 334 ARG A C 1
ATOM 2795 O O . ARG A 1 334 ? -7.267 1.142 -5.138 1.00 93.44 334 ARG A O 1
ATOM 2802 N N . LYS A 1 335 ? -9.406 1.478 -4.505 1.00 93.81 335 LYS A N 1
ATOM 2803 C CA . LYS A 1 335 ? -9.979 0.461 -5.403 1.00 93.81 335 LYS A CA 1
ATOM 2804 C C . LYS A 1 335 ? -9.705 0.776 -6.866 1.00 93.81 335 LYS A C 1
ATOM 2806 O O . LYS A 1 335 ? -9.361 -0.133 -7.613 1.00 93.81 335 LYS A O 1
ATOM 2811 N N . GLU A 1 336 ? -9.777 2.042 -7.276 1.00 95.94 336 GLU A N 1
ATOM 2812 C CA . GLU A 1 336 ? -9.464 2.429 -8.658 1.00 95.94 336 GLU A CA 1
ATOM 2813 C C . GLU A 1 336 ? -7.996 2.150 -9.026 1.00 95.94 336 GLU A C 1
ATOM 2815 O O . GLU A 1 336 ? -7.706 1.686 -10.132 1.00 95.94 336 GLU A O 1
ATOM 2820 N N . PHE A 1 337 ? -7.064 2.320 -8.084 1.00 96.56 337 PHE A N 1
ATOM 2821 C CA . PHE A 1 337 ? -5.671 1.909 -8.292 1.00 96.56 337 PHE A CA 1
ATOM 2822 C C . PHE A 1 337 ? -5.515 0.387 -8.337 1.00 96.56 337 PHE A C 1
ATOM 2824 O O . PHE A 1 337 ? -4.823 -0.126 -9.217 1.00 96.56 337 PHE A O 1
ATOM 2831 N N . ALA A 1 338 ? -6.190 -0.354 -7.454 1.00 95.69 338 ALA A N 1
ATOM 2832 C CA . ALA A 1 338 ? -6.183 -1.816 -7.489 1.00 95.69 338 ALA A CA 1
ATOM 2833 C C . ALA A 1 338 ? -6.748 -2.360 -8.817 1.00 95.69 338 ALA A C 1
ATOM 2835 O O . ALA A 1 338 ? -6.161 -3.268 -9.411 1.00 95.69 338 ALA A O 1
ATOM 2836 N N . LYS A 1 339 ? -7.826 -1.759 -9.342 1.00 95.75 339 LYS A N 1
ATOM 2837 C CA . LYS A 1 339 ? -8.379 -2.039 -10.680 1.00 95.75 339 LYS A CA 1
ATOM 2838 C C . LYS A 1 339 ? -7.346 -1.798 -11.772 1.00 95.75 339 LYS A C 1
ATOM 2840 O O . LYS A 1 339 ? -7.087 -2.697 -12.571 1.00 95.75 339 LYS A O 1
ATOM 2845 N N . SER A 1 340 ? -6.726 -0.619 -11.781 1.00 96.06 340 SER A N 1
ATOM 2846 C CA . SER A 1 340 ? -5.706 -0.252 -12.769 1.00 96.06 340 SER A CA 1
ATOM 2847 C C . SER A 1 340 ? -4.511 -1.215 -12.757 1.00 96.06 340 SER A C 1
ATOM 2849 O O . SER A 1 340 ? -4.065 -1.678 -13.813 1.00 96.06 340 SER A O 1
ATOM 2851 N N . LEU A 1 341 ? -4.030 -1.595 -11.569 1.00 96.62 341 LEU A N 1
ATOM 2852 C CA . LEU A 1 341 ? -2.970 -2.591 -11.399 1.00 96.62 341 LEU A CA 1
ATOM 2853 C C . LEU A 1 341 ? -3.404 -3.958 -11.940 1.00 96.62 341 LEU A C 1
ATOM 2855 O O . LEU A 1 341 ? -2.716 -4.531 -12.785 1.00 96.62 341 LEU A O 1
ATOM 2859 N N . ASN A 1 342 ? -4.579 -4.445 -11.533 1.00 95.75 342 ASN A N 1
ATOM 2860 C CA . ASN A 1 342 ? -5.143 -5.708 -12.010 1.00 95.75 342 ASN A CA 1
ATOM 2861 C C . ASN A 1 342 ? -5.306 -5.743 -13.536 1.00 95.75 342 ASN A C 1
ATOM 2863 O O . ASN A 1 342 ? -5.129 -6.798 -14.142 1.00 95.75 342 ASN A O 1
ATOM 2867 N N . GLN A 1 343 ? -5.653 -4.630 -14.179 1.00 95.19 343 GLN A N 1
ATOM 2868 C CA . GLN A 1 343 ? -5.770 -4.548 -15.638 1.00 95.19 343 GLN A CA 1
ATOM 2869 C C . GLN A 1 343 ? -4.406 -4.570 -16.341 1.00 95.19 343 GLN A C 1
ATOM 2871 O O . GLN A 1 343 ? -4.302 -5.089 -17.452 1.00 95.19 343 GLN A O 1
ATOM 2876 N N . SER A 1 344 ? -3.371 -4.032 -15.692 1.00 94.88 344 SER A N 1
ATOM 2877 C CA . SER A 1 344 ? -2.041 -3.833 -16.277 1.00 94.88 344 SER A CA 1
ATOM 2878 C C . SER A 1 344 ? -1.123 -5.053 -16.183 1.00 94.88 344 SER A C 1
ATOM 2880 O O . SER A 1 344 ? -0.171 -5.161 -16.954 1.00 94.88 344 SER A O 1
ATOM 2882 N N . VAL A 1 345 ? -1.358 -5.947 -15.220 1.00 95.69 345 VAL A N 1
ATOM 2883 C CA . VAL A 1 345 ? -0.490 -7.109 -14.994 1.00 95.69 345 VAL A CA 1
ATOM 2884 C C . VAL A 1 345 ? -0.734 -8.239 -15.990 1.00 95.69 345 VAL A C 1
ATOM 2886 O O . VAL A 1 345 ? -1.841 -8.455 -16.491 1.00 95.69 345 VAL A O 1
ATOM 2889 N N . TRP A 1 346 ? 0.330 -8.995 -16.236 1.00 94.50 346 TRP A N 1
ATOM 2890 C CA . TRP A 1 346 ? 0.360 -10.154 -17.106 1.00 94.50 346 TRP A CA 1
ATOM 2891 C C . TRP A 1 346 ? -0.670 -11.201 -16.672 1.00 94.50 346 TRP A C 1
ATOM 2893 O O . TRP A 1 346 ? -0.903 -11.438 -15.485 1.00 94.50 346 TRP A O 1
ATOM 2903 N N . LYS A 1 347 ? -1.298 -11.841 -17.659 1.00 94.00 347 LYS A N 1
ATOM 2904 C CA . LYS A 1 347 ? -2.351 -12.837 -17.448 1.00 94.00 347 LYS A CA 1
ATOM 2905 C C . LYS A 1 347 ? -1.959 -14.144 -18.113 1.00 94.00 347 LYS A C 1
ATOM 2907 O O . LYS A 1 347 ? -1.541 -14.134 -19.269 1.00 94.00 347 LYS A O 1
ATOM 2912 N N . LEU A 1 348 ? -2.222 -15.258 -17.430 1.00 91.50 348 LEU A N 1
ATOM 2913 C CA . LEU A 1 348 ? -2.137 -16.593 -18.018 1.00 91.50 348 LEU A CA 1
ATOM 2914 C C . LEU A 1 348 ? -3.132 -16.691 -19.183 1.00 91.50 348 LEU A C 1
ATOM 2916 O O . LEU A 1 348 ? -4.343 -16.793 -18.982 1.00 91.50 348 LEU A O 1
ATOM 2920 N N . ARG A 1 349 ? -2.625 -16.600 -20.414 1.00 85.75 349 ARG A N 1
ATOM 2921 C CA . ARG A 1 349 ? -3.410 -16.665 -21.652 1.00 85.75 349 ARG A CA 1
ATOM 2922 C C . ARG A 1 349 ? -2.648 -17.462 -22.706 1.00 85.75 349 ARG A C 1
ATOM 2924 O O . ARG A 1 349 ? -1.425 -17.399 -22.773 1.00 85.75 349 ARG A O 1
ATOM 2931 N N . GLY A 1 350 ? -3.393 -18.158 -23.561 1.00 86.69 350 GLY A N 1
ATOM 2932 C CA . GLY A 1 350 ? -2.829 -18.978 -24.633 1.00 86.69 350 GLY A CA 1
ATOM 2933 C C . GLY A 1 350 ? -2.328 -20.345 -24.163 1.00 86.69 350 GLY A C 1
ATOM 2934 O O . GLY A 1 350 ? -2.581 -20.771 -23.035 1.00 86.69 350 GLY A O 1
ATOM 2935 N N . GLU A 1 351 ? -1.639 -21.035 -25.068 1.00 92.06 351 GLU A N 1
ATOM 2936 C CA . GLU A 1 351 ? -1.048 -22.349 -24.816 1.00 92.06 351 GLU A CA 1
ATOM 2937 C C . GLU A 1 351 ? 0.340 -22.206 -24.171 1.00 92.06 351 GLU A C 1
ATOM 2939 O O . GLU A 1 351 ? 1.079 -21.279 -24.519 1.00 92.06 351 GLU A O 1
ATOM 2944 N N . PRO A 1 352 ? 0.725 -23.111 -23.251 1.00 95.44 352 PRO A N 1
ATOM 2945 C CA . PRO A 1 352 ? 2.071 -23.120 -22.697 1.00 95.44 352 PRO A CA 1
ATOM 2946 C C . PRO A 1 352 ? 3.099 -23.386 -23.802 1.00 95.44 352 PRO A C 1
ATOM 2948 O O . PRO A 1 352 ? 2.868 -24.186 -24.710 1.00 95.44 352 PRO A O 1
ATOM 2951 N N . VAL A 1 353 ? 4.270 -22.755 -23.704 1.00 95.88 353 VAL A N 1
ATOM 2952 C CA . VAL A 1 353 ? 5.355 -22.962 -24.677 1.00 95.88 353 VAL A CA 1
ATOM 2953 C C . VAL A 1 353 ? 5.985 -24.349 -24.535 1.00 95.88 353 VAL A C 1
ATOM 2955 O O . VAL A 1 353 ? 6.532 -24.879 -25.499 1.00 95.88 353 VAL A O 1
ATOM 2958 N N . GLN A 1 354 ? 5.899 -24.952 -23.345 1.00 95.25 354 GLN A N 1
ATOM 2959 C CA . GLN A 1 354 ? 6.308 -26.333 -23.094 1.00 95.25 354 GLN A CA 1
ATOM 2960 C C . GLN A 1 354 ? 5.635 -26.912 -21.841 1.00 95.25 354 GLN A C 1
ATOM 2962 O O . GLN A 1 354 ? 5.115 -26.179 -20.999 1.00 95.25 354 GLN A O 1
ATOM 2967 N N . LEU A 1 355 ? 5.703 -28.238 -21.692 1.00 95.25 355 LEU A N 1
ATOM 2968 C CA . LEU A 1 355 ? 5.383 -28.938 -20.447 1.00 95.25 355 LEU A CA 1
ATOM 2969 C C . LEU A 1 355 ? 6.677 -29.428 -19.798 1.00 95.25 355 LEU A C 1
ATOM 2971 O O . LEU A 1 355 ? 7.403 -30.226 -20.389 1.00 95.25 355 LEU A O 1
ATOM 2975 N N . LEU A 1 356 ? 6.947 -28.978 -18.578 1.00 92.50 356 LEU A N 1
ATOM 2976 C CA . LEU A 1 356 ? 8.116 -29.362 -17.798 1.00 92.50 356 LEU A CA 1
ATOM 2977 C C . LEU A 1 356 ? 7.688 -30.336 -16.696 1.00 92.50 356 LEU A C 1
ATOM 2979 O O . LEU A 1 356 ? 7.061 -29.929 -15.724 1.00 92.50 356 LEU A O 1
ATOM 2983 N N . ASP A 1 357 ? 7.965 -31.630 -16.859 1.00 89.81 357 ASP A N 1
ATOM 2984 C CA . ASP A 1 357 ? 7.449 -32.686 -15.967 1.00 89.81 357 ASP A CA 1
ATOM 2985 C C . ASP A 1 357 ? 5.923 -32.605 -15.741 1.00 89.81 357 ASP A C 1
ATOM 2987 O O . ASP A 1 357 ? 5.422 -32.845 -14.643 1.00 89.81 357 ASP A O 1
ATOM 2991 N N . GLY A 1 358 ? 5.171 -32.224 -16.777 1.00 93.00 358 GLY A N 1
ATOM 2992 C CA . GLY A 1 358 ? 3.720 -32.023 -16.694 1.00 93.00 358 GLY A CA 1
ATOM 2993 C C . GLY A 1 358 ? 3.278 -30.664 -16.134 1.00 93.00 358 GLY A C 1
ATOM 2994 O O . GLY A 1 358 ? 2.084 -30.383 -16.157 1.00 93.00 358 GLY A O 1
ATOM 2995 N N . ILE A 1 359 ? 4.201 -29.802 -15.697 1.00 97.62 359 ILE A N 1
ATOM 2996 C CA . ILE A 1 359 ? 3.913 -28.412 -15.321 1.00 97.62 359 ILE A CA 1
ATOM 2997 C C . ILE A 1 359 ? 3.835 -27.558 -16.593 1.00 97.62 359 ILE A C 1
ATOM 2999 O O . ILE A 1 359 ? 4.798 -27.548 -17.369 1.00 97.62 359 ILE A O 1
ATOM 3003 N N . PRO A 1 360 ? 2.745 -26.809 -16.824 1.00 97.94 360 PRO A N 1
ATOM 3004 C CA . PRO A 1 360 ? 2.691 -25.848 -17.916 1.00 97.94 360 PRO A CA 1
ATOM 3005 C C . PRO A 1 360 ? 3.699 -24.720 -17.700 1.00 97.94 360 PRO A C 1
ATOM 3007 O O . PRO A 1 360 ? 3.699 -24.074 -16.650 1.00 97.94 360 PRO A O 1
ATOM 3010 N N . LEU A 1 361 ? 4.545 -24.479 -18.700 1.00 97.69 361 LEU A N 1
ATOM 3011 C CA . LEU A 1 361 ? 5.491 -23.374 -18.701 1.00 97.69 361 LEU A CA 1
ATOM 3012 C C . LEU A 1 361 ? 5.117 -22.364 -19.788 1.00 97.69 361 LEU A C 1
ATOM 3014 O O . LEU A 1 361 ? 5.000 -22.715 -20.962 1.00 97.69 361 LEU A O 1
ATOM 3018 N N . TYR A 1 362 ? 4.954 -21.110 -19.382 1.00 97.50 362 TYR A N 1
ATOM 3019 C CA . TYR A 1 362 ? 4.648 -19.959 -20.230 1.00 97.50 362 TYR A CA 1
ATOM 3020 C C . TYR A 1 362 ? 5.866 -19.045 -20.339 1.00 97.50 362 TYR A C 1
ATOM 3022 O O . TYR A 1 362 ? 6.673 -18.987 -19.416 1.00 97.50 362 TYR A O 1
ATOM 3030 N N . ASP A 1 363 ? 5.984 -18.319 -21.447 1.00 94.88 363 ASP A N 1
ATOM 3031 C CA . ASP A 1 363 ? 6.989 -17.270 -21.631 1.00 94.88 363 ASP A CA 1
ATOM 3032 C C . ASP A 1 363 ? 6.298 -15.900 -21.542 1.00 94.88 363 ASP A C 1
ATOM 3034 O O . ASP A 1 363 ? 5.324 -15.651 -22.252 1.00 94.88 363 ASP A O 1
ATOM 3038 N N . ALA A 1 364 ? 6.780 -15.034 -20.650 1.00 94.62 364 ALA A N 1
ATOM 3039 C CA . ALA A 1 364 ? 6.295 -13.663 -20.495 1.00 94.62 364 ALA A CA 1
ATOM 3040 C C . ALA A 1 364 ? 6.725 -12.732 -21.642 1.00 94.62 364 ALA A C 1
ATOM 3042 O O . ALA A 1 364 ? 6.266 -11.594 -21.711 1.00 94.62 364 ALA A O 1
ATOM 3043 N N . ASP A 1 365 ? 7.606 -13.208 -22.526 1.00 92.44 365 ASP A N 1
ATOM 3044 C CA . ASP A 1 365 ? 8.228 -12.444 -23.604 1.00 92.44 365 ASP A CA 1
ATOM 3045 C C . ASP A 1 365 ? 9.006 -11.228 -23.054 1.00 92.44 365 ASP A C 1
ATOM 3047 O O . ASP A 1 365 ? 9.848 -11.388 -22.163 1.00 92.44 365 ASP A O 1
ATOM 3051 N N . THR A 1 366 ? 8.780 -10.039 -23.611 1.00 93.56 366 THR A N 1
ATOM 3052 C CA . THR A 1 366 ? 9.496 -8.781 -23.341 1.00 93.56 366 THR A CA 1
ATOM 3053 C C . THR A 1 366 ? 8.538 -7.598 -23.176 1.00 93.56 366 THR A C 1
ATOM 3055 O O . THR A 1 366 ? 8.956 -6.438 -23.217 1.00 93.56 366 THR A O 1
ATOM 3058 N N . ASP A 1 367 ? 7.251 -7.888 -22.980 1.00 92.62 367 ASP A N 1
ATOM 3059 C CA . ASP A 1 367 ? 6.200 -6.913 -22.700 1.00 92.62 367 ASP A CA 1
ATOM 3060 C C . ASP A 1 367 ? 5.300 -7.460 -21.591 1.00 92.62 367 ASP A C 1
ATOM 3062 O O . ASP A 1 367 ? 4.365 -8.230 -21.822 1.00 92.62 367 ASP A O 1
ATOM 3066 N N . PHE A 1 368 ? 5.655 -7.135 -20.351 1.00 95.88 368 PHE A N 1
ATOM 3067 C CA . PHE A 1 368 ? 4.929 -7.614 -19.186 1.00 95.88 368 PHE A CA 1
ATOM 3068 C C . PHE A 1 368 ? 5.081 -6.662 -18.010 1.00 95.88 368 PHE A C 1
ATOM 3070 O O . PHE A 1 368 ? 6.096 -5.983 -17.851 1.00 95.88 368 PHE A O 1
ATOM 3077 N N . LYS A 1 369 ? 4.082 -6.717 -17.131 1.00 97.56 369 LYS A N 1
ATOM 3078 C CA . LYS A 1 369 ? 4.149 -6.242 -15.750 1.00 97.56 369 LYS A CA 1
ATOM 3079 C C . LYS A 1 369 ? 3.643 -7.353 -14.846 1.00 97.56 369 LYS A C 1
ATOM 3081 O O . LYS A 1 369 ? 2.716 -8.061 -15.226 1.00 97.56 369 LYS A O 1
ATOM 3086 N N . MET A 1 370 ? 4.225 -7.543 -13.676 1.00 97.75 370 MET A N 1
ATOM 3087 C CA . MET A 1 370 ? 3.807 -8.592 -12.747 1.00 97.75 370 MET A CA 1
ATOM 3088 C C . MET A 1 370 ? 3.852 -8.070 -11.325 1.00 97.75 370 MET A C 1
ATOM 3090 O O . MET A 1 370 ? 4.816 -7.413 -10.943 1.00 97.75 370 MET A O 1
ATOM 3094 N N . ILE A 1 371 ? 2.832 -8.407 -10.539 1.00 97.50 371 ILE A N 1
ATOM 3095 C CA . ILE A 1 371 ? 2.910 -8.286 -9.087 1.00 97.50 371 ILE A CA 1
ATOM 3096 C C . ILE A 1 371 ? 3.493 -9.591 -8.566 1.00 97.50 371 ILE A C 1
ATOM 3098 O O . ILE A 1 371 ? 2.946 -10.668 -8.826 1.00 97.50 371 ILE A O 1
ATOM 3102 N N . ILE A 1 372 ? 4.610 -9.482 -7.859 1.00 96.38 372 ILE A N 1
ATOM 3103 C CA . ILE A 1 372 ? 5.362 -10.623 -7.357 1.00 96.38 372 ILE A CA 1
ATOM 3104 C C . ILE A 1 372 ? 5.668 -10.491 -5.871 1.00 96.38 372 ILE A C 1
ATOM 3106 O O . ILE A 1 372 ? 5.748 -9.390 -5.338 1.00 96.38 372 ILE A O 1
ATOM 3110 N N . THR A 1 373 ? 5.902 -11.616 -5.209 1.00 93.75 373 THR A N 1
ATOM 3111 C CA . THR A 1 373 ? 6.539 -11.650 -3.888 1.00 93.75 373 THR A CA 1
ATOM 3112 C C . THR A 1 373 ? 7.585 -12.757 -3.849 1.00 93.75 373 THR A C 1
ATOM 3114 O O . THR A 1 373 ? 7.453 -13.768 -4.539 1.00 93.75 373 THR A O 1
ATOM 3117 N N . SER A 1 374 ? 8.645 -12.565 -3.069 1.00 90.31 374 SER A N 1
ATOM 3118 C CA . SER A 1 374 ? 9.730 -13.536 -2.933 1.00 90.31 374 SER A CA 1
ATOM 3119 C C . SER A 1 374 ? 9.667 -14.219 -1.572 1.00 90.31 374 SER A C 1
ATOM 3121 O O . SER A 1 374 ? 9.677 -13.564 -0.527 1.00 90.31 374 SER A O 1
ATOM 3123 N N . ILE A 1 375 ? 9.664 -15.552 -1.576 1.00 88.19 375 ILE A N 1
ATOM 3124 C CA . ILE A 1 375 ? 9.681 -16.336 -0.343 1.00 88.19 375 ILE A CA 1
ATOM 3125 C C . ILE A 1 375 ? 11.063 -16.229 0.320 1.00 88.19 375 ILE A C 1
ATOM 3127 O O . ILE A 1 375 ? 12.091 -16.581 -0.270 1.00 88.19 375 ILE A O 1
ATOM 3131 N N . GLY A 1 376 ? 11.065 -15.774 1.578 1.00 79.56 376 GLY A N 1
ATOM 3132 C CA . GLY A 1 376 ? 12.260 -15.690 2.418 1.00 79.56 376 GLY A CA 1
ATOM 3133 C C . GLY A 1 376 ? 13.126 -14.450 2.198 1.00 79.56 376 GLY A C 1
ATOM 3134 O O . GLY A 1 376 ? 14.228 -14.392 2.731 1.00 79.56 376 GLY A O 1
ATOM 3135 N N . ALA A 1 377 ? 12.658 -13.457 1.434 1.00 77.38 377 ALA A N 1
ATOM 3136 C CA . ALA A 1 377 ? 13.459 -12.291 1.046 1.00 77.38 377 ALA A CA 1
ATOM 3137 C C . ALA A 1 377 ? 14.106 -11.534 2.225 1.00 77.38 377 ALA A C 1
ATOM 3139 O O . ALA A 1 377 ? 15.233 -11.058 2.112 1.00 77.38 377 ALA A O 1
ATOM 3140 N N . TYR A 1 378 ? 13.419 -11.486 3.368 1.00 72.94 378 TYR A N 1
ATOM 3141 C CA . TYR A 1 378 ? 13.837 -10.755 4.569 1.00 72.94 378 TYR A CA 1
ATOM 3142 C C . TYR A 1 378 ? 14.440 -11.655 5.658 1.00 72.94 378 TYR A C 1
ATOM 3144 O O . TYR A 1 378 ? 14.629 -11.224 6.790 1.00 72.94 378 TYR A O 1
ATOM 3152 N N . GLN A 1 379 ? 14.733 -12.917 5.336 1.00 76.56 379 GLN A N 1
ATOM 3153 C CA . GLN A 1 379 ? 15.290 -13.895 6.268 1.00 76.56 379 GLN A CA 1
ATOM 3154 C C . GLN A 1 379 ? 16.681 -14.318 5.761 1.00 76.56 379 GLN A C 1
ATOM 3156 O O . GLN A 1 379 ? 16.769 -15.075 4.792 1.00 76.56 379 GLN A O 1
ATOM 3161 N N . PRO A 1 380 ? 17.783 -13.815 6.360 1.00 71.56 380 PRO A N 1
ATOM 3162 C CA . PRO A 1 380 ? 19.144 -14.046 5.864 1.00 71.56 380 PRO A CA 1
ATOM 3163 C C . PRO A 1 380 ? 19.497 -15.525 5.677 1.00 71.56 380 PRO A C 1
ATOM 3165 O O . PRO A 1 380 ? 20.113 -15.879 4.672 1.00 71.56 380 PRO A O 1
ATOM 3168 N N . ASP A 1 381 ? 19.032 -16.371 6.598 1.00 80.00 381 ASP A N 1
ATOM 3169 C CA . ASP A 1 381 ? 19.298 -17.811 6.631 1.00 80.00 381 ASP A CA 1
ATOM 3170 C C . ASP A 1 381 ? 18.138 -18.647 6.055 1.00 80.00 381 ASP A C 1
ATOM 3172 O O . ASP A 1 381 ? 17.985 -19.829 6.376 1.00 80.00 381 ASP A O 1
ATOM 3176 N N . PHE A 1 382 ? 17.285 -18.048 5.213 1.00 83.88 382 PHE A N 1
ATOM 3177 C CA . PHE A 1 382 ? 16.177 -18.773 4.598 1.00 83.88 382 PHE A CA 1
ATOM 3178 C C . PHE A 1 382 ? 16.670 -19.845 3.626 1.00 83.88 382 PHE A C 1
ATOM 3180 O O . PHE A 1 382 ? 17.501 -19.590 2.753 1.00 83.88 382 PHE A O 1
ATOM 3187 N N . THR A 1 383 ? 16.107 -21.045 3.739 1.00 86.19 383 THR A N 1
ATOM 3188 C CA . THR A 1 383 ? 16.492 -22.212 2.938 1.00 86.19 383 THR A CA 1
ATOM 3189 C C . THR A 1 383 ? 15.294 -22.818 2.205 1.00 86.19 383 THR A C 1
ATOM 3191 O O . THR A 1 383 ? 14.148 -22.403 2.397 1.00 86.19 383 THR A O 1
ATOM 3194 N N . SER A 1 384 ? 15.563 -23.784 1.319 1.00 90.44 384 SER A N 1
ATOM 3195 C CA . SER A 1 384 ? 14.525 -24.554 0.622 1.00 90.44 384 SER A CA 1
ATOM 3196 C C . SER A 1 384 ? 13.515 -25.138 1.611 1.00 90.44 384 SER A C 1
ATOM 3198 O O . SER A 1 384 ? 13.887 -25.700 2.641 1.00 90.44 384 SER A O 1
ATOM 3200 N N . GLN A 1 385 ? 12.234 -25.030 1.273 1.00 92.44 385 GLN A N 1
ATOM 3201 C CA . GLN A 1 385 ? 11.135 -25.553 2.084 1.00 92.44 385 GLN A CA 1
ATOM 3202 C C . GLN A 1 385 ? 10.780 -26.961 1.631 1.00 92.44 385 GLN A C 1
ATOM 3204 O O . GLN A 1 385 ? 10.786 -27.213 0.434 1.00 92.44 385 GLN A O 1
ATOM 3209 N N . GLU A 1 386 ? 10.445 -27.890 2.532 1.00 94.94 386 GLU A N 1
ATOM 3210 C CA . GLU A 1 386 ? 10.047 -29.256 2.138 1.00 94.94 386 GLU A CA 1
ATOM 3211 C C . GLU A 1 386 ? 8.871 -29.241 1.151 1.00 94.94 386 GLU A C 1
ATOM 3213 O O . GLU A 1 386 ? 8.945 -29.893 0.109 1.00 94.94 386 GLU A O 1
ATOM 3218 N N . ASN A 1 387 ? 7.854 -28.429 1.450 1.00 97.06 387 ASN A N 1
ATOM 3219 C CA . ASN A 1 387 ? 6.721 -28.153 0.581 1.00 97.06 387 ASN A CA 1
ATOM 3220 C C . ASN A 1 387 ? 6.336 -26.667 0.669 1.00 97.06 387 ASN A C 1
ATOM 3222 O O . ASN A 1 387 ? 5.977 -26.165 1.739 1.00 97.06 387 ASN A O 1
ATOM 3226 N N . TYR A 1 388 ? 6.394 -25.958 -0.457 1.00 95.69 388 TYR A N 1
ATOM 3227 C CA . TYR A 1 388 ? 6.141 -24.515 -0.493 1.00 95.69 388 TYR A CA 1
ATOM 3228 C C . TYR A 1 388 ? 4.669 -24.142 -0.287 1.00 95.69 388 TYR A C 1
ATOM 3230 O O . TYR A 1 388 ? 4.383 -23.095 0.295 1.00 95.69 388 TYR A O 1
ATOM 3238 N N . PHE A 1 389 ? 3.736 -24.993 -0.720 1.00 95.81 389 PHE A N 1
ATOM 3239 C CA . PHE A 1 389 ? 2.303 -24.771 -0.522 1.00 95.81 389 PHE A CA 1
ATOM 3240 C C . PHE A 1 389 ? 1.934 -24.821 0.965 1.00 95.81 389 PHE A C 1
ATOM 3242 O O . PHE A 1 389 ? 1.222 -23.939 1.450 1.00 95.81 389 PHE A O 1
ATOM 3249 N N . THR A 1 390 ? 2.449 -25.815 1.693 1.00 94.31 390 THR A N 1
ATOM 3250 C CA . THR A 1 390 ? 2.271 -25.961 3.142 1.00 94.31 390 THR A CA 1
ATOM 3251 C C . THR A 1 390 ? 2.922 -24.811 3.897 1.00 94.31 390 THR A C 1
ATOM 3253 O O . THR A 1 390 ? 2.290 -24.259 4.789 1.00 94.31 390 THR A O 1
ATOM 3256 N N . TYR A 1 391 ? 4.140 -24.406 3.520 1.00 91.44 391 TYR A N 1
ATOM 3257 C CA . TYR A 1 391 ? 4.806 -23.250 4.127 1.00 91.44 391 TYR A CA 1
ATOM 3258 C C . TYR A 1 391 ? 3.976 -21.967 3.960 1.00 91.44 391 TYR A C 1
ATOM 3260 O O . TYR A 1 391 ? 3.661 -21.293 4.939 1.00 91.44 391 TYR A O 1
ATOM 3268 N N . TRP A 1 392 ? 3.558 -21.652 2.727 1.00 90.94 392 TRP A N 1
ATOM 3269 C CA . TRP A 1 392 ? 2.775 -20.446 2.438 1.00 90.94 392 TRP A CA 1
ATOM 3270 C C . TRP A 1 392 ? 1.447 -20.426 3.200 1.00 90.94 392 TRP A C 1
ATOM 3272 O O . TRP A 1 392 ? 1.096 -19.420 3.822 1.00 90.94 392 TRP A O 1
ATOM 3282 N N . ASN A 1 393 ? 0.742 -21.560 3.199 1.00 91.06 393 ASN A N 1
ATOM 3283 C CA . ASN A 1 393 ? -0.547 -21.738 3.866 1.00 91.06 393 ASN A CA 1
ATOM 3284 C C . ASN A 1 393 ? -0.427 -22.135 5.345 1.00 91.06 393 ASN A C 1
ATOM 3286 O O . ASN A 1 393 ? -1.433 -22.512 5.942 1.00 91.06 393 ASN A O 1
ATOM 3290 N N . SER A 1 394 ? 0.763 -22.024 5.948 1.00 88.25 394 SER A N 1
ATOM 3291 C CA . SER A 1 394 ? 0.935 -22.217 7.389 1.00 88.25 394 SER A CA 1
ATOM 3292 C C . SER A 1 394 ? -0.024 -21.294 8.153 1.00 88.25 394 SER A C 1
ATOM 3294 O O . SER A 1 394 ? -0.159 -20.130 7.771 1.00 88.25 394 SER A O 1
ATOM 3296 N N . PRO A 1 395 ? -0.682 -21.751 9.225 1.00 83.06 395 PRO A N 1
ATOM 3297 C CA . PRO A 1 395 ? -1.496 -20.895 10.085 1.00 83.06 395 PRO A CA 1
ATOM 3298 C C . PRO A 1 395 ? -0.649 -19.943 10.949 1.00 83.06 395 PRO A C 1
ATOM 3300 O O . PRO A 1 395 ? -1.186 -19.232 11.782 1.00 83.06 395 PRO A O 1
ATOM 3303 N N . GLU A 1 396 ? 0.673 -19.893 10.791 1.00 78.38 396 GLU A N 1
ATOM 3304 C CA . GLU A 1 396 ? 1.495 -18.842 11.398 1.00 78.38 396 GLU A CA 1
ATOM 3305 C C . GLU A 1 396 ? 1.236 -17.503 10.687 1.00 78.38 396 GLU A C 1
ATOM 3307 O O . GLU A 1 396 ? 1.478 -17.342 9.477 1.00 78.38 396 GLU A O 1
ATOM 3312 N N . ILE A 1 397 ? 0.695 -16.535 11.435 1.00 68.88 397 ILE A N 1
ATOM 3313 C CA . ILE A 1 397 ? 0.375 -15.193 10.945 1.00 68.88 397 ILE A CA 1
ATOM 3314 C C . ILE A 1 397 ? 0.808 -14.166 11.980 1.00 68.88 397 ILE A C 1
ATOM 3316 O O . ILE A 1 397 ? 0.098 -13.875 12.936 1.00 68.88 397 ILE A O 1
ATOM 3320 N N . VAL A 1 398 ? 1.973 -13.574 11.732 1.00 64.75 398 VAL A N 1
ATOM 3321 C CA . VAL A 1 398 ? 2.448 -12.424 12.510 1.00 64.75 398 VAL A CA 1
ATOM 3322 C C . VAL A 1 398 ? 1.834 -11.122 11.980 1.00 64.75 398 VAL A C 1
ATOM 3324 O O . VAL A 1 398 ? 1.612 -10.203 12.757 1.00 64.75 398 VAL A O 1
ATOM 3327 N N . SER A 1 399 ? 1.492 -11.087 10.680 1.00 74.75 399 SER A N 1
ATOM 3328 C CA . SER A 1 399 ? 0.858 -9.953 10.002 1.00 74.75 399 SER A CA 1
ATOM 3329 C C . SER A 1 399 ? -0.163 -10.349 8.958 1.00 74.75 399 SER A C 1
ATOM 3331 O O . SER A 1 399 ? 0.029 -11.312 8.208 1.00 74.75 399 SER A O 1
ATOM 3333 N N . HIS A 1 400 ? -1.204 -9.527 8.854 1.00 80.44 400 HIS A N 1
ATOM 3334 C CA . HIS A 1 400 ? -2.178 -9.590 7.774 1.00 80.44 400 HIS A CA 1
ATOM 3335 C C . HIS A 1 400 ? -1.713 -8.847 6.504 1.00 80.44 400 HIS A C 1
ATOM 3337 O O . HIS A 1 400 ? -2.329 -9.005 5.456 1.00 80.44 400 HIS A O 1
ATOM 3343 N N . GLY A 1 401 ? -0.605 -8.098 6.549 1.00 84.31 401 GLY A N 1
ATOM 3344 C CA . GLY A 1 401 ? 0.032 -7.521 5.364 1.00 84.31 401 GLY A CA 1
ATOM 3345 C C . GLY A 1 401 ? 0.889 -8.537 4.597 1.00 84.31 401 GLY A C 1
ATOM 3346 O O . GLY A 1 401 ? 1.547 -9.415 5.172 1.00 84.31 401 GLY A O 1
ATOM 3347 N N . ASN A 1 402 ? 0.890 -8.431 3.272 1.00 86.19 402 ASN A N 1
ATOM 3348 C CA . ASN A 1 402 ? 1.752 -9.193 2.379 1.00 86.19 402 ASN A CA 1
ATOM 3349 C C . ASN A 1 402 ? 2.460 -8.261 1.388 1.00 86.19 402 ASN A C 1
ATOM 3351 O O . ASN A 1 402 ? 1.840 -7.737 0.459 1.00 86.19 402 ASN A O 1
ATOM 3355 N N . CYS A 1 403 ? 3.764 -8.085 1.590 1.00 88.00 403 CYS A N 1
ATOM 3356 C CA . CYS A 1 403 ? 4.620 -7.253 0.754 1.00 88.00 403 CYS A CA 1
ATOM 3357 C C . CYS A 1 403 ? 4.820 -7.898 -0.619 1.00 88.00 403 CYS A C 1
ATOM 3359 O O . CYS A 1 403 ? 5.212 -9.064 -0.740 1.00 88.00 403 CYS A O 1
ATOM 3361 N N . CYS A 1 404 ? 4.567 -7.120 -1.658 1.00 92.88 404 CYS A N 1
ATOM 3362 C CA . CYS A 1 404 ? 4.769 -7.467 -3.052 1.00 92.88 404 CYS A CA 1
ATOM 3363 C C . CYS A 1 404 ? 5.542 -6.341 -3.747 1.00 92.88 404 CYS A C 1
ATOM 3365 O O . CYS A 1 404 ? 5.541 -5.200 -3.292 1.00 92.88 404 CYS A O 1
ATOM 3367 N N . SER A 1 405 ? 6.136 -6.641 -4.894 1.00 94.06 405 SER A N 1
ATOM 3368 C CA . SER A 1 405 ? 6.704 -5.650 -5.807 1.00 94.06 405 SER A CA 1
ATOM 3369 C C . SER A 1 405 ? 6.012 -5.741 -7.158 1.00 94.06 405 SER A C 1
ATOM 3371 O O . SER A 1 405 ? 5.644 -6.828 -7.610 1.00 94.06 405 SER A O 1
ATOM 3373 N N . LEU A 1 406 ? 5.853 -4.601 -7.821 1.00 96.44 406 LEU A N 1
ATOM 3374 C CA . LEU A 1 406 ? 5.524 -4.533 -9.235 1.00 96.44 406 LEU A CA 1
ATOM 3375 C C . LEU A 1 406 ? 6.823 -4.522 -10.045 1.00 96.44 406 LEU A C 1
ATOM 3377 O O . LEU A 1 406 ? 7.594 -3.566 -9.974 1.00 96.44 406 LEU A O 1
ATOM 3381 N N . ILE A 1 407 ? 7.032 -5.553 -10.856 1.00 96.44 407 ILE A N 1
ATOM 3382 C CA . ILE A 1 407 ? 8.116 -5.598 -11.842 1.00 96.44 407 ILE A CA 1
ATOM 3383 C C . ILE A 1 407 ? 7.562 -5.436 -13.253 1.00 96.44 407 ILE A C 1
ATOM 3385 O O . ILE A 1 407 ? 6.415 -5.792 -13.527 1.00 96.44 407 ILE A O 1
ATOM 3389 N N . ALA A 1 408 ? 8.394 -4.949 -14.164 1.00 97.38 408 ALA A N 1
ATOM 3390 C CA . ALA A 1 408 ? 8.098 -4.834 -15.585 1.00 97.38 408 ALA A CA 1
ATOM 3391 C C . ALA A 1 408 ? 9.304 -5.234 -16.437 1.00 97.38 408 ALA A C 1
ATOM 3393 O O . ALA A 1 408 ? 10.438 -5.243 -15.960 1.00 97.38 408 ALA A O 1
ATOM 3394 N N . ASN A 1 409 ? 9.087 -5.513 -17.723 1.00 96.00 409 ASN A N 1
ATOM 3395 C CA . ASN A 1 409 ? 10.168 -5.857 -18.655 1.00 96.00 409 ASN A CA 1
ATOM 3396 C C . ASN A 1 409 ? 11.280 -4.789 -18.712 1.00 96.00 409 ASN A C 1
ATOM 3398 O O . ASN A 1 409 ? 12.421 -5.118 -19.012 1.00 96.00 409 ASN A O 1
ATOM 3402 N N . ASN A 1 410 ? 10.955 -3.521 -18.453 1.00 95.94 410 ASN A N 1
ATOM 3403 C CA . ASN A 1 410 ? 11.896 -2.403 -18.429 1.00 95.94 410 ASN A CA 1
ATOM 3404 C C . ASN A 1 410 ? 12.301 -1.989 -17.007 1.00 95.94 410 ASN A C 1
ATOM 3406 O O . ASN A 1 410 ? 13.082 -1.061 -16.867 1.00 95.94 410 ASN A O 1
ATOM 3410 N N . ASN A 1 411 ? 11.794 -2.643 -15.960 1.00 95.31 411 ASN A N 1
ATOM 3411 C CA . ASN A 1 411 ? 12.180 -2.393 -14.575 1.00 95.31 411 ASN A CA 1
ATOM 3412 C C . ASN A 1 411 ? 11.952 -3.656 -13.725 1.00 95.31 411 ASN A C 1
ATOM 3414 O O . ASN A 1 411 ? 10.859 -3.905 -13.219 1.00 95.31 411 ASN A O 1
ATOM 3418 N N . LEU A 1 412 ? 13.002 -4.461 -13.569 1.00 93.81 412 LEU A N 1
ATOM 3419 C CA . LEU A 1 412 ? 12.998 -5.689 -12.767 1.00 93.81 412 LEU A CA 1
ATOM 3420 C C . LEU A 1 412 ? 13.464 -5.447 -11.319 1.00 93.81 412 LEU A C 1
ATOM 3422 O O . LEU A 1 412 ? 14.104 -6.314 -10.724 1.00 93.81 412 LEU A O 1
ATOM 3426 N N . SER A 1 413 ? 13.184 -4.263 -10.765 1.00 88.75 413 SER A N 1
ATOM 3427 C CA . SER A 1 413 ? 13.519 -3.910 -9.384 1.00 88.75 413 SER A CA 1
ATOM 3428 C C . SER A 1 413 ? 12.649 -4.662 -8.385 1.00 88.75 413 SER A C 1
ATOM 3430 O O . SER A 1 413 ? 11.470 -4.370 -8.200 1.00 88.75 413 SER A O 1
ATOM 3432 N N . MET A 1 414 ? 13.267 -5.624 -7.715 1.00 87.81 414 MET A N 1
ATOM 3433 C CA . MET A 1 414 ? 12.695 -6.437 -6.651 1.00 87.81 414 MET A CA 1
ATOM 3434 C C . MET A 1 414 ? 13.799 -6.753 -5.641 1.00 87.81 414 MET A C 1
ATOM 3436 O O . MET A 1 414 ? 14.987 -6.676 -5.962 1.00 87.81 414 MET A O 1
ATOM 3440 N N . ILE A 1 415 ? 13.410 -7.139 -4.430 1.00 81.62 415 ILE A N 1
ATOM 3441 C CA . ILE A 1 415 ? 14.352 -7.712 -3.470 1.00 81.62 415 ILE A CA 1
ATOM 3442 C C . ILE A 1 415 ? 14.910 -9.042 -3.996 1.00 81.62 415 ILE A C 1
ATOM 3444 O O . ILE A 1 415 ? 14.181 -9.824 -4.613 1.00 81.62 415 ILE A O 1
ATOM 3448 N N . ASP A 1 416 ? 16.198 -9.303 -3.754 1.00 80.81 416 ASP A N 1
ATOM 3449 C CA . ASP A 1 416 ? 16.855 -10.505 -4.266 1.00 80.81 416 ASP A CA 1
ATOM 3450 C C . ASP A 1 416 ? 16.152 -11.776 -3.768 1.00 80.81 416 ASP A C 1
ATOM 3452 O O . ASP A 1 416 ? 15.990 -11.972 -2.553 1.00 80.81 416 ASP A O 1
ATOM 3456 N N . PRO A 1 417 ? 15.749 -12.675 -4.679 1.00 85.50 417 PRO A N 1
ATOM 3457 C CA . PRO A 1 417 ? 15.047 -13.877 -4.288 1.00 85.50 417 PRO A CA 1
ATOM 3458 C C . PRO A 1 417 ? 15.986 -14.848 -3.574 1.00 85.50 417 PRO A C 1
ATOM 3460 O O . PRO A 1 417 ? 17.045 -15.203 -4.083 1.00 85.50 417 PRO A O 1
ATOM 3463 N N . LYS A 1 418 ? 15.578 -15.343 -2.400 1.00 86.25 418 LYS A N 1
ATOM 3464 C CA . LYS A 1 418 ? 16.314 -16.414 -1.703 1.00 86.25 418 LYS A CA 1
ATOM 3465 C C . LYS A 1 418 ? 15.971 -17.796 -2.238 1.00 86.25 418 LYS A C 1
ATOM 3467 O O . LYS A 1 418 ? 16.812 -18.689 -2.217 1.00 86.25 418 LYS A O 1
ATOM 3472 N N . THR A 1 419 ? 14.736 -17.990 -2.700 1.00 90.31 419 THR A N 1
ATOM 3473 C CA . THR A 1 419 ? 14.258 -19.291 -3.184 1.00 90.31 419 THR A CA 1
ATOM 3474 C C . THR A 1 419 ? 13.343 -19.155 -4.398 1.00 90.31 419 THR A C 1
ATOM 3476 O O . THR A 1 419 ? 13.799 -19.325 -5.526 1.00 90.31 419 THR A O 1
ATOM 3479 N N . VAL A 1 420 ? 12.066 -18.848 -4.172 1.00 95.12 420 VAL A N 1
ATOM 3480 C CA . VAL A 1 420 ? 10.991 -18.897 -5.165 1.00 95.12 420 VAL A CA 1
ATOM 3481 C C . VAL A 1 420 ? 10.286 -17.551 -5.221 1.00 95.12 420 VAL A C 1
ATOM 3483 O O . VAL A 1 420 ? 10.031 -16.931 -4.186 1.00 95.12 420 VAL A O 1
ATOM 3486 N N . ILE A 1 421 ? 9.941 -17.130 -6.435 1.00 96.88 421 ILE A N 1
ATOM 3487 C CA . ILE A 1 421 ? 9.140 -15.937 -6.689 1.00 96.88 421 ILE A CA 1
ATOM 3488 C C . ILE A 1 421 ? 7.720 -16.375 -7.042 1.00 96.88 421 ILE A C 1
ATOM 3490 O O . ILE A 1 421 ? 7.498 -17.197 -7.932 1.00 96.88 421 ILE A O 1
ATOM 3494 N N . LEU A 1 422 ? 6.751 -15.812 -6.336 1.00 97.31 422 LEU A N 1
ATOM 3495 C CA . LEU A 1 422 ? 5.330 -16.047 -6.529 1.00 97.31 422 LEU A CA 1
ATOM 3496 C C . LEU A 1 422 ? 4.728 -14.897 -7.334 1.00 97.31 422 LEU A C 1
ATOM 3498 O O . LEU A 1 422 ? 5.007 -13.740 -7.030 1.00 97.31 422 LEU A O 1
ATOM 3502 N N . GLY A 1 423 ? 3.902 -15.202 -8.334 1.00 97.38 423 GLY A N 1
ATOM 3503 C CA . GLY A 1 423 ? 3.227 -14.212 -9.171 1.00 97.38 423 GLY A CA 1
ATOM 3504 C C . GLY A 1 423 ? 1.708 -14.242 -9.023 1.00 97.38 423 GLY A C 1
ATOM 3505 O O . GLY A 1 423 ? 1.101 -15.304 -8.846 1.00 97.38 423 GLY A O 1
ATOM 3506 N N . PHE A 1 424 ? 1.093 -13.065 -9.125 1.00 96.75 424 PHE A N 1
ATOM 3507 C CA . PHE A 1 424 ? -0.352 -12.889 -9.008 1.00 96.75 424 PHE A CA 1
ATOM 3508 C C . PHE A 1 424 ? -0.910 -12.225 -10.256 1.00 96.75 424 PHE A C 1
ATOM 3510 O O . PHE A 1 424 ? -0.443 -11.168 -10.679 1.00 96.75 424 PHE A O 1
ATOM 3517 N N . GLN A 1 425 ? -1.947 -12.836 -10.825 1.00 94.25 425 GLN A N 1
ATOM 3518 C CA . GLN A 1 425 ? -2.628 -12.267 -11.979 1.00 94.25 425 GLN A CA 1
ATOM 3519 C C . GLN A 1 425 ? -3.714 -11.292 -11.538 1.00 94.25 425 GLN A C 1
ATOM 3521 O O . GLN A 1 425 ? -3.890 -10.273 -12.183 1.00 94.25 425 GLN A O 1
ATOM 3526 N N . THR A 1 426 ? -4.449 -11.574 -10.461 1.00 92.12 426 THR A N 1
ATOM 3527 C CA . THR A 1 426 ? -5.543 -10.718 -9.986 1.00 92.12 426 THR A CA 1
ATOM 3528 C C . THR A 1 426 ? -5.659 -10.825 -8.469 1.00 92.12 426 THR A C 1
ATOM 3530 O O . THR A 1 426 ? -5.594 -11.928 -7.918 1.00 92.12 426 THR A O 1
ATOM 3533 N N . MET A 1 427 ? -5.887 -9.694 -7.807 1.00 91.12 427 MET A N 1
ATOM 3534 C CA . MET A 1 427 ? -6.277 -9.623 -6.394 1.00 91.12 427 M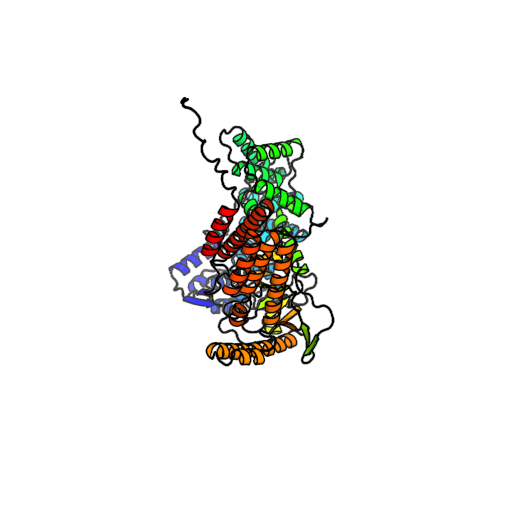ET A CA 1
ATOM 3535 C C . MET A 1 427 ? -7.628 -8.914 -6.260 1.00 91.12 427 MET A C 1
ATOM 3537 O O . MET A 1 427 ? -7.984 -8.124 -7.135 1.00 91.12 427 MET A O 1
ATOM 3541 N N . ASP A 1 428 ? -8.402 -9.207 -5.211 1.00 92.81 428 ASP A N 1
ATOM 3542 C CA . ASP A 1 428 ? -9.628 -8.441 -4.943 1.00 92.81 428 ASP A CA 1
ATOM 3543 C C . ASP A 1 428 ? -9.249 -6.970 -4.683 1.00 92.81 428 ASP A C 1
ATOM 3545 O O . ASP A 1 428 ? -8.211 -6.677 -4.087 1.00 92.81 428 ASP A O 1
ATOM 3549 N N . GLU A 1 429 ? -10.048 -6.037 -5.193 1.00 92.75 429 GLU A N 1
ATOM 3550 C CA . GLU A 1 429 ? -9.745 -4.600 -5.164 1.00 92.75 429 GLU A CA 1
ATOM 3551 C C . GLU A 1 429 ? -9.680 -4.052 -3.733 1.00 92.75 429 GLU A C 1
ATOM 3553 O O . GLU A 1 429 ? -8.944 -3.103 -3.465 1.00 92.75 429 GLU A O 1
ATOM 3558 N N . ASP A 1 430 ? -10.402 -4.687 -2.805 1.00 89.94 430 ASP A N 1
ATOM 3559 C CA . ASP A 1 430 ? -10.393 -4.356 -1.382 1.00 89.94 430 ASP A CA 1
ATOM 3560 C C . ASP A 1 430 ? -9.110 -4.836 -0.665 1.00 89.94 430 ASP A C 1
ATOM 3562 O O . ASP A 1 430 ? -8.893 -4.490 0.496 1.00 89.94 430 ASP A O 1
ATOM 3566 N N . MET A 1 431 ? -8.248 -5.621 -1.328 1.00 91.44 431 MET A N 1
ATOM 3567 C CA . MET A 1 431 ? -7.018 -6.150 -0.728 1.00 91.44 431 MET A CA 1
ATOM 3568 C C . MET A 1 431 ? -5.832 -5.185 -0.798 1.00 91.44 431 MET A C 1
ATOM 3570 O O . MET A 1 431 ? -4.870 -5.410 -0.076 1.00 91.44 431 MET A O 1
ATOM 3574 N N . LEU A 1 432 ? -5.833 -4.147 -1.643 1.00 93.31 432 LEU A N 1
ATOM 3575 C CA . LEU A 1 432 ? -4.702 -3.211 -1.710 1.00 93.31 432 LEU A CA 1
ATOM 3576 C C . LEU A 1 432 ? -4.677 -2.315 -0.462 1.00 93.31 432 LEU A C 1
ATOM 3578 O O . LEU A 1 432 ? -5.539 -1.450 -0.282 1.00 93.31 432 LEU A O 1
ATOM 3582 N N . LEU A 1 433 ? -3.667 -2.508 0.388 1.00 89.75 433 LEU A N 1
ATOM 3583 C CA . LEU A 1 433 ? -3.507 -1.783 1.646 1.00 89.75 433 LEU A CA 1
ATOM 3584 C C . LEU A 1 433 ? -2.596 -0.576 1.448 1.00 89.75 433 LEU A C 1
ATOM 3586 O O . LEU A 1 433 ? -3.054 0.559 1.517 1.00 89.75 433 LEU A O 1
ATOM 3590 N N . LEU A 1 434 ? -1.321 -0.802 1.143 1.00 90.19 434 LEU A N 1
ATOM 3591 C CA . LEU A 1 434 ? -0.313 0.249 0.987 1.00 90.19 434 LEU A CA 1
ATOM 3592 C C . LEU A 1 434 ? 0.340 0.153 -0.382 1.00 90.19 434 LEU A C 1
ATOM 3594 O O . LEU A 1 434 ? 0.362 -0.915 -0.994 1.00 90.19 434 LEU A O 1
ATOM 3598 N N . ALA A 1 435 ? 0.878 1.267 -0.859 1.00 92.06 435 ALA A N 1
ATOM 3599 C CA . ALA A 1 435 ? 1.603 1.282 -2.113 1.00 92.06 435 ALA A CA 1
ATOM 3600 C C . ALA A 1 435 ? 2.591 2.450 -2.154 1.00 92.06 435 ALA A C 1
ATOM 3602 O O . ALA A 1 435 ? 2.289 3.530 -1.646 1.00 92.06 435 ALA A O 1
ATOM 3603 N N . GLY A 1 436 ? 3.758 2.242 -2.760 1.00 90.25 436 GLY A N 1
ATOM 3604 C CA . GLY A 1 436 ? 4.784 3.267 -2.906 1.00 90.25 436 GLY A CA 1
ATOM 3605 C C . GLY A 1 436 ? 5.907 2.845 -3.843 1.00 90.25 436 GLY A C 1
ATOM 3606 O O . GLY A 1 436 ? 6.122 1.668 -4.114 1.00 90.25 436 GLY A O 1
ATOM 3607 N N . ASN A 1 437 ? 6.645 3.830 -4.348 1.00 87.50 437 ASN A N 1
ATOM 3608 C CA . ASN A 1 437 ? 7.765 3.635 -5.275 1.00 87.50 437 ASN A CA 1
ATOM 3609 C C . ASN A 1 437 ? 9.085 3.227 -4.582 1.00 87.50 437 ASN A C 1
ATOM 3611 O O . ASN A 1 437 ? 10.143 3.224 -5.212 1.00 87.50 437 ASN A O 1
ATOM 3615 N N . GLN A 1 438 ? 9.026 2.927 -3.287 1.00 85.38 438 GLN A N 1
ATOM 3616 C CA . GLN A 1 438 ? 10.140 2.533 -2.432 1.00 85.38 438 GLN A CA 1
ATOM 3617 C C . GLN A 1 438 ? 9.623 1.653 -1.286 1.00 85.38 438 GLN A C 1
ATOM 3619 O O . GLN A 1 438 ? 8.411 1.562 -1.098 1.00 85.38 438 GLN A O 1
ATOM 3624 N N . ASP A 1 439 ? 10.539 1.062 -0.516 1.00 82.62 439 ASP A N 1
ATOM 3625 C CA . ASP A 1 439 ? 10.225 0.365 0.737 1.00 82.62 439 ASP A CA 1
ATOM 3626 C C . ASP A 1 439 ? 9.406 1.272 1.673 1.00 82.62 439 ASP A C 1
ATOM 3628 O O . ASP A 1 439 ? 9.812 2.394 2.004 1.00 82.62 439 ASP A O 1
ATOM 3632 N N . LEU A 1 440 ? 8.225 0.784 2.038 1.00 81.31 440 LEU A N 1
ATOM 3633 C CA . LEU A 1 440 ? 7.248 1.425 2.905 1.00 81.31 440 LEU A CA 1
ATOM 3634 C C . LEU A 1 440 ? 7.490 1.090 4.374 1.00 81.31 440 LEU A C 1
ATOM 3636 O O . LEU A 1 440 ? 6.725 1.543 5.226 1.00 81.31 440 LEU A O 1
ATOM 3640 N N . ASN A 1 441 ? 8.516 0.286 4.680 1.00 74.25 441 ASN A N 1
ATOM 3641 C CA . ASN A 1 441 ? 8.737 -0.283 6.000 1.00 74.25 441 ASN A CA 1
ATOM 3642 C C . ASN A 1 441 ? 7.412 -0.809 6.568 1.00 74.25 441 ASN A C 1
ATOM 3644 O O . ASN A 1 441 ? 7.047 -0.534 7.712 1.00 74.25 441 ASN A O 1
ATOM 3648 N N . SER A 1 442 ? 6.657 -1.526 5.726 1.00 65.25 442 SER A N 1
ATOM 3649 C CA . SER A 1 442 ? 5.362 -2.112 6.089 1.00 65.25 442 SER A CA 1
ATOM 3650 C C . SER A 1 442 ? 5.489 -3.163 7.197 1.00 65.25 442 SER A C 1
ATOM 3652 O O . SER A 1 442 ? 4.493 -3.630 7.748 1.00 65.25 442 SER A O 1
ATOM 3654 N N . THR A 1 443 ? 6.731 -3.474 7.572 1.00 59.50 443 THR A N 1
ATOM 3655 C CA . THR A 1 443 ? 7.118 -4.080 8.835 1.00 59.50 443 THR A CA 1
ATOM 3656 C C . THR A 1 443 ? 7.556 -3.029 9.866 1.00 59.50 443 THR A C 1
ATOM 3658 O O . THR A 1 443 ? 8.743 -2.720 9.990 1.00 59.50 443 THR A O 1
ATOM 3661 N N . PRO A 1 444 ? 6.635 -2.568 10.715 1.00 47.47 444 PRO A N 1
ATOM 3662 C CA . PRO A 1 444 ? 6.939 -2.274 12.102 1.00 47.47 444 PRO A CA 1
ATOM 3663 C C . PRO A 1 444 ? 6.165 -3.297 12.936 1.00 47.47 444 PRO A C 1
ATOM 3665 O O . PRO A 1 444 ? 4.946 -3.251 13.000 1.00 47.47 444 PRO A O 1
ATOM 3668 N N . ASP A 1 445 ? 6.837 -4.310 13.480 1.00 50.41 445 ASP A N 1
ATOM 3669 C CA . ASP A 1 445 ? 6.262 -5.304 14.408 1.00 50.41 445 ASP A CA 1
ATOM 3670 C C . ASP A 1 445 ? 5.069 -6.152 13.913 1.00 50.41 445 ASP A C 1
ATOM 3672 O O . ASP A 1 445 ? 4.657 -7.086 14.596 1.00 50.41 445 ASP A O 1
ATOM 3676 N N . SER A 1 446 ? 4.572 -5.911 12.697 1.00 53.75 446 SER A N 1
ATOM 3677 C CA . SER A 1 446 ? 3.718 -6.739 11.838 1.00 53.75 446 SER A CA 1
ATOM 3678 C C . SER A 1 446 ? 2.339 -7.150 12.410 1.00 53.75 446 SER A C 1
ATOM 3680 O O . SER A 1 446 ? 1.447 -7.494 11.642 1.00 53.75 446 SER A O 1
ATOM 3682 N N . LYS A 1 447 ? 2.108 -6.994 13.717 1.00 63.66 447 LYS A N 1
ATOM 3683 C CA . LYS A 1 447 ? 0.871 -7.319 14.443 1.00 63.66 447 LYS A CA 1
ATOM 3684 C C . LYS A 1 447 ? -0.213 -6.247 14.351 1.00 63.66 447 LYS A C 1
ATOM 3686 O O . LYS A 1 447 ? -1.344 -6.528 14.746 1.00 63.66 447 LYS A O 1
ATOM 3691 N N . ASP A 1 448 ? 0.124 -5.061 13.851 1.00 74.50 448 ASP A N 1
ATOM 3692 C CA . ASP A 1 448 ? -0.797 -3.933 13.749 1.00 74.50 448 ASP A CA 1
ATOM 3693 C C . ASP A 1 448 ? -2.003 -4.281 12.877 1.00 74.50 448 ASP A C 1
ATOM 3695 O O . ASP A 1 448 ? -1.874 -4.753 11.747 1.00 74.50 448 ASP A O 1
ATOM 3699 N N . PHE A 1 449 ? -3.192 -4.007 13.402 1.00 79.69 449 PHE A N 1
ATOM 3700 C CA . PHE A 1 449 ? -4.454 -4.228 12.711 1.00 79.69 449 PHE A CA 1
ATOM 3701 C C . PHE A 1 449 ? -4.670 -3.215 11.586 1.00 79.69 449 PHE A C 1
ATOM 3703 O O . PHE A 1 449 ? -5.294 -3.544 10.588 1.00 79.69 449 PHE A O 1
ATOM 3710 N N . ASN A 1 450 ? -4.190 -1.973 11.731 1.00 81.88 450 ASN A N 1
ATOM 3711 C CA . ASN A 1 450 ? -4.372 -0.916 10.733 1.00 81.88 450 ASN A CA 1
ATOM 3712 C C . ASN A 1 450 ? -3.038 -0.423 10.161 1.00 81.88 450 ASN A C 1
ATOM 3714 O O . ASN A 1 450 ? -2.481 0.572 10.619 1.00 81.88 450 ASN A O 1
ATOM 3718 N N . LEU A 1 451 ? -2.590 -1.056 9.078 1.00 72.44 451 LEU A N 1
ATOM 3719 C CA . LEU A 1 451 ? -1.338 -0.699 8.400 1.00 72.44 451 LEU A CA 1
ATOM 3720 C C . LEU A 1 451 ? -1.353 0.693 7.726 1.00 72.44 451 LEU A C 1
ATOM 3722 O O . LEU A 1 451 ? -0.297 1.218 7.387 1.00 72.44 451 LEU A O 1
ATOM 3726 N N . LEU A 1 452 ? -2.522 1.328 7.542 1.00 69.31 452 LEU A N 1
ATOM 3727 C CA . LEU A 1 452 ? -2.649 2.620 6.840 1.00 69.31 452 LEU A CA 1
ATOM 3728 C C . LEU A 1 452 ? -2.115 3.837 7.615 1.00 69.31 452 LEU A C 1
ATOM 3730 O O . LEU A 1 452 ? -2.124 4.940 7.072 1.00 69.31 452 LEU A O 1
ATOM 3734 N N . GLU A 1 453 ? -1.674 3.683 8.864 1.00 62.75 453 GLU A N 1
ATOM 3735 C CA . GLU A 1 453 ? -1.263 4.819 9.708 1.00 62.75 453 GLU A CA 1
ATOM 3736 C C . GLU A 1 453 ? 0.128 5.378 9.364 1.00 62.75 453 GLU A C 1
ATOM 3738 O O . GLU A 1 453 ? 0.419 6.538 9.670 1.00 62.75 453 GLU A O 1
ATOM 3743 N N . HIS A 1 454 ? 0.960 4.608 8.653 1.00 61.44 454 HIS A N 1
ATOM 3744 C CA . HIS A 1 454 ? 2.273 5.035 8.153 1.00 61.44 454 HIS A CA 1
ATOM 3745 C C . HIS A 1 454 ? 2.135 5.833 6.847 1.00 61.44 454 HIS A C 1
ATOM 3747 O O . HIS A 1 454 ? 2.372 5.355 5.743 1.00 61.44 454 HIS A O 1
ATOM 3753 N N . ASP A 1 455 ? 1.669 7.071 6.982 1.00 63.28 455 ASP A N 1
ATOM 3754 C CA . ASP A 1 455 ? 1.009 7.800 5.895 1.00 63.28 455 ASP A CA 1
ATOM 3755 C C . ASP A 1 455 ? 1.958 8.576 4.953 1.00 63.28 455 ASP A C 1
ATOM 3757 O O . ASP A 1 455 ? 1.600 8.863 3.812 1.00 63.28 455 ASP A O 1
ATOM 3761 N N . ASP A 1 456 ? 3.162 8.948 5.404 1.00 67.12 456 ASP A N 1
ATOM 3762 C CA . ASP A 1 456 ? 3.964 9.989 4.731 1.00 67.12 456 ASP A CA 1
ATOM 3763 C C . ASP A 1 456 ? 4.717 9.528 3.469 1.00 67.12 456 ASP A C 1
ATOM 3765 O O . ASP A 1 456 ? 5.128 10.378 2.664 1.00 67.12 456 ASP A O 1
ATOM 3769 N N . ILE A 1 457 ? 4.868 8.211 3.295 1.00 74.19 457 ILE A N 1
ATOM 3770 C CA . ILE A 1 457 ? 5.603 7.557 2.197 1.00 74.19 457 ILE A CA 1
ATOM 3771 C C . ILE A 1 457 ? 4.701 6.791 1.221 1.00 74.19 457 ILE A C 1
ATOM 3773 O O . ILE A 1 457 ? 5.185 6.311 0.199 1.00 74.19 457 ILE A O 1
ATOM 3777 N N . ASN A 1 458 ? 3.395 6.725 1.498 1.00 85.88 458 ASN A N 1
ATOM 3778 C CA . ASN A 1 458 ? 2.422 6.117 0.598 1.00 85.88 458 ASN A CA 1
ATOM 3779 C C . ASN A 1 458 ? 2.226 6.969 -0.660 1.00 85.88 458 ASN A C 1
ATOM 3781 O O . ASN A 1 458 ? 2.007 8.180 -0.580 1.00 85.88 458 ASN A O 1
ATOM 3785 N N . ALA A 1 459 ? 2.222 6.306 -1.810 1.00 91.12 459 ALA A N 1
ATOM 3786 C CA . ALA A 1 459 ? 1.893 6.880 -3.101 1.00 91.12 459 ALA A CA 1
ATOM 3787 C C . ALA A 1 459 ? 1.217 5.819 -3.984 1.00 91.12 459 ALA A C 1
ATOM 3789 O O . ALA A 1 459 ? 1.864 4.882 -4.457 1.00 91.12 459 ALA A O 1
ATOM 3790 N N . TYR A 1 460 ? -0.088 5.972 -4.209 1.00 94.75 460 TYR A N 1
ATOM 3791 C CA . TYR A 1 460 ? -0.862 5.180 -5.159 1.00 94.75 460 TYR A CA 1
ATOM 3792 C C . TYR A 1 460 ? -0.693 5.744 -6.562 1.00 94.75 460 TYR A C 1
ATOM 3794 O O . TYR A 1 460 ? -0.971 6.918 -6.810 1.00 94.75 460 TYR A O 1
ATOM 3802 N N . MET A 1 461 ? -0.216 4.895 -7.460 1.00 94.81 461 MET A N 1
ATOM 3803 C CA . MET A 1 461 ? 0.149 5.231 -8.828 1.00 94.81 461 MET A CA 1
ATOM 3804 C C . MET A 1 461 ? -0.367 4.153 -9.785 1.00 94.81 461 MET A C 1
ATOM 3806 O O . MET A 1 461 ? -0.660 3.025 -9.388 1.00 94.81 461 MET A O 1
ATOM 3810 N N . THR A 1 462 ? -0.476 4.486 -11.066 1.00 95.88 462 THR A N 1
ATOM 3811 C CA . THR A 1 462 ? -0.667 3.478 -12.115 1.00 95.88 462 THR A CA 1
ATOM 3812 C C . THR A 1 462 ? 0.575 2.593 -12.249 1.00 95.88 462 THR A C 1
ATOM 3814 O O . THR A 1 462 ? 1.674 2.944 -11.814 1.00 95.88 462 THR A O 1
ATOM 3817 N N . ALA A 1 463 ? 0.426 1.436 -12.897 1.00 95.44 463 ALA A N 1
ATOM 3818 C CA . ALA A 1 463 ? 1.529 0.495 -13.070 1.00 95.44 463 ALA A CA 1
ATOM 3819 C C . ALA A 1 463 ? 2.735 1.101 -13.824 1.00 95.44 463 ALA A C 1
ATOM 3821 O O . ALA A 1 463 ? 3.876 0.826 -13.468 1.00 95.44 463 ALA A O 1
ATOM 3822 N N . ASP A 1 464 ? 2.495 1.940 -14.840 1.00 95.06 464 ASP A N 1
ATOM 3823 C CA . ASP A 1 464 ? 3.568 2.643 -15.565 1.00 95.06 464 ASP A CA 1
ATOM 3824 C C . ASP A 1 464 ? 4.274 3.678 -14.688 1.00 95.06 464 ASP A C 1
ATOM 3826 O O . ASP A 1 464 ? 5.498 3.745 -14.666 1.00 95.06 464 ASP A O 1
ATOM 3830 N N . GLN A 1 465 ? 3.515 4.440 -13.900 1.00 94.81 465 GLN A N 1
ATOM 3831 C CA . GLN A 1 465 ? 4.091 5.412 -12.974 1.00 94.81 465 GLN A CA 1
ATOM 3832 C C . GLN A 1 465 ? 4.953 4.738 -11.899 1.00 94.81 465 GLN A C 1
ATOM 3834 O O . GLN A 1 465 ? 6.028 5.244 -11.602 1.00 94.81 465 GLN A O 1
ATOM 3839 N N . TYR A 1 466 ? 4.553 3.583 -11.353 1.00 92.69 466 TYR A N 1
ATOM 3840 C CA . TYR A 1 466 ? 5.415 2.840 -10.422 1.00 92.69 466 TYR A CA 1
ATOM 3841 C C . TYR A 1 466 ? 6.747 2.457 -11.053 1.00 92.69 466 TYR A C 1
ATOM 3843 O O . TYR A 1 466 ? 7.802 2.671 -10.455 1.00 92.69 466 TYR A O 1
ATOM 3851 N N . VAL A 1 467 ? 6.701 1.909 -12.266 1.00 94.31 467 VAL A N 1
ATOM 3852 C CA . VAL A 1 467 ? 7.889 1.534 -13.037 1.00 94.31 467 VAL A CA 1
ATOM 3853 C C . VAL A 1 467 ? 8.798 2.747 -13.260 1.00 94.31 467 VAL A C 1
ATOM 3855 O O . VAL A 1 467 ? 10.007 2.649 -13.039 1.00 94.31 467 VAL A O 1
ATOM 3858 N N . ASP A 1 468 ? 8.214 3.890 -13.612 1.00 94.38 468 ASP A N 1
ATOM 3859 C CA . ASP A 1 468 ? 8.925 5.133 -13.914 1.00 94.38 468 ASP A CA 1
ATOM 3860 C C . ASP A 1 468 ? 9.464 5.864 -12.675 1.00 94.38 468 ASP A C 1
ATOM 3862 O O . ASP A 1 468 ? 10.479 6.551 -12.763 1.00 94.38 468 ASP A O 1
ATOM 3866 N N . GLU A 1 469 ? 8.809 5.741 -11.519 1.00 92.12 469 GLU A N 1
ATOM 3867 C CA . GLU A 1 469 ? 9.183 6.439 -10.280 1.00 92.12 469 GLU A CA 1
ATOM 3868 C C . GLU A 1 469 ? 10.073 5.590 -9.353 1.00 92.12 469 GLU A C 1
ATOM 3870 O O . GLU A 1 469 ? 10.630 6.116 -8.385 1.00 92.12 469 GLU A O 1
ATOM 3875 N N . THR A 1 470 ? 10.241 4.291 -9.625 1.00 91.06 470 THR A N 1
ATOM 3876 C CA . THR A 1 470 ? 11.122 3.410 -8.840 1.00 91.06 470 THR A CA 1
ATOM 3877 C C . THR A 1 470 ? 12.588 3.710 -9.159 1.00 91.06 470 THR A C 1
ATOM 3879 O O . THR A 1 470 ? 13.061 3.427 -10.263 1.00 91.06 470 THR A O 1
ATOM 3882 N N . ARG A 1 471 ? 13.330 4.266 -8.190 1.00 89.38 471 ARG A N 1
ATOM 3883 C CA . ARG A 1 471 ? 14.792 4.509 -8.274 1.00 89.38 471 ARG A CA 1
ATOM 3884 C C . ARG A 1 471 ? 15.603 3.891 -7.133 1.00 89.38 471 ARG A C 1
ATOM 3886 O O . ARG A 1 471 ? 16.813 4.103 -7.071 1.00 89.38 471 ARG A O 1
ATOM 3893 N N . GLY A 1 472 ? 14.934 3.179 -6.228 1.00 81.94 472 GLY A N 1
ATOM 3894 C CA . GLY A 1 472 ? 15.558 2.363 -5.188 1.00 81.94 472 GLY A CA 1
ATOM 3895 C C . GLY A 1 472 ? 15.681 0.894 -5.597 1.00 81.94 472 GLY A C 1
ATOM 3896 O O . GLY A 1 472 ? 15.541 0.530 -6.767 1.00 81.94 472 GLY A O 1
ATOM 3897 N N . SER A 1 473 ? 15.931 0.036 -4.607 1.00 80.25 473 SER A N 1
ATOM 3898 C CA . SER A 1 473 ? 16.115 -1.405 -4.825 1.00 80.25 473 SER A CA 1
ATOM 3899 C C . SER A 1 473 ? 14.843 -2.088 -5.350 1.00 80.25 473 SER A C 1
ATOM 3901 O O . SER A 1 473 ? 14.930 -2.993 -6.176 1.00 80.25 473 SER A O 1
ATOM 3903 N N . PHE A 1 474 ? 13.670 -1.631 -4.900 1.00 87.12 474 PHE A N 1
ATOM 3904 C CA . PHE A 1 474 ? 12.346 -2.115 -5.293 1.00 87.12 474 PHE A CA 1
ATOM 3905 C C . PHE A 1 474 ? 11.266 -1.073 -4.962 1.00 87.12 474 PHE A C 1
ATOM 3907 O O . PHE A 1 474 ? 11.498 -0.172 -4.154 1.00 87.12 474 PHE A O 1
ATOM 3914 N N . ASN A 1 475 ? 10.093 -1.209 -5.585 1.00 90.88 475 ASN A N 1
ATOM 3915 C CA . ASN A 1 475 ? 8.842 -0.617 -5.102 1.00 90.88 475 ASN A CA 1
ATOM 3916 C C . ASN A 1 475 ? 8.083 -1.620 -4.228 1.00 90.88 475 ASN A C 1
ATOM 3918 O O . ASN A 1 475 ? 8.335 -2.829 -4.300 1.00 90.88 475 ASN A O 1
ATOM 3922 N N . GLU A 1 476 ? 7.140 -1.120 -3.435 1.00 90.88 476 GLU A N 1
ATOM 3923 C CA . GLU A 1 476 ? 6.354 -1.950 -2.534 1.00 90.88 476 GLU A CA 1
ATOM 3924 C C . GLU A 1 476 ? 4.853 -1.710 -2.700 1.00 90.88 476 GLU A C 1
ATOM 3926 O O . GLU A 1 476 ? 4.355 -0.584 -2.648 1.00 90.88 476 GLU A O 1
ATOM 3931 N N . LEU A 1 477 ? 4.130 -2.813 -2.872 1.00 93.50 477 LEU A N 1
ATOM 3932 C CA . LEU A 1 477 ? 2.682 -2.918 -2.801 1.00 93.50 477 LEU A CA 1
ATOM 3933 C C . LEU A 1 477 ? 2.352 -3.874 -1.656 1.00 93.50 477 LEU A C 1
ATOM 3935 O O . LEU A 1 477 ? 2.780 -5.026 -1.673 1.00 93.50 477 LEU A O 1
ATOM 3939 N N . VAL A 1 478 ? 1.573 -3.435 -0.677 1.00 91.25 478 VAL A N 1
ATOM 3940 C CA . VAL A 1 478 ? 1.155 -4.281 0.445 1.00 91.25 478 VAL A CA 1
ATOM 3941 C C . VAL A 1 478 ? -0.291 -4.668 0.234 1.00 91.25 478 VAL A C 1
ATOM 3943 O O . VAL A 1 478 ? -1.172 -3.808 0.205 1.00 91.25 478 VAL A O 1
ATOM 3946 N N . TYR A 1 479 ? -0.529 -5.967 0.110 1.00 91.69 479 TYR A N 1
ATOM 3947 C CA . TYR A 1 479 ? -1.868 -6.524 -0.007 1.00 91.69 479 TYR A CA 1
ATOM 3948 C C . TYR A 1 479 ? -2.291 -7.216 1.282 1.00 91.69 479 TYR A C 1
ATOM 3950 O O . TYR A 1 479 ? -1.459 -7.708 2.040 1.00 91.69 479 TYR A O 1
ATOM 3958 N N . GLU A 1 480 ? -3.594 -7.287 1.519 1.00 89.06 480 GLU A N 1
ATOM 3959 C CA . GLU A 1 480 ? -4.174 -8.163 2.523 1.00 89.06 480 GLU A CA 1
ATOM 3960 C C . GLU A 1 480 ? -3.772 -9.611 2.214 1.00 89.06 480 GLU A C 1
ATOM 3962 O O . GLU A 1 480 ? -3.884 -10.090 1.087 1.00 89.06 480 GLU A O 1
ATOM 3967 N N . ARG A 1 481 ? -3.259 -10.314 3.220 1.00 87.31 481 ARG A N 1
ATOM 3968 C CA . ARG A 1 481 ? -2.820 -11.703 3.099 1.00 87.31 481 ARG A CA 1
ATOM 3969 C C . ARG A 1 481 ? -4.015 -12.644 3.011 1.00 87.31 481 ARG A C 1
ATOM 3971 O O . ARG A 1 481 ? -3.934 -13.669 2.329 1.00 87.31 481 ARG A O 1
ATOM 3978 N N . ARG A 1 482 ? -5.102 -12.312 3.713 1.00 86.88 482 ARG A N 1
ATOM 3979 C CA . ARG A 1 482 ? -6.361 -13.061 3.682 1.00 86.88 482 ARG A CA 1
ATOM 3980 C C . ARG A 1 482 ? -7.020 -12.942 2.317 1.00 86.88 482 ARG A C 1
ATOM 3982 O O . ARG A 1 482 ? -7.076 -11.865 1.735 1.00 86.88 482 ARG A O 1
ATOM 3989 N N . ASP A 1 483 ? -7.557 -14.042 1.815 1.00 89.00 483 ASP A N 1
ATOM 3990 C CA . ASP A 1 483 ? -8.319 -14.018 0.572 1.00 89.00 483 ASP A CA 1
ATOM 3991 C C . ASP A 1 483 ? -9.703 -13.396 0.828 1.00 89.00 483 ASP A C 1
ATOM 3993 O O . ASP A 1 483 ? -10.597 -14.034 1.387 1.00 89.00 483 ASP A O 1
ATOM 3997 N N . LEU A 1 484 ? -9.862 -12.122 0.448 1.00 86.81 484 LEU A N 1
ATOM 3998 C CA . LEU A 1 484 ? -11.119 -11.373 0.576 1.00 86.81 484 LEU A CA 1
ATOM 3999 C C . LEU A 1 484 ? -12.085 -11.600 -0.598 1.00 86.81 484 LEU A C 1
ATOM 4001 O O . LEU A 1 484 ? -13.130 -10.946 -0.670 1.00 86.81 484 LEU A O 1
ATOM 4005 N N . SER A 1 485 ? -11.759 -12.504 -1.528 1.00 85.12 485 SER A N 1
ATOM 4006 C CA . SER A 1 485 ? -12.660 -12.820 -2.632 1.00 85.12 485 SER A CA 1
ATOM 4007 C C . SER A 1 485 ? -13.981 -13.405 -2.123 1.00 85.12 485 SER A C 1
ATOM 4009 O O . SER A 1 485 ? -14.082 -13.962 -1.034 1.00 85.12 485 SER A O 1
ATOM 4011 N N . SER A 1 486 ? -15.034 -13.298 -2.935 1.00 82.25 486 SER A N 1
ATOM 4012 C CA . SER A 1 486 ? -16.384 -13.753 -2.553 1.00 82.25 486 SER A CA 1
ATOM 4013 C C . SER A 1 486 ? -16.500 -15.246 -2.197 1.00 82.25 486 SER A C 1
ATOM 4015 O O . SER A 1 486 ? -17.469 -15.639 -1.550 1.00 82.25 486 SER A O 1
ATOM 4017 N N . ASN A 1 487 ? -15.552 -16.084 -2.627 1.00 83.75 487 ASN A N 1
ATOM 4018 C CA . ASN A 1 487 ? -15.546 -17.520 -2.356 1.00 83.75 487 ASN A CA 1
ATOM 4019 C C . ASN A 1 487 ? -14.097 -18.033 -2.246 1.00 83.75 487 ASN A C 1
ATOM 4021 O O . ASN A 1 487 ? -13.591 -18.652 -3.193 1.00 83.75 487 ASN A O 1
ATOM 4025 N N . PRO A 1 488 ? -13.411 -17.736 -1.129 1.00 86.25 488 PRO A N 1
ATOM 4026 C CA . PRO A 1 488 ? -12.005 -18.061 -0.973 1.00 86.25 488 PRO A CA 1
ATOM 4027 C C . PRO A 1 488 ? -11.836 -19.576 -0.829 1.00 86.25 488 PRO A C 1
ATOM 4029 O O . PRO A 1 488 ? -12.532 -20.232 -0.054 1.00 86.25 488 PRO A O 1
ATOM 4032 N N . LYS A 1 489 ? -10.901 -20.156 -1.588 1.00 88.38 489 LYS A N 1
ATOM 4033 C CA . LYS A 1 489 ? -10.569 -21.592 -1.470 1.00 88.38 489 LYS A CA 1
ATOM 4034 C C . LYS A 1 489 ? -9.677 -21.887 -0.267 1.00 88.38 489 LYS A C 1
ATOM 4036 O O . LYS A 1 489 ? -9.686 -23.004 0.238 1.00 88.38 489 LYS A O 1
ATOM 4041 N N . PHE A 1 490 ? -8.886 -20.899 0.134 1.00 89.94 490 PHE A N 1
ATOM 4042 C CA . PHE A 1 490 ? -7.910 -20.966 1.213 1.00 89.94 490 PHE A CA 1
ATOM 4043 C C . PHE A 1 490 ? -8.000 -19.683 2.027 1.00 89.94 490 PHE A C 1
ATOM 4045 O O . PHE A 1 490 ? -8.433 -18.658 1.508 1.00 89.94 490 PHE A O 1
ATOM 4052 N N . TYR A 1 491 ? -7.564 -19.731 3.285 1.00 88.19 491 TYR A N 1
ATOM 4053 C CA . TYR A 1 491 ? -7.545 -18.542 4.134 1.00 88.19 491 TYR A CA 1
ATOM 4054 C C . TYR A 1 491 ? -6.627 -17.449 3.565 1.00 88.19 491 TYR A C 1
ATOM 4056 O O . TYR A 1 491 ? -7.000 -16.280 3.545 1.00 88.19 491 TYR A O 1
ATOM 4064 N N . LYS A 1 492 ? -5.441 -17.828 3.066 1.00 90.38 492 LYS A N 1
ATOM 4065 C CA . LYS A 1 492 ? -4.480 -16.918 2.429 1.00 90.38 492 LYS A CA 1
ATOM 4066 C C . LYS A 1 492 ? -4.672 -16.894 0.912 1.00 90.38 492 LYS A C 1
ATOM 4068 O O . LYS A 1 492 ? -4.930 -17.933 0.301 1.00 90.38 492 LYS A O 1
ATOM 4073 N N . LYS A 1 493 ? -4.467 -15.735 0.278 1.00 92.56 493 LYS A N 1
ATOM 4074 C CA . LYS A 1 493 ? -4.455 -15.638 -1.189 1.00 92.56 493 LYS A CA 1
ATOM 4075 C C . LYS A 1 493 ? -3.263 -16.415 -1.746 1.00 92.56 493 LYS A C 1
ATOM 4077 O O . LYS A 1 493 ? -2.106 -16.060 -1.529 1.00 92.56 493 LYS A O 1
ATOM 4082 N N . ASN A 1 494 ? -3.554 -17.489 -2.476 1.00 94.88 494 ASN A N 1
ATOM 4083 C CA . ASN A 1 494 ? -2.536 -18.270 -3.174 1.00 94.88 494 ASN A CA 1
ATOM 4084 C C . ASN A 1 494 ? -2.095 -17.589 -4.484 1.00 94.88 494 ASN A C 1
ATOM 4086 O O . ASN A 1 494 ? -2.908 -16.901 -5.125 1.00 94.88 494 ASN A O 1
ATOM 4090 N N . PRO A 1 495 ? -0.829 -17.795 -4.891 1.00 96.75 495 PRO A N 1
ATOM 4091 C CA . PRO A 1 495 ? -0.311 -17.306 -6.161 1.00 96.75 495 PRO A CA 1
ATOM 4092 C C . PRO A 1 495 ? -0.967 -18.000 -7.350 1.00 96.75 495 PRO A C 1
ATOM 4094 O O . PRO A 1 495 ? -1.465 -19.122 -7.248 1.00 96.75 495 PRO A O 1
ATOM 4097 N N . ASP A 1 496 ? -0.955 -17.318 -8.489 1.00 97.31 496 ASP A N 1
ATOM 4098 C CA . ASP A 1 496 ? -1.525 -17.823 -9.738 1.00 97.31 496 ASP A CA 1
ATOM 4099 C C . ASP A 1 496 ? -0.480 -18.567 -10.584 1.00 97.31 496 ASP A C 1
ATOM 4101 O O . ASP A 1 496 ? -0.830 -19.444 -11.374 1.00 97.31 496 ASP A O 1
ATOM 4105 N N . TYR A 1 497 ? 0.802 -18.233 -10.415 1.00 98.31 497 TYR A N 1
ATOM 4106 C CA . TYR A 1 497 ? 1.930 -18.876 -11.085 1.00 98.31 497 TYR A CA 1
ATOM 4107 C C . TYR A 1 497 ? 3.237 -18.684 -10.303 1.00 98.31 497 TYR A C 1
ATOM 4109 O O . TYR A 1 497 ? 3.362 -17.780 -9.477 1.00 98.31 497 TYR A O 1
ATOM 4117 N N . ILE A 1 498 ? 4.229 -19.526 -10.591 1.00 98.38 498 ILE A N 1
ATOM 4118 C CA . ILE A 1 498 ? 5.614 -19.344 -10.138 1.00 98.38 498 ILE A CA 1
ATOM 4119 C C . ILE A 1 498 ? 6.385 -18.548 -11.190 1.00 98.38 498 ILE A C 1
ATOM 4121 O O . ILE A 1 498 ? 6.297 -18.857 -12.378 1.00 98.38 498 ILE A O 1
ATOM 4125 N N . VAL A 1 499 ? 7.151 -17.541 -10.774 1.00 97.81 499 VAL A N 1
ATOM 4126 C CA . VAL A 1 499 ? 8.003 -16.754 -11.675 1.00 97.81 499 VAL A CA 1
ATOM 4127 C C . VAL A 1 499 ? 9.411 -17.335 -11.702 1.00 97.81 499 VAL A C 1
ATOM 4129 O O . VAL A 1 499 ? 10.058 -17.467 -10.666 1.00 97.81 499 VAL A O 1
ATOM 4132 N N . LEU A 1 500 ? 9.892 -17.643 -12.904 1.00 96.25 500 LEU A N 1
ATOM 4133 C CA . LEU A 1 500 ? 11.262 -18.074 -13.163 1.00 96.25 500 LEU A CA 1
ATOM 4134 C C . LEU A 1 500 ? 11.996 -16.994 -13.962 1.00 96.25 500 LEU A C 1
ATOM 4136 O O . LEU A 1 500 ? 11.552 -16.608 -15.042 1.00 96.25 500 LEU A O 1
ATOM 4140 N N . ILE A 1 501 ? 13.139 -16.537 -13.458 1.00 94.31 501 ILE A N 1
ATOM 4141 C CA . ILE A 1 501 ? 13.960 -15.526 -14.128 1.00 94.31 501 ILE A CA 1
ATOM 4142 C C . ILE A 1 501 ? 15.218 -16.195 -14.665 1.00 94.31 501 ILE A C 1
ATOM 4144 O O . ILE A 1 501 ? 16.036 -16.715 -13.909 1.00 94.31 501 ILE A O 1
ATOM 4148 N N . GLU A 1 502 ? 15.356 -16.191 -15.985 1.00 93.81 502 GLU A N 1
ATOM 4149 C CA . GLU A 1 502 ? 16.590 -16.548 -16.674 1.00 93.81 502 GLU A CA 1
ATOM 4150 C C . GLU A 1 502 ? 17.426 -15.276 -16.852 1.00 93.81 502 GLU A C 1
ATOM 4152 O O . GLU A 1 502 ? 16.942 -14.276 -17.385 1.00 93.81 502 GLU A O 1
ATOM 4157 N N . GLU A 1 503 ? 18.677 -15.287 -16.396 1.00 92.06 503 GLU A N 1
ATOM 4158 C CA . GLU A 1 503 ? 19.522 -14.089 -16.451 1.00 92.06 503 GLU A CA 1
ATOM 4159 C C . GLU A 1 503 ? 19.979 -13.789 -17.888 1.00 92.06 503 GLU A C 1
ATOM 4161 O O . GLU A 1 503 ? 19.842 -12.662 -18.363 1.00 92.06 503 GLU A O 1
ATOM 4166 N N . TYR A 1 504 ? 20.446 -14.813 -18.605 1.00 94.06 504 TYR A N 1
ATOM 4167 C CA . TYR A 1 504 ? 20.983 -14.706 -19.967 1.00 94.06 504 TYR A CA 1
ATOM 4168 C C . TYR A 1 504 ? 20.195 -15.573 -20.943 1.00 94.06 504 TYR A C 1
ATOM 4170 O O . TYR A 1 504 ? 19.629 -16.593 -20.551 1.00 94.06 504 TYR A O 1
ATOM 4178 N N . GLU A 1 505 ? 20.161 -15.194 -22.223 1.00 91.69 505 GLU A N 1
ATOM 4179 C CA . GLU A 1 505 ? 19.590 -16.058 -23.273 1.00 91.69 505 GLU A CA 1
ATOM 4180 C C . GLU A 1 505 ? 20.458 -17.305 -23.491 1.00 91.69 505 GLU A C 1
ATOM 4182 O O . GLU A 1 505 ? 19.935 -18.404 -23.663 1.00 91.69 505 GLU A O 1
ATOM 4187 N N . ASP A 1 506 ? 21.782 -17.132 -23.421 1.00 93.19 506 ASP A N 1
ATOM 4188 C CA . ASP A 1 506 ? 22.763 -18.216 -23.379 1.00 93.19 506 ASP A CA 1
ATOM 4189 C C . ASP A 1 506 ? 23.944 -17.816 -22.475 1.00 93.19 506 ASP A C 1
ATOM 4191 O O . ASP A 1 506 ? 24.789 -16.970 -22.807 1.00 93.19 506 ASP A O 1
ATOM 4195 N N . ILE A 1 507 ? 23.990 -18.415 -21.284 1.00 92.81 507 ILE A N 1
ATOM 4196 C CA . ILE A 1 507 ? 25.032 -18.132 -20.294 1.00 92.81 507 ILE A CA 1
ATOM 4197 C C . ILE A 1 507 ? 26.395 -18.705 -20.699 1.00 92.81 507 ILE A C 1
ATOM 4199 O O . ILE A 1 507 ? 27.424 -18.102 -20.397 1.00 92.81 507 ILE A O 1
ATOM 4203 N N . ASP A 1 508 ? 26.431 -19.822 -21.428 1.00 93.75 508 ASP A N 1
ATOM 4204 C CA . ASP A 1 508 ? 27.678 -20.464 -21.847 1.00 93.75 508 ASP A CA 1
ATOM 4205 C C . ASP A 1 508 ? 28.358 -19.659 -22.963 1.00 93.75 508 ASP A C 1
ATOM 4207 O O . ASP A 1 508 ? 29.576 -19.440 -22.938 1.00 93.75 508 ASP A O 1
ATOM 4211 N N . GLU A 1 509 ? 27.576 -19.124 -23.902 1.00 93.81 509 GLU A N 1
ATOM 4212 C CA . GLU A 1 509 ? 28.070 -18.154 -24.881 1.00 93.81 509 GLU A CA 1
ATOM 4213 C C . GLU A 1 509 ? 28.556 -16.859 -24.218 1.00 93.81 509 GLU A C 1
ATOM 4215 O O . GLU A 1 509 ? 29.585 -16.301 -24.623 1.00 93.81 509 GLU A O 1
ATOM 4220 N N . THR A 1 510 ? 27.864 -16.394 -23.176 1.00 92.62 510 THR A N 1
ATOM 4221 C CA . THR A 1 510 ? 28.266 -15.201 -22.419 1.00 92.62 510 THR A CA 1
ATOM 4222 C C . THR A 1 510 ? 29.590 -15.428 -21.683 1.00 92.62 510 THR A C 1
ATOM 4224 O O . THR A 1 510 ? 30.511 -14.621 -21.825 1.00 92.62 510 THR A O 1
ATOM 4227 N N . ILE A 1 511 ? 29.767 -16.565 -21.003 1.00 94.25 511 ILE A N 1
ATOM 4228 C CA . ILE A 1 511 ? 31.042 -16.952 -20.372 1.00 94.25 511 ILE A CA 1
ATOM 4229 C C . ILE A 1 511 ? 32.173 -16.973 -21.407 1.00 94.25 511 ILE A C 1
ATOM 4231 O O . ILE A 1 511 ? 33.248 -16.411 -21.181 1.00 94.25 511 ILE A O 1
ATOM 4235 N N . LYS A 1 512 ? 31.926 -17.556 -22.585 1.00 94.62 512 LYS A N 1
ATOM 4236 C CA . LYS A 1 512 ? 32.908 -17.598 -23.675 1.00 94.62 512 LYS A CA 1
ATOM 4237 C C . LYS A 1 512 ? 33.287 -16.201 -24.179 1.00 94.62 512 LYS A C 1
ATOM 4239 O O . LYS A 1 512 ? 34.459 -15.963 -24.476 1.00 94.62 512 LYS A O 1
ATOM 4244 N N . ARG A 1 513 ? 32.333 -15.264 -24.256 1.00 92.69 513 ARG A N 1
ATOM 4245 C CA . ARG A 1 513 ? 32.576 -13.857 -24.636 1.00 92.69 513 ARG A CA 1
ATOM 4246 C C . ARG A 1 513 ? 33.540 -13.169 -23.666 1.00 92.69 513 ARG A C 1
ATOM 4248 O O . ARG A 1 513 ? 34.418 -12.426 -24.105 1.00 92.69 513 ARG A O 1
ATOM 4255 N N . TYR A 1 514 ? 33.411 -13.456 -22.373 1.00 94.12 514 TYR A N 1
ATOM 4256 C CA . TYR A 1 514 ? 34.215 -12.859 -21.305 1.00 94.12 514 TYR A CA 1
ATOM 4257 C C . TYR A 1 514 ? 35.420 -13.703 -20.871 1.00 94.12 514 TYR A C 1
ATOM 4259 O O . TYR A 1 514 ? 36.088 -13.334 -19.914 1.00 94.12 514 TYR A O 1
ATOM 4267 N N . GLN A 1 515 ? 35.784 -14.766 -21.600 1.00 93.62 515 GLN A N 1
ATOM 4268 C CA . GLN A 1 515 ? 36.848 -15.718 -21.224 1.00 93.62 515 GLN A CA 1
ATOM 4269 C C . GLN A 1 515 ? 38.206 -15.092 -20.834 1.00 93.62 515 GLN A C 1
ATOM 4271 O O . GLN A 1 515 ? 38.975 -15.694 -20.091 1.00 93.62 515 GLN A O 1
ATOM 4276 N N . ASN A 1 516 ? 38.510 -13.885 -21.327 1.00 95.88 516 ASN A N 1
ATOM 4277 C CA . ASN A 1 516 ? 39.751 -13.157 -21.035 1.00 95.88 516 ASN A CA 1
ATOM 4278 C C . ASN A 1 516 ? 39.636 -12.185 -19.842 1.00 95.88 516 ASN A C 1
ATOM 4280 O O . ASN A 1 516 ? 40.560 -11.413 -19.599 1.00 95.88 516 ASN A O 1
ATOM 4284 N N . GLN A 1 517 ? 38.512 -12.187 -19.123 1.00 95.69 517 GLN A N 1
ATOM 4285 C CA . GLN A 1 517 ? 38.228 -11.348 -17.956 1.00 95.69 517 GLN A CA 1
ATOM 4286 C C . GLN A 1 517 ? 37.867 -12.262 -16.770 1.00 95.69 517 GLN A C 1
ATOM 4288 O O . GLN A 1 517 ? 36.684 -12.499 -16.525 1.00 95.69 517 GLN A O 1
ATOM 4293 N N . PRO A 1 518 ? 38.869 -12.814 -16.051 1.00 94.19 518 PRO A N 1
ATOM 4294 C CA . PRO A 1 518 ? 38.658 -13.869 -15.055 1.00 94.19 518 PRO A CA 1
ATOM 4295 C C . PRO A 1 518 ? 37.642 -13.518 -13.965 1.00 94.19 518 PRO A C 1
ATOM 4297 O O . PRO A 1 518 ? 36.837 -14.365 -13.598 1.00 94.19 518 PRO A O 1
ATOM 4300 N N . GLU A 1 519 ? 37.638 -12.266 -13.502 1.00 93.81 519 GLU A N 1
ATOM 4301 C CA . GLU A 1 519 ? 36.706 -11.784 -12.474 1.00 93.81 519 GLU A CA 1
ATOM 4302 C C . GLU A 1 519 ? 35.244 -11.842 -12.950 1.00 93.81 519 GLU A C 1
ATOM 4304 O O . GLU A 1 519 ? 34.371 -12.291 -12.213 1.00 93.81 519 GLU A O 1
ATOM 4309 N N . ILE A 1 520 ? 34.980 -11.477 -14.211 1.00 94.19 520 ILE A N 1
ATOM 4310 C CA . ILE A 1 520 ? 33.636 -11.555 -14.807 1.00 94.19 520 ILE A CA 1
ATOM 4311 C C . ILE A 1 520 ? 33.225 -13.014 -15.015 1.00 94.19 520 ILE A C 1
ATOM 4313 O O . ILE A 1 520 ? 32.080 -13.377 -14.762 1.00 94.19 520 ILE A O 1
ATOM 4317 N N . VAL A 1 521 ? 34.150 -13.869 -15.459 1.00 95.56 521 VAL A N 1
ATOM 4318 C CA . VAL A 1 521 ? 33.877 -15.303 -15.639 1.00 95.56 521 VAL A CA 1
ATOM 4319 C C . VAL A 1 521 ? 33.494 -15.958 -14.313 1.00 95.56 521 VAL A C 1
ATOM 4321 O O . VAL A 1 521 ? 32.549 -16.742 -14.281 1.00 95.56 521 VAL A O 1
ATOM 4324 N N . GLU A 1 522 ? 34.188 -15.630 -13.222 1.00 95.06 522 GLU A N 1
ATOM 4325 C CA . GLU A 1 522 ? 33.856 -16.143 -11.890 1.00 95.06 522 GLU A CA 1
ATOM 4326 C C . GLU A 1 522 ? 32.436 -15.737 -11.462 1.00 95.06 522 GLU A C 1
ATOM 4328 O O . GLU A 1 522 ? 31.686 -16.560 -10.937 1.00 95.06 522 GLU A O 1
ATOM 4333 N N . GLU A 1 523 ? 32.040 -14.491 -11.720 1.00 93.12 523 GLU A N 1
ATOM 4334 C CA . GLU A 1 523 ? 30.697 -13.993 -11.417 1.00 93.12 523 GLU A CA 1
ATOM 4335 C C . GLU A 1 523 ? 29.611 -14.672 -12.264 1.00 93.12 523 GLU A C 1
ATOM 4337 O O . GLU A 1 523 ? 28.594 -15.105 -11.723 1.00 93.12 523 GLU A O 1
ATOM 4342 N N . LEU A 1 524 ? 29.853 -14.859 -13.565 1.00 94.69 524 LEU A N 1
ATOM 4343 C CA . LEU A 1 524 ? 28.937 -15.572 -14.462 1.00 94.69 524 LEU A CA 1
ATOM 4344 C C . LEU A 1 524 ? 28.750 -17.039 -14.060 1.00 94.69 524 LEU A C 1
ATOM 4346 O O . LEU A 1 524 ? 27.640 -17.562 -14.135 1.00 94.69 524 LEU A O 1
ATOM 4350 N N . LEU A 1 525 ? 29.812 -17.712 -13.605 1.00 95.00 525 LEU A N 1
ATOM 4351 C CA . LEU A 1 525 ? 29.713 -19.086 -13.105 1.00 95.00 525 LEU A CA 1
ATOM 4352 C C . LEU A 1 525 ? 28.853 -19.161 -11.835 1.00 95.00 525 LEU A C 1
ATOM 4354 O O . LEU A 1 525 ? 27.995 -20.036 -11.741 1.00 95.00 525 LEU A O 1
ATOM 4358 N N . LYS A 1 526 ? 29.005 -18.209 -10.904 1.00 93.00 526 LYS A N 1
ATOM 4359 C CA . LYS A 1 526 ? 28.142 -18.111 -9.711 1.00 93.00 526 LYS A CA 1
ATOM 4360 C C . LYS A 1 526 ? 26.682 -17.849 -10.084 1.00 93.00 526 LYS A C 1
ATOM 4362 O O . LYS A 1 526 ? 25.786 -18.478 -9.528 1.00 93.00 526 LYS A O 1
ATOM 4367 N N . GLN A 1 527 ? 26.435 -16.959 -11.046 1.00 91.19 527 GLN A N 1
ATOM 4368 C CA . GLN A 1 527 ? 25.086 -16.697 -11.557 1.00 91.19 527 GLN A CA 1
ATOM 4369 C C . GLN A 1 527 ? 24.473 -17.944 -12.207 1.00 91.19 527 GLN A C 1
ATOM 4371 O O . GLN A 1 527 ? 23.296 -18.220 -11.985 1.00 91.19 527 GLN A O 1
ATOM 4376 N N . LYS A 1 528 ? 25.265 -18.742 -12.939 1.00 94.31 528 LYS A N 1
ATOM 4377 C CA . LYS A 1 528 ? 24.816 -20.021 -13.512 1.00 94.31 528 LYS A CA 1
ATOM 4378 C C . LYS A 1 528 ? 24.347 -20.995 -12.434 1.00 94.31 528 LYS A C 1
ATOM 4380 O O . LYS A 1 528 ? 23.243 -21.527 -12.528 1.00 94.31 528 LYS A O 1
ATOM 4385 N N . GLU A 1 529 ? 25.158 -21.195 -11.397 1.00 94.00 529 GLU A N 1
ATOM 4386 C CA . GLU A 1 529 ? 24.818 -22.073 -10.270 1.00 94.00 529 GLU A CA 1
ATOM 4387 C C . GLU A 1 529 ? 23.548 -21.600 -9.543 1.00 94.00 529 GLU A C 1
ATOM 4389 O O . GLU A 1 529 ? 22.677 -22.410 -9.207 1.00 94.00 529 GLU A O 1
ATOM 4394 N N . LEU A 1 530 ? 23.410 -20.285 -9.345 1.00 91.06 530 LEU A N 1
ATOM 4395 C CA . LEU A 1 530 ? 22.241 -19.680 -8.712 1.00 91.06 530 LEU A CA 1
ATOM 4396 C C . LEU A 1 530 ? 20.974 -19.834 -9.569 1.00 91.06 530 LEU A C 1
ATOM 4398 O O . LEU A 1 530 ? 19.916 -20.188 -9.049 1.00 91.06 530 LEU A O 1
ATOM 4402 N N . GLN A 1 531 ? 21.073 -19.642 -10.886 1.00 92.12 531 GLN A N 1
ATOM 4403 C CA . GLN A 1 531 ? 19.963 -19.848 -11.817 1.00 92.12 531 GLN A CA 1
ATOM 4404 C C . GLN A 1 531 ? 19.502 -21.313 -11.823 1.00 92.12 531 GLN A C 1
ATOM 4406 O O . GLN A 1 531 ? 18.301 -21.583 -11.779 1.00 92.12 531 GLN A O 1
ATOM 4411 N N . GLU A 1 532 ? 20.431 -22.274 -11.818 1.00 94.12 532 GLU A N 1
ATOM 4412 C CA . GLU A 1 532 ? 20.100 -23.699 -11.706 1.00 94.12 532 GLU A CA 1
ATOM 4413 C C . GLU A 1 532 ? 19.414 -24.029 -10.373 1.00 94.12 532 GLU A C 1
ATOM 4415 O O . GLU A 1 532 ? 18.511 -24.868 -10.326 1.00 94.12 532 GLU A O 1
ATOM 4420 N N . TYR A 1 533 ? 19.824 -23.376 -9.284 1.00 94.19 533 TYR A N 1
ATOM 4421 C CA . TYR A 1 533 ? 19.163 -23.495 -7.988 1.00 94.19 533 TYR A CA 1
ATOM 4422 C C . TYR A 1 533 ? 17.725 -22.959 -8.027 1.00 94.19 533 TYR A C 1
ATOM 4424 O O . TYR A 1 533 ? 16.799 -23.712 -7.721 1.00 94.19 533 TYR A O 1
ATOM 4432 N N . HIS A 1 534 ? 17.511 -21.722 -8.484 1.00 93.69 534 HIS A N 1
ATOM 4433 C CA . HIS A 1 534 ? 16.169 -21.138 -8.596 1.00 93.69 534 HIS A CA 1
ATOM 4434 C C . HIS A 1 534 ? 15.264 -21.916 -9.546 1.00 93.69 534 HIS A C 1
ATOM 4436 O O . HIS A 1 534 ? 14.070 -22.050 -9.278 1.00 93.69 534 HIS A O 1
ATOM 4442 N N . PHE A 1 535 ? 15.816 -22.480 -10.622 1.00 95.31 535 PHE A N 1
ATOM 4443 C CA . PHE A 1 535 ? 15.078 -23.375 -11.503 1.00 95.31 535 PHE A CA 1
ATOM 4444 C C . PHE A 1 535 ? 14.537 -24.585 -10.733 1.00 95.31 535 PHE A C 1
ATOM 4446 O O . PHE A 1 535 ? 13.333 -24.835 -10.761 1.00 95.31 535 PHE A O 1
ATOM 4453 N N . ARG A 1 536 ? 15.390 -25.309 -9.993 1.00 95.69 536 ARG A N 1
ATOM 4454 C CA . ARG A 1 536 ? 14.960 -26.487 -9.217 1.00 95.69 536 ARG A CA 1
ATOM 4455 C C . ARG A 1 536 ? 13.887 -26.138 -8.184 1.00 95.69 536 ARG A C 1
ATOM 4457 O O . ARG A 1 536 ? 12.878 -26.841 -8.111 1.00 95.69 536 ARG A O 1
ATOM 4464 N N . GLU A 1 537 ? 14.071 -25.049 -7.440 1.00 96.25 537 GLU A N 1
ATOM 4465 C CA . GLU A 1 537 ? 13.100 -24.614 -6.429 1.00 96.25 537 GLU A CA 1
ATOM 4466 C C . GLU A 1 537 ? 11.777 -24.156 -7.057 1.00 96.25 537 GLU A C 1
ATOM 4468 O O . GLU A 1 537 ? 10.709 -24.485 -6.546 1.00 96.25 537 GLU A O 1
ATOM 4473 N N . SER A 1 538 ? 11.817 -23.489 -8.214 1.00 96.88 538 SER A N 1
ATOM 4474 C CA . SER A 1 538 ? 10.608 -23.070 -8.937 1.00 96.88 538 SER A CA 1
ATOM 4475 C C . SER A 1 538 ? 9.793 -24.262 -9.442 1.00 96.88 538 SER A C 1
ATOM 4477 O O . SER A 1 538 ? 8.569 -24.272 -9.329 1.00 96.88 538 SER A O 1
ATOM 4479 N N . VAL A 1 539 ? 10.459 -25.302 -9.959 1.00 97.06 539 VAL A N 1
ATOM 4480 C CA . VAL A 1 539 ? 9.809 -26.551 -10.397 1.00 97.06 539 VAL A CA 1
ATOM 4481 C C . VAL A 1 539 ? 9.176 -27.288 -9.225 1.00 97.06 539 VAL A C 1
ATOM 4483 O O . VAL A 1 539 ? 8.063 -27.804 -9.343 1.00 97.06 539 VAL A O 1
ATOM 4486 N N . LYS A 1 540 ? 9.877 -27.333 -8.091 1.00 96.94 540 LYS A N 1
ATOM 4487 C CA . LYS A 1 540 ? 9.359 -27.910 -6.854 1.00 96.94 540 LYS A CA 1
ATOM 4488 C C . LYS A 1 540 ? 8.123 -27.153 -6.370 1.00 96.94 540 LYS A C 1
ATOM 4490 O O . LYS A 1 540 ? 7.075 -27.769 -6.213 1.00 96.94 540 LYS A O 1
ATOM 4495 N N . ALA A 1 541 ? 8.201 -25.830 -6.246 1.00 97.88 541 ALA A N 1
ATOM 4496 C CA . ALA A 1 541 ? 7.070 -25.010 -5.827 1.00 97.88 541 ALA A CA 1
ATOM 4497 C C . ALA A 1 541 ? 5.872 -25.138 -6.778 1.00 97.88 541 ALA A C 1
ATOM 4499 O O . ALA A 1 541 ? 4.745 -25.309 -6.325 1.00 97.88 541 ALA A O 1
ATOM 4500 N N . ALA A 1 542 ? 6.094 -25.137 -8.093 1.00 98.31 542 ALA A N 1
ATOM 4501 C CA . ALA A 1 542 ? 5.019 -25.319 -9.065 1.00 98.31 542 ALA A CA 1
ATOM 4502 C C . ALA A 1 542 ? 4.296 -26.668 -8.892 1.00 98.31 542 ALA A C 1
ATOM 4504 O O . ALA A 1 542 ? 3.068 -26.718 -8.971 1.00 98.31 542 ALA A O 1
ATOM 4505 N N . LYS A 1 543 ? 5.035 -27.749 -8.589 1.00 97.94 543 LYS A N 1
ATOM 4506 C CA . LYS A 1 543 ? 4.460 -29.061 -8.237 1.00 97.94 543 LYS A CA 1
ATOM 4507 C C . LYS A 1 543 ? 3.695 -29.012 -6.913 1.00 97.94 543 LYS A C 1
ATOM 4509 O O . LYS A 1 543 ? 2.586 -29.532 -6.858 1.00 97.94 543 LYS A O 1
ATOM 4514 N N . ASP A 1 544 ? 4.259 -28.378 -5.886 1.00 97.75 544 ASP A N 1
ATOM 4515 C CA . ASP A 1 544 ? 3.649 -28.274 -4.555 1.00 97.75 544 ASP A CA 1
ATOM 4516 C C . ASP A 1 544 ? 2.314 -27.517 -4.585 1.00 97.75 544 ASP A C 1
ATOM 4518 O O . ASP A 1 544 ? 1.339 -27.953 -3.978 1.00 97.75 544 ASP A O 1
ATOM 4522 N N . PHE A 1 545 ? 2.261 -26.392 -5.305 1.00 97.44 545 PHE A N 1
ATOM 4523 C CA . PHE A 1 545 ? 1.053 -25.578 -5.459 1.00 97.44 545 PHE A CA 1
ATOM 4524 C C . PHE A 1 545 ? 0.087 -26.122 -6.524 1.00 97.44 545 PHE A C 1
ATOM 4526 O O . PHE A 1 545 ? -1.103 -25.810 -6.484 1.00 97.44 545 PHE A O 1
ATOM 4533 N N . GLY A 1 546 ? 0.579 -26.900 -7.493 1.00 97.19 546 GLY A N 1
ATOM 4534 C CA . GLY A 1 546 ? -0.202 -27.338 -8.652 1.00 97.19 546 GLY A CA 1
ATOM 4535 C C . GLY A 1 546 ? -0.530 -26.202 -9.630 1.00 97.19 546 GLY A C 1
ATOM 4536 O O . GLY A 1 546 ? -1.626 -26.174 -10.189 1.00 97.19 546 GLY A O 1
ATOM 4537 N N . ILE A 1 547 ? 0.398 -25.258 -9.821 1.00 97.69 547 ILE A N 1
ATOM 4538 C CA . ILE A 1 547 ? 0.236 -24.047 -10.652 1.00 97.69 547 ILE A CA 1
ATOM 4539 C C . ILE A 1 547 ? 1.340 -23.953 -11.723 1.00 97.69 547 ILE A C 1
ATOM 4541 O O . ILE A 1 547 ? 2.382 -24.596 -11.579 1.00 97.69 547 ILE A O 1
ATOM 4545 N N . PRO A 1 548 ? 1.140 -23.191 -12.816 1.00 98.31 548 PRO A N 1
ATOM 4546 C CA . PRO A 1 548 ? 2.129 -23.087 -13.888 1.00 98.31 548 PRO A CA 1
ATOM 4547 C C . PRO A 1 548 ? 3.372 -22.274 -13.499 1.00 98.31 548 PRO A C 1
ATOM 4549 O O . PRO A 1 548 ? 3.374 -21.518 -12.526 1.00 98.31 548 PRO A O 1
ATOM 4552 N N . ILE A 1 549 ? 4.415 -22.394 -14.324 1.00 98.44 549 ILE A N 1
ATOM 4553 C CA . ILE A 1 549 ? 5.601 -21.530 -14.289 1.00 98.44 549 ILE A CA 1
ATOM 4554 C C . ILE A 1 549 ? 5.490 -20.498 -15.410 1.00 98.44 549 ILE A C 1
ATOM 4556 O O . ILE A 1 549 ? 5.168 -20.837 -16.549 1.00 98.44 549 ILE A O 1
ATOM 4560 N N . VAL A 1 550 ? 5.813 -19.248 -15.107 1.00 97.88 550 VAL A N 1
ATOM 4561 C CA . VAL A 1 550 ? 5.990 -18.177 -16.086 1.00 97.88 550 VAL A CA 1
ATOM 4562 C C . VAL A 1 550 ? 7.459 -17.793 -16.084 1.00 97.88 550 VAL A C 1
ATOM 4564 O O . VAL A 1 550 ? 7.979 -17.310 -15.078 1.00 97.88 550 VAL A O 1
ATOM 4567 N N . LYS A 1 551 ? 8.138 -18.033 -17.205 1.00 95.88 551 LYS A N 1
ATOM 4568 C CA . LYS A 1 551 ? 9.533 -17.642 -17.377 1.00 95.88 551 LYS A CA 1
ATOM 4569 C C . LYS A 1 551 ? 9.653 -16.257 -18.001 1.00 95.88 551 LYS A C 1
ATOM 4571 O O . LYS A 1 551 ? 8.852 -15.884 -18.855 1.00 95.88 551 LYS A O 1
ATOM 4576 N N . MET A 1 552 ? 10.694 -15.535 -17.617 1.00 95.94 552 MET A N 1
ATOM 4577 C CA . MET A 1 552 ? 11.154 -14.315 -18.276 1.00 95.94 552 MET A CA 1
ATOM 4578 C C . MET A 1 552 ? 12.672 -14.356 -18.430 1.00 95.94 552 MET A C 1
ATOM 4580 O O . MET A 1 552 ? 13.348 -15.069 -17.689 1.00 95.94 552 MET A O 1
ATOM 4584 N N . ASN A 1 553 ? 13.205 -13.577 -19.371 1.00 96.56 553 ASN A N 1
ATOM 4585 C CA . ASN A 1 553 ? 14.640 -13.511 -19.624 1.00 96.56 553 ASN A CA 1
ATOM 4586 C C . ASN A 1 553 ? 15.153 -12.068 -19.509 1.00 96.56 553 ASN A C 1
ATOM 4588 O O . ASN A 1 553 ? 14.732 -11.194 -20.271 1.00 96.56 553 ASN A O 1
ATOM 4592 N N . ARG A 1 554 ? 16.056 -11.823 -18.556 1.00 96.25 554 ARG A N 1
ATOM 4593 C CA . ARG A 1 554 ? 16.560 -10.485 -18.215 1.00 96.25 554 ARG A CA 1
ATOM 4594 C C . ARG A 1 554 ? 17.399 -9.878 -19.339 1.00 96.25 554 ARG A C 1
ATOM 4596 O O . ARG A 1 554 ? 17.160 -8.729 -19.709 1.00 96.25 554 ARG A O 1
ATOM 4603 N N . GLU A 1 555 ? 18.338 -10.626 -19.920 1.00 97.00 555 GLU A N 1
ATOM 4604 C CA . GLU A 1 555 ? 19.144 -10.148 -21.054 1.00 97.00 555 GLU A CA 1
ATOM 4605 C C . GLU A 1 555 ? 18.263 -9.828 -22.271 1.00 97.00 555 GLU A C 1
ATOM 4607 O O . GLU A 1 555 ? 18.452 -8.795 -22.916 1.00 97.00 555 GLU A O 1
ATOM 4612 N N . ARG A 1 556 ? 17.263 -10.668 -22.565 1.00 97.44 556 ARG A N 1
ATOM 4613 C CA . ARG A 1 556 ? 16.313 -10.438 -23.663 1.00 97.44 556 ARG A CA 1
ATOM 4614 C C . ARG A 1 556 ? 15.508 -9.153 -23.453 1.00 97.44 556 ARG A C 1
ATOM 4616 O O . ARG A 1 556 ? 15.374 -8.353 -24.378 1.00 97.44 556 ARG A O 1
ATOM 4623 N N . CYS A 1 557 ? 15.038 -8.911 -22.229 1.00 98.00 557 CYS A N 1
ATOM 4624 C CA . CYS A 1 557 ? 14.397 -7.652 -21.850 1.00 98.00 557 CYS A CA 1
ATOM 4625 C C . CYS A 1 557 ? 15.339 -6.447 -22.022 1.00 98.00 557 CYS A C 1
ATOM 4627 O O . CYS A 1 557 ? 14.954 -5.455 -22.640 1.00 98.00 557 CYS A O 1
ATOM 4629 N N . ALA A 1 558 ? 16.592 -6.552 -21.566 1.00 97.50 558 ALA A N 1
ATOM 4630 C CA . ALA A 1 558 ? 17.598 -5.497 -21.699 1.00 97.50 558 ALA A CA 1
ATOM 4631 C C . ALA A 1 558 ? 17.927 -5.166 -23.168 1.00 97.50 558 ALA A C 1
ATOM 4633 O O . ALA A 1 558 ? 18.005 -3.992 -23.544 1.00 97.50 558 ALA A O 1
ATOM 4634 N N . LYS A 1 559 ? 18.067 -6.191 -24.023 1.00 97.38 559 LYS A N 1
ATOM 4635 C CA . LYS A 1 559 ? 18.209 -6.033 -25.481 1.00 97.38 559 LYS A CA 1
ATOM 4636 C C . LYS A 1 559 ? 17.024 -5.256 -26.048 1.00 97.38 559 LYS A C 1
ATOM 4638 O O . LYS A 1 559 ? 17.227 -4.245 -26.722 1.00 97.38 559 LYS A O 1
ATOM 4643 N N . LYS A 1 560 ? 15.799 -5.669 -25.702 1.00 97.69 560 LYS A N 1
ATOM 4644 C CA . LYS A 1 560 ? 14.582 -5.015 -26.189 1.00 97.69 560 LYS A CA 1
ATOM 4645 C C . LYS A 1 560 ? 14.447 -3.569 -25.704 1.00 97.69 560 LYS A C 1
ATOM 4647 O O . LYS A 1 560 ? 13.994 -2.723 -26.471 1.00 97.69 560 LYS A O 1
ATOM 4652 N N . GLY A 1 561 ? 14.868 -3.260 -24.477 1.00 97.44 561 GLY A N 1
ATOM 4653 C CA . GLY A 1 561 ? 14.884 -1.893 -23.944 1.00 97.44 561 GLY A CA 1
ATOM 4654 C C . GLY A 1 561 ? 15.767 -0.948 -24.769 1.00 97.44 561 GLY A C 1
ATOM 4655 O O . GLY A 1 561 ? 15.342 0.147 -25.133 1.00 97.44 561 GLY A O 1
ATOM 4656 N N . ILE A 1 562 ? 16.968 -1.386 -25.162 1.00 97.50 562 ILE A N 1
ATOM 4657 C CA . ILE A 1 562 ? 17.859 -0.577 -26.015 1.00 97.50 562 ILE A CA 1
ATOM 4658 C C . ILE A 1 562 ? 17.345 -0.434 -27.450 1.00 97.50 562 ILE A C 1
ATOM 4660 O O . ILE A 1 562 ? 17.496 0.635 -28.050 1.00 97.50 562 ILE A O 1
ATOM 4664 N N . GLU A 1 563 ? 16.706 -1.467 -27.998 1.00 97.81 563 GLU A N 1
ATOM 4665 C CA . GLU A 1 563 ? 16.003 -1.359 -29.281 1.00 97.81 563 GLU A CA 1
ATOM 4666 C C . GLU A 1 563 ? 14.891 -0.303 -29.212 1.00 97.81 563 GLU A C 1
ATOM 4668 O O . GLU A 1 563 ? 14.870 0.606 -30.040 1.00 97.81 563 GLU A O 1
ATOM 4673 N N . LYS A 1 564 ? 14.041 -0.350 -28.174 1.00 97.75 564 LYS A N 1
ATOM 4674 C CA . LYS A 1 564 ? 12.973 0.637 -27.939 1.00 97.75 564 LYS A CA 1
ATOM 4675 C C . LYS A 1 564 ? 13.528 2.061 -27.829 1.00 97.75 564 LYS A C 1
ATOM 4677 O O . LYS A 1 564 ? 12.995 2.973 -28.452 1.00 97.75 564 LYS A O 1
ATOM 4682 N N . ILE A 1 565 ? 14.624 2.269 -27.097 1.00 98.50 565 ILE A N 1
ATOM 4683 C CA . ILE A 1 565 ? 15.277 3.588 -26.996 1.00 98.50 565 ILE A CA 1
ATOM 4684 C C . ILE A 1 565 ? 15.767 4.076 -28.365 1.00 98.50 565 ILE A C 1
ATOM 4686 O O . ILE A 1 565 ? 15.613 5.251 -28.699 1.00 98.50 565 ILE A O 1
ATOM 4690 N N . SER A 1 566 ? 16.321 3.177 -29.179 1.00 98.19 566 SER A N 1
ATOM 4691 C CA . SER A 1 566 ? 16.776 3.507 -30.533 1.00 98.19 566 SER A CA 1
ATOM 4692 C C . SER A 1 566 ? 15.607 3.910 -31.438 1.00 98.19 566 SER A C 1
ATOM 4694 O O . SER A 1 566 ? 15.706 4.895 -32.167 1.00 98.19 566 SER A O 1
ATOM 4696 N N . GLU A 1 567 ? 14.477 3.205 -31.349 1.00 98.19 567 GLU A N 1
ATOM 4697 C CA . GLU A 1 567 ? 13.231 3.563 -32.039 1.00 98.19 567 GLU A CA 1
ATOM 4698 C C . GLU A 1 567 ? 12.711 4.938 -31.579 1.00 98.19 567 GLU A C 1
ATOM 4700 O O . GLU A 1 567 ? 12.395 5.792 -32.409 1.00 98.19 567 GLU A O 1
ATOM 4705 N N . MET A 1 568 ? 12.709 5.216 -30.270 1.00 98.50 568 MET A N 1
ATOM 4706 C CA . MET A 1 568 ? 12.293 6.517 -29.729 1.00 98.50 568 MET A CA 1
ATOM 4707 C C . MET A 1 568 ? 13.210 7.671 -30.166 1.00 98.50 568 MET A C 1
ATOM 4709 O O . MET A 1 568 ? 12.727 8.781 -30.387 1.00 98.50 568 MET A O 1
ATOM 4713 N N . LEU A 1 569 ? 14.518 7.435 -30.328 1.00 98.19 569 LEU A N 1
ATOM 4714 C CA . LEU A 1 569 ? 15.450 8.429 -30.878 1.00 98.19 569 LEU A CA 1
ATOM 4715 C C . LEU A 1 569 ? 15.123 8.765 -32.340 1.00 98.19 569 LEU A C 1
ATOM 4717 O O . LEU A 1 569 ? 15.188 9.933 -32.735 1.00 98.19 569 LEU A O 1
ATOM 4721 N N . VAL A 1 570 ? 14.721 7.771 -33.139 1.00 97.94 570 VAL A N 1
ATOM 4722 C CA . VAL A 1 570 ? 14.245 7.993 -34.515 1.00 97.94 570 VAL A CA 1
ATOM 4723 C C . VAL A 1 570 ? 12.951 8.813 -34.512 1.00 97.94 570 VAL A C 1
ATOM 4725 O O . VAL A 1 570 ? 12.848 9.791 -35.261 1.00 97.94 570 VAL A O 1
ATOM 4728 N N . GLU A 1 571 ? 12.003 8.492 -33.632 1.00 97.88 571 GLU A N 1
ATOM 4729 C CA . GLU A 1 571 ? 10.755 9.250 -33.476 1.00 97.88 571 GLU A CA 1
ATOM 4730 C C . GLU A 1 571 ? 10.996 10.696 -33.028 1.00 97.88 571 GLU A C 1
ATOM 4732 O O . GLU A 1 571 ? 10.411 11.622 -33.595 1.00 97.88 571 GLU A O 1
ATOM 4737 N N . LEU A 1 572 ? 11.907 10.930 -32.080 1.00 97.62 572 LEU A N 1
ATOM 4738 C CA . LEU A 1 572 ? 12.333 12.274 -31.684 1.00 97.62 572 LEU A CA 1
ATOM 4739 C C . LEU A 1 572 ? 12.921 13.035 -32.876 1.00 97.62 572 LEU A C 1
ATOM 4741 O O . LEU A 1 572 ? 12.559 14.185 -33.124 1.00 97.62 572 LEU A O 1
ATOM 4745 N N . SER A 1 573 ? 13.801 12.386 -33.642 1.00 95.00 573 SER A N 1
ATOM 4746 C CA . SER A 1 573 ? 14.458 13.016 -34.787 1.00 95.00 573 SER A CA 1
ATOM 4747 C C . SER A 1 573 ? 13.471 13.443 -35.879 1.00 95.00 573 SER A C 1
ATOM 4749 O O . SER A 1 573 ? 13.708 14.464 -36.530 1.00 95.00 573 SER A O 1
ATOM 4751 N N . THR A 1 574 ? 12.366 12.703 -36.031 1.00 94.88 574 THR A N 1
ATOM 4752 C CA . THR A 1 574 ? 11.343 12.905 -37.065 1.00 94.88 574 THR A CA 1
ATOM 4753 C C . THR A 1 574 ? 10.251 13.872 -36.614 1.00 94.88 574 THR A C 1
ATOM 4755 O O . THR A 1 574 ? 9.929 14.816 -37.331 1.00 94.88 574 THR A O 1
ATOM 4758 N N . SER A 1 575 ? 9.680 13.647 -35.429 1.00 95.62 575 SER A N 1
ATOM 4759 C CA . SER A 1 575 ? 8.552 14.428 -34.903 1.00 95.62 575 SER A CA 1
ATOM 4760 C C . SER A 1 575 ? 8.968 15.743 -34.249 1.00 95.62 575 SER A C 1
ATOM 4762 O O . SER A 1 575 ? 8.158 16.664 -34.184 1.00 95.62 575 SER A O 1
ATOM 4764 N N . LYS A 1 576 ? 10.212 15.821 -33.752 1.00 95.12 576 LYS A N 1
ATOM 4765 C CA . LYS A 1 576 ? 10.729 16.926 -32.929 1.00 95.12 576 LYS A CA 1
ATOM 4766 C C . LYS A 1 576 ? 9.892 17.207 -31.675 1.00 95.12 576 LYS A C 1
ATOM 4768 O O . LYS A 1 576 ? 9.929 18.311 -31.142 1.00 95.12 576 LYS A O 1
ATOM 4773 N N . ASP A 1 577 ? 9.151 16.212 -31.192 1.00 95.88 577 ASP A N 1
ATOM 4774 C CA . ASP A 1 577 ? 8.325 16.344 -29.996 1.00 95.88 577 ASP A CA 1
ATOM 4775 C C . ASP A 1 577 ? 9.174 16.102 -28.728 1.00 95.88 577 ASP A C 1
ATOM 4777 O O . ASP A 1 577 ? 9.691 14.990 -28.546 1.00 95.88 577 ASP A O 1
ATOM 4781 N N . PRO A 1 578 ? 9.318 17.098 -27.829 1.00 95.38 578 PRO A N 1
ATOM 4782 C CA . PRO A 1 578 ? 10.139 16.979 -26.624 1.00 95.38 578 PRO A CA 1
ATOM 4783 C C . PRO A 1 578 ? 9.698 15.858 -25.675 1.00 95.38 578 PRO A C 1
ATOM 4785 O O . PRO A 1 578 ? 10.522 15.386 -24.890 1.00 95.38 578 PRO A O 1
ATOM 4788 N N . LYS A 1 579 ? 8.451 15.366 -25.758 1.00 95.81 579 LYS A N 1
ATOM 4789 C CA . LYS A 1 579 ? 7.985 14.246 -24.917 1.00 95.81 579 LYS A CA 1
ATOM 4790 C C . LYS A 1 579 ? 8.842 12.989 -25.081 1.00 95.81 579 LYS A C 1
ATOM 4792 O O . LYS A 1 579 ? 8.949 12.184 -24.158 1.00 95.81 579 LYS A O 1
ATOM 4797 N N . TRP A 1 580 ? 9.443 12.799 -26.259 1.00 98.00 580 TRP A N 1
ATOM 4798 C CA . TRP A 1 580 ? 10.288 11.639 -26.520 1.00 98.00 580 TRP A CA 1
ATOM 4799 C C . TRP A 1 580 ? 11.581 11.683 -25.713 1.00 98.00 580 TRP A C 1
ATOM 4801 O O . TRP A 1 580 ? 12.045 10.630 -25.295 1.00 98.00 580 TRP A O 1
ATOM 4811 N N . ILE A 1 581 ? 12.119 12.871 -25.415 1.00 98.19 581 ILE A N 1
ATOM 4812 C CA . ILE A 1 581 ? 13.329 13.017 -24.594 1.00 98.19 581 ILE A CA 1
ATOM 4813 C C . ILE A 1 581 ? 13.087 12.454 -23.189 1.00 98.19 581 ILE A C 1
ATOM 4815 O O . ILE A 1 581 ? 13.882 11.652 -22.698 1.00 98.19 581 ILE A O 1
ATOM 4819 N N . GLN A 1 582 ? 11.952 12.806 -22.578 1.00 96.69 582 GLN A N 1
ATOM 4820 C CA . GLN A 1 582 ? 11.554 12.280 -21.271 1.00 96.69 582 GLN A CA 1
ATOM 4821 C C . GLN A 1 582 ? 11.387 10.756 -21.302 1.00 96.69 582 GLN A C 1
ATOM 4823 O O . GLN A 1 582 ? 11.893 10.073 -20.412 1.00 96.69 582 GLN A O 1
ATOM 4828 N N . LYS A 1 583 ? 10.726 10.214 -22.335 1.00 97.62 583 LYS A N 1
ATOM 4829 C CA . LYS A 1 583 ? 10.538 8.763 -22.491 1.00 97.62 583 LYS A CA 1
ATOM 4830 C C . LYS A 1 583 ? 11.858 8.015 -22.666 1.00 97.62 583 LYS A C 1
ATOM 4832 O O . LYS A 1 583 ? 12.044 6.991 -22.027 1.00 97.62 583 LYS A O 1
ATOM 4837 N N . ILE A 1 584 ? 12.777 8.540 -23.478 1.00 98.62 584 ILE A N 1
ATOM 4838 C CA . ILE A 1 584 ? 14.102 7.948 -23.712 1.00 98.62 584 ILE A CA 1
ATOM 4839 C C . ILE A 1 584 ? 14.896 7.863 -22.407 1.00 98.62 584 ILE A C 1
ATOM 4841 O O . ILE A 1 584 ? 15.415 6.800 -22.074 1.00 98.62 584 ILE A O 1
ATOM 4845 N N . ILE A 1 585 ? 14.979 8.976 -21.668 1.00 98.12 585 ILE A N 1
ATOM 4846 C CA . ILE A 1 585 ? 15.710 9.032 -20.396 1.00 98.12 585 ILE A CA 1
ATOM 4847 C C . ILE A 1 585 ? 15.067 8.098 -19.368 1.00 98.12 585 ILE A C 1
ATOM 4849 O O . ILE A 1 585 ? 15.768 7.311 -18.739 1.00 98.12 585 ILE A O 1
ATOM 4853 N N . THR A 1 586 ? 13.740 8.144 -19.241 1.00 97.06 586 THR A N 1
ATOM 4854 C CA . THR A 1 586 ? 13.005 7.313 -18.279 1.00 97.06 586 THR A CA 1
ATOM 4855 C C . THR A 1 586 ? 13.168 5.828 -18.593 1.00 97.06 586 THR A C 1
ATOM 4857 O O . THR A 1 586 ? 13.526 5.067 -17.704 1.00 97.06 586 THR A O 1
ATOM 4860 N N . GLU A 1 587 ? 12.999 5.411 -19.852 1.00 97.88 587 GLU A N 1
ATOM 4861 C CA . GLU A 1 587 ? 13.165 4.012 -20.268 1.00 97.88 587 GLU A CA 1
ATOM 4862 C C . GLU A 1 587 ? 14.586 3.507 -19.989 1.00 97.88 587 GLU A C 1
ATOM 4864 O O . GLU A 1 587 ? 14.766 2.382 -19.520 1.00 97.88 587 GLU A O 1
ATOM 4869 N N . PHE A 1 588 ? 15.606 4.337 -20.229 1.00 98.06 588 PHE A N 1
ATOM 4870 C CA . PHE A 1 588 ? 16.988 3.978 -19.924 1.00 98.06 588 PHE A CA 1
ATOM 4871 C C . PHE A 1 588 ? 17.207 3.788 -18.420 1.00 98.06 588 PHE A C 1
ATOM 4873 O O . PHE A 1 588 ? 17.774 2.777 -18.006 1.00 98.06 588 PHE A O 1
ATOM 4880 N N . GLU A 1 589 ? 16.765 4.746 -17.602 1.00 96.38 589 GLU A N 1
ATOM 4881 C CA . GLU A 1 589 ? 16.967 4.702 -16.152 1.00 96.38 589 GLU A CA 1
ATOM 4882 C C . GLU A 1 589 ? 16.142 3.587 -15.498 1.00 96.38 589 GLU A C 1
ATOM 4884 O O . GLU A 1 589 ? 16.670 2.885 -14.640 1.00 96.38 589 GLU A O 1
ATOM 4889 N N . ASN A 1 590 ? 14.913 3.330 -15.958 1.00 96.12 590 ASN A N 1
ATOM 4890 C CA . ASN A 1 590 ? 14.105 2.184 -15.527 1.00 96.12 590 ASN A CA 1
ATOM 4891 C C . ASN A 1 590 ? 14.887 0.873 -15.703 1.00 96.12 590 ASN A C 1
ATOM 4893 O O . ASN A 1 590 ? 15.047 0.095 -14.757 1.00 96.12 590 ASN A O 1
ATOM 4897 N N . ASN A 1 591 ? 15.447 0.660 -16.900 1.00 96.38 591 ASN A N 1
ATOM 4898 C CA . ASN A 1 591 ? 16.187 -0.559 -17.199 1.00 96.38 591 ASN A CA 1
ATOM 4899 C C . ASN A 1 591 ? 17.511 -0.624 -16.428 1.00 96.38 591 ASN A C 1
ATOM 4901 O O . ASN A 1 591 ? 17.924 -1.701 -15.993 1.00 96.38 591 ASN A O 1
ATOM 4905 N N . ARG A 1 592 ? 18.194 0.512 -16.249 1.00 94.19 592 ARG A N 1
ATOM 4906 C CA . ARG A 1 592 ? 19.432 0.581 -15.467 1.00 94.19 592 ARG A CA 1
ATOM 4907 C C . ARG A 1 592 ? 19.186 0.225 -14.002 1.00 94.19 592 ARG A C 1
ATOM 4909 O O . ARG A 1 592 ? 19.966 -0.532 -13.434 1.00 94.19 592 ARG A O 1
ATOM 4916 N N . VAL A 1 593 ? 18.114 0.740 -13.403 1.00 91.44 593 VAL A N 1
ATOM 4917 C CA . VAL A 1 593 ? 17.752 0.490 -11.999 1.00 91.44 593 VAL A CA 1
ATOM 4918 C C . VAL A 1 593 ? 17.287 -0.952 -11.797 1.00 91.44 593 VAL A C 1
ATOM 4920 O O . VAL A 1 593 ? 17.739 -1.606 -10.853 1.00 91.44 593 VAL A O 1
ATOM 4923 N N . GLY A 1 594 ? 16.474 -1.476 -12.721 1.00 91.56 594 GLY A N 1
ATOM 4924 C CA . GLY A 1 594 ? 16.024 -2.870 -12.715 1.00 91.56 594 GLY A CA 1
ATOM 4925 C C . GLY A 1 594 ? 17.150 -3.895 -12.898 1.00 91.56 594 GLY A C 1
ATOM 4926 O O . GLY A 1 594 ? 16.994 -5.057 -12.524 1.00 91.56 594 GLY A O 1
ATOM 4927 N N . ASN A 1 595 ? 18.297 -3.476 -13.439 1.00 92.00 595 ASN A N 1
ATOM 4928 C CA . ASN A 1 595 ? 19.533 -4.255 -13.500 1.00 92.00 595 ASN A CA 1
ATOM 4929 C C . ASN A 1 595 ? 20.539 -3.695 -12.488 1.00 92.00 595 ASN A C 1
ATOM 4931 O O . ASN A 1 595 ? 21.514 -3.056 -12.861 1.00 92.00 595 ASN A O 1
ATOM 4935 N N . ASN A 1 596 ? 20.274 -3.895 -11.197 1.00 86.94 596 ASN A N 1
ATOM 4936 C CA . ASN A 1 596 ? 21.092 -3.373 -10.100 1.00 86.94 596 ASN A CA 1
ATOM 4937 C C . ASN A 1 596 ? 22.505 -4.014 -10.036 1.00 86.94 596 ASN A C 1
ATOM 4939 O O . ASN A 1 596 ? 22.962 -4.671 -10.970 1.00 86.94 596 ASN A O 1
ATOM 4943 N N . GLU A 1 597 ? 23.226 -3.815 -8.929 1.00 84.38 597 GLU A N 1
ATOM 4944 C CA . GLU A 1 597 ? 24.600 -4.314 -8.775 1.00 84.38 597 GLU A CA 1
ATOM 4945 C C . GLU A 1 597 ? 24.735 -5.842 -8.898 1.00 84.38 597 GLU A C 1
ATOM 4947 O O . GLU A 1 597 ? 25.735 -6.318 -9.431 1.00 84.38 597 GLU A O 1
ATOM 4952 N N . ASN A 1 598 ? 23.709 -6.614 -8.527 1.00 84.62 598 ASN A N 1
ATOM 4953 C CA . ASN A 1 598 ? 23.712 -8.073 -8.694 1.00 84.62 598 ASN A CA 1
ATOM 4954 C C . ASN A 1 598 ? 23.636 -8.503 -10.167 1.00 84.62 598 ASN A C 1
ATOM 4956 O O . ASN A 1 598 ? 23.994 -9.629 -10.515 1.00 84.62 598 ASN A O 1
ATOM 4960 N N . HIS A 1 599 ? 23.207 -7.588 -11.038 1.00 89.62 599 HIS A N 1
ATOM 4961 C CA . HIS A 1 599 ? 23.040 -7.781 -12.476 1.00 89.62 599 HIS A CA 1
ATOM 4962 C C . HIS A 1 599 ? 23.947 -6.834 -13.281 1.00 89.62 599 HIS A C 1
ATOM 4964 O O . HIS A 1 599 ? 23.665 -6.513 -14.442 1.00 89.62 599 HIS A O 1
ATOM 4970 N N . LYS A 1 600 ? 25.056 -6.375 -12.678 1.00 90.06 600 LYS A N 1
ATOM 4971 C CA . LYS A 1 600 ? 25.920 -5.325 -13.240 1.00 90.06 600 LYS A CA 1
ATOM 4972 C C . LYS A 1 600 ? 26.486 -5.656 -14.622 1.00 90.06 600 LYS A C 1
ATOM 4974 O O . LYS A 1 600 ? 26.711 -4.745 -15.409 1.00 90.06 600 LYS A O 1
ATOM 4979 N N . ILE A 1 601 ? 26.705 -6.932 -14.949 1.00 93.06 601 ILE A N 1
ATOM 4980 C CA . ILE A 1 601 ? 27.235 -7.339 -16.262 1.00 93.06 601 ILE A CA 1
ATOM 4981 C C . ILE A 1 601 ? 26.245 -6.948 -17.368 1.00 93.06 601 ILE A C 1
ATOM 4983 O O . ILE A 1 601 ? 26.627 -6.286 -18.333 1.00 93.06 601 ILE A O 1
ATOM 4987 N N . ILE A 1 602 ? 24.960 -7.275 -17.192 1.00 94.56 602 ILE A N 1
ATOM 4988 C CA . ILE A 1 602 ? 23.884 -6.873 -18.107 1.00 94.56 602 ILE A CA 1
ATOM 4989 C C . ILE A 1 602 ? 23.705 -5.349 -18.061 1.00 94.56 602 ILE A C 1
ATOM 4991 O O . ILE A 1 602 ? 23.636 -4.713 -19.116 1.00 94.56 602 ILE A O 1
ATOM 4995 N N . ARG A 1 603 ? 23.705 -4.740 -16.864 1.00 93.88 603 ARG A N 1
ATOM 4996 C CA . ARG A 1 603 ? 23.608 -3.278 -16.698 1.00 93.88 603 ARG A CA 1
ATOM 4997 C C . ARG A 1 603 ? 24.659 -2.545 -17.518 1.00 93.88 603 ARG A C 1
ATOM 4999 O O . ARG A 1 603 ? 24.313 -1.673 -18.301 1.00 93.88 603 ARG A O 1
ATOM 5006 N N . GLU A 1 604 ? 25.932 -2.890 -17.373 1.00 92.88 604 GLU A N 1
ATOM 5007 C CA . GLU A 1 604 ? 27.019 -2.183 -18.051 1.00 92.88 604 GLU A CA 1
ATOM 5008 C C . GLU A 1 604 ? 27.110 -2.543 -19.540 1.00 92.88 604 GLU A C 1
ATOM 5010 O O . GLU A 1 604 ? 27.509 -1.714 -20.363 1.00 92.88 604 GLU A O 1
ATOM 5015 N N . GLN A 1 605 ? 26.663 -3.741 -19.927 1.00 94.06 605 GLN A N 1
ATOM 5016 C CA . GLN A 1 605 ? 26.551 -4.104 -21.335 1.00 94.06 605 GLN A CA 1
ATOM 5017 C C . GLN A 1 605 ? 25.473 -3.282 -22.054 1.00 94.06 605 GLN A C 1
ATOM 5019 O O . GLN A 1 605 ? 25.694 -2.871 -23.196 1.00 94.06 605 GLN A O 1
ATOM 5024 N N . TYR A 1 606 ? 24.315 -3.037 -21.432 1.00 96.38 606 TYR A N 1
ATOM 5025 C CA . TYR A 1 606 ? 23.152 -2.434 -22.098 1.00 96.38 606 TYR A CA 1
ATOM 5026 C C . TYR A 1 606 ? 22.872 -0.984 -21.709 1.00 96.38 606 TYR A C 1
ATOM 5028 O O . TYR A 1 606 ? 22.565 -0.204 -22.602 1.00 96.38 606 TYR A O 1
ATOM 5036 N N . PHE A 1 607 ? 23.075 -0.603 -20.453 1.00 96.69 607 PHE A N 1
ATOM 5037 C CA . PHE A 1 607 ? 22.665 0.673 -19.855 1.00 96.69 607 PHE A CA 1
ATOM 5038 C C . PHE A 1 607 ? 23.791 1.334 -19.035 1.00 96.69 607 PHE A C 1
ATOM 5040 O O . PHE A 1 607 ? 23.551 1.883 -17.959 1.00 96.69 607 PHE A O 1
ATOM 5047 N N . SER A 1 608 ? 25.039 1.277 -19.513 1.00 95.31 608 SER A N 1
ATOM 5048 C CA . SER A 1 608 ? 26.189 1.939 -18.872 1.00 95.31 608 SER A CA 1
ATOM 5049 C C . SER A 1 608 ? 26.131 3.465 -18.957 1.00 95.31 608 SER A C 1
ATOM 5051 O O . SER A 1 608 ? 25.513 4.032 -19.859 1.00 95.31 608 SER A O 1
ATOM 5053 N N . GLN A 1 609 ? 26.861 4.151 -18.073 1.00 94.56 609 GLN A N 1
ATOM 5054 C CA . GLN A 1 609 ? 26.993 5.616 -18.124 1.00 94.56 609 GLN A CA 1
ATOM 5055 C C . GLN A 1 609 ? 27.506 6.112 -19.489 1.00 94.56 609 GLN A C 1
ATOM 5057 O O . GLN A 1 609 ? 27.040 7.128 -19.996 1.00 94.56 609 GLN A O 1
ATOM 5062 N N . GLU A 1 610 ? 28.416 5.379 -20.140 1.00 96.12 610 GLU A N 1
ATOM 5063 C CA . GLU A 1 610 ? 28.895 5.745 -21.480 1.00 96.12 610 GLU A CA 1
ATOM 5064 C C . GLU A 1 610 ? 27.803 5.645 -22.550 1.00 96.12 610 GLU A C 1
ATOM 5066 O O . GLU A 1 610 ? 27.740 6.484 -23.450 1.00 96.12 610 GLU A O 1
ATOM 5071 N N . LYS A 1 611 ? 26.890 4.675 -22.440 1.00 97.44 611 LYS A N 1
ATOM 5072 C CA . LYS A 1 611 ? 25.726 4.606 -23.331 1.00 97.44 611 LYS A CA 1
ATOM 5073 C C . LYS A 1 611 ? 24.743 5.744 -23.082 1.00 97.44 611 LYS A C 1
ATOM 5075 O O . LYS A 1 611 ? 24.243 6.311 -24.052 1.00 97.44 611 LYS A O 1
ATOM 5080 N N . MET A 1 612 ? 24.520 6.132 -21.825 1.00 97.38 612 MET A N 1
ATOM 5081 C CA . MET A 1 612 ? 23.719 7.322 -21.520 1.00 97.38 612 MET A CA 1
ATOM 5082 C C . MET A 1 612 ? 24.342 8.575 -22.146 1.00 97.38 612 MET A C 1
ATOM 5084 O O . MET A 1 612 ? 23.654 9.305 -22.854 1.00 97.38 612 MET A O 1
ATOM 5088 N N . LYS A 1 613 ? 25.658 8.784 -21.999 1.00 97.00 613 LYS A N 1
ATOM 5089 C CA . LYS A 1 613 ? 26.362 9.912 -22.636 1.00 97.00 613 LYS A CA 1
ATOM 5090 C C . LYS A 1 613 ? 26.199 9.923 -24.158 1.00 97.00 613 LYS A C 1
ATOM 5092 O O . LYS A 1 613 ? 26.026 10.986 -24.747 1.00 97.00 613 LYS A O 1
ATOM 5097 N N . GLN A 1 614 ? 26.223 8.758 -24.810 1.00 97.62 614 GLN A N 1
ATOM 5098 C CA . GLN A 1 614 ? 25.978 8.654 -26.254 1.00 97.62 614 GLN A CA 1
ATOM 5099 C C . GLN A 1 614 ? 24.547 9.056 -26.632 1.00 97.62 614 GLN A C 1
ATOM 5101 O O . GLN A 1 614 ? 24.356 9.746 -27.634 1.00 97.62 614 GLN A O 1
ATOM 5106 N N . ILE A 1 615 ? 23.550 8.648 -25.845 1.00 98.19 615 ILE A N 1
ATOM 5107 C CA . ILE A 1 615 ? 22.145 9.033 -26.043 1.00 98.19 615 ILE A CA 1
ATOM 5108 C C . ILE A 1 615 ? 21.971 10.542 -25.835 1.00 98.19 615 ILE A C 1
ATOM 5110 O O . ILE A 1 615 ? 21.406 11.218 -26.695 1.00 98.19 615 ILE A O 1
ATOM 5114 N N . GLN A 1 616 ? 22.513 11.088 -24.744 1.00 97.94 616 GLN A N 1
ATOM 5115 C CA . GLN A 1 616 ? 22.492 12.523 -24.456 1.00 97.94 616 GLN A CA 1
ATOM 5116 C C . GLN A 1 616 ? 23.157 13.322 -25.582 1.00 97.94 616 GLN A C 1
ATOM 5118 O O . GLN A 1 616 ? 22.555 14.251 -26.106 1.00 97.94 616 GLN A O 1
ATOM 5123 N N . SER A 1 617 ? 24.334 12.902 -26.054 1.00 97.12 617 SER A N 1
ATOM 5124 C CA . SER A 1 617 ? 25.031 13.559 -27.165 1.00 97.12 617 SER A CA 1
ATOM 5125 C C . SER A 1 617 ? 24.216 13.568 -28.465 1.00 97.12 617 SER A C 1
ATOM 5127 O O . SER A 1 617 ? 24.240 14.562 -29.195 1.00 97.12 617 SER A O 1
ATOM 5129 N N . GLN A 1 618 ? 23.454 12.507 -28.755 1.00 97.69 618 GLN A N 1
ATOM 5130 C CA . GLN A 1 618 ? 22.537 12.492 -29.898 1.00 97.69 618 GLN A CA 1
ATOM 5131 C C . GLN A 1 618 ? 21.402 13.506 -29.728 1.00 97.69 618 GLN A C 1
ATOM 5133 O O . GLN A 1 618 ? 21.139 14.269 -30.656 1.00 97.69 618 GLN A O 1
ATOM 5138 N N . ILE A 1 619 ? 20.770 13.557 -28.551 1.00 97.75 619 ILE A N 1
ATOM 5139 C CA . ILE A 1 619 ? 19.712 14.531 -28.236 1.00 97.75 619 ILE A CA 1
ATOM 5140 C C . ILE A 1 619 ? 20.253 15.962 -28.352 1.00 97.75 619 ILE A C 1
ATOM 5142 O O . ILE A 1 619 ? 19.661 16.797 -29.033 1.00 97.75 619 ILE A O 1
ATOM 5146 N N . GLU A 1 620 ? 21.415 16.236 -27.760 1.00 96.44 620 GLU A N 1
ATOM 5147 C CA . GLU A 1 620 ? 22.090 17.533 -27.839 1.00 96.44 620 GLU A CA 1
ATOM 5148 C C . GLU A 1 620 ? 22.399 17.923 -29.286 1.00 96.44 620 GLU A C 1
ATOM 5150 O O . GLU A 1 620 ? 22.113 19.045 -29.693 1.00 96.44 620 GLU A O 1
ATOM 5155 N N . THR A 1 621 ? 22.912 16.991 -30.095 1.00 96.06 621 THR A N 1
ATOM 5156 C CA . THR A 1 621 ? 23.182 17.235 -31.519 1.00 96.06 621 THR A CA 1
ATOM 5157 C C . THR A 1 621 ? 21.894 17.570 -32.274 1.00 96.06 621 THR A C 1
ATOM 5159 O O . THR A 1 621 ? 21.887 18.476 -33.110 1.00 96.06 621 THR A O 1
ATOM 5162 N N . MET A 1 622 ? 20.784 16.883 -31.982 1.00 95.56 622 MET A N 1
ATOM 5163 C CA . MET A 1 622 ? 19.481 17.195 -32.582 1.00 95.56 622 MET A CA 1
ATOM 5164 C C . MET A 1 622 ? 19.003 18.604 -32.209 1.00 95.56 622 MET A C 1
ATOM 5166 O O . MET A 1 622 ? 18.451 19.287 -33.066 1.00 95.56 622 MET A O 1
ATOM 5170 N N . ILE A 1 623 ? 19.243 19.054 -30.973 1.00 95.56 623 ILE A N 1
ATOM 5171 C CA . ILE A 1 623 ? 18.923 20.416 -30.520 1.00 95.56 623 ILE A CA 1
ATOM 5172 C C . ILE A 1 623 ? 19.815 21.441 -31.236 1.00 95.56 623 ILE A C 1
ATOM 5174 O O . ILE A 1 623 ? 19.313 22.390 -31.835 1.00 95.56 623 ILE A O 1
ATOM 5178 N N . GLU A 1 624 ? 21.137 21.252 -31.216 1.00 92.88 624 GLU A N 1
ATOM 5179 C CA . GLU A 1 624 ? 22.109 22.187 -31.803 1.00 92.88 624 GLU A CA 1
ATOM 5180 C C . GLU A 1 624 ? 21.892 22.389 -33.308 1.00 92.88 624 GLU A C 1
ATOM 5182 O O . GLU A 1 624 ? 22.016 23.505 -33.820 1.00 92.88 624 GLU A O 1
ATOM 5187 N N . THR A 1 625 ? 21.555 21.312 -34.018 1.00 93.25 625 THR A N 1
ATOM 5188 C CA . THR A 1 625 ? 21.406 21.320 -35.479 1.00 93.25 625 THR A CA 1
ATOM 5189 C C . THR A 1 625 ? 20.009 21.709 -35.961 1.00 93.25 625 THR A C 1
ATOM 5191 O O . THR A 1 625 ? 19.845 21.961 -37.156 1.00 93.25 625 THR A O 1
ATOM 5194 N N . GLU A 1 626 ? 19.012 21.807 -35.074 1.00 95.00 626 GLU A N 1
ATOM 5195 C CA . GLU A 1 626 ? 17.643 22.182 -35.441 1.00 95.00 626 GLU A CA 1
ATOM 5196 C C . GLU A 1 626 ? 17.594 23.640 -35.931 1.00 95.00 626 GLU A C 1
ATOM 5198 O O . GLU A 1 626 ? 17.898 24.546 -35.150 1.00 95.00 626 GLU A O 1
ATOM 5203 N N . PRO A 1 627 ? 17.238 23.915 -37.200 1.00 92.25 627 PRO A N 1
ATOM 5204 C CA . PRO A 1 627 ? 17.248 25.272 -37.746 1.00 92.25 627 PRO A CA 1
ATOM 5205 C C . PRO A 1 627 ? 16.173 26.191 -37.154 1.00 92.25 627 PRO A C 1
ATOM 5207 O O . PRO A 1 627 ? 16.372 27.407 -37.120 1.00 92.25 627 PRO A O 1
ATOM 5210 N N . SER A 1 628 ? 15.037 25.648 -36.708 1.00 93.88 628 SER A N 1
ATOM 5211 C CA . SER A 1 628 ? 13.962 26.450 -36.125 1.00 93.88 628 SER A CA 1
ATOM 5212 C C . SER A 1 628 ? 14.275 26.808 -34.674 1.00 93.88 628 SER A C 1
ATOM 5214 O O . SER A 1 628 ? 14.380 25.932 -33.820 1.00 93.88 628 SER A O 1
ATOM 5216 N N . LEU A 1 629 ? 14.373 28.107 -34.368 1.00 91.25 629 LEU A N 1
ATOM 5217 C CA . LEU A 1 629 ? 14.606 28.585 -32.997 1.00 91.25 629 LEU A CA 1
ATOM 5218 C C . LEU A 1 629 ? 13.493 28.170 -32.025 1.00 91.25 629 LEU A C 1
ATOM 5220 O O . LEU A 1 629 ? 13.782 27.885 -30.866 1.00 91.25 629 LEU A O 1
ATOM 5224 N N . ASP A 1 630 ? 12.244 28.123 -32.491 1.00 93.19 630 ASP A N 1
ATOM 5225 C CA . ASP A 1 630 ? 11.091 27.733 -31.671 1.00 93.19 630 ASP A CA 1
ATOM 5226 C C . ASP A 1 630 ? 11.170 26.251 -31.282 1.00 93.19 630 ASP A C 1
ATOM 5228 O O . ASP A 1 630 ? 11.193 25.915 -30.100 1.00 93.19 630 ASP A O 1
ATOM 5232 N N . ILE A 1 631 ? 11.355 25.372 -32.272 1.00 94.00 631 ILE A N 1
ATOM 5233 C CA . ILE A 1 631 ? 11.500 23.926 -32.047 1.00 94.00 631 ILE A CA 1
ATOM 5234 C C . ILE A 1 631 ? 12.740 23.646 -31.194 1.00 94.00 631 ILE A C 1
ATOM 5236 O O . ILE A 1 631 ? 12.675 22.877 -30.237 1.00 94.00 631 ILE A O 1
ATOM 5240 N N . ARG A 1 632 ? 13.866 24.311 -31.481 1.00 95.06 632 ARG A N 1
ATOM 5241 C CA . ARG A 1 632 ? 15.091 24.190 -30.683 1.00 95.06 632 ARG A CA 1
ATOM 5242 C C . ARG A 1 632 ? 14.845 24.536 -29.214 1.00 95.06 632 ARG A C 1
ATOM 5244 O O . ARG A 1 632 ? 15.295 23.804 -28.337 1.00 95.06 632 ARG A O 1
ATOM 5251 N N . SER A 1 633 ? 14.126 25.626 -28.950 1.00 93.88 633 SER A N 1
ATOM 5252 C CA . SER A 1 633 ? 13.800 26.064 -27.587 1.00 93.88 633 SER A CA 1
ATOM 5253 C C . SER A 1 633 ? 12.875 25.071 -26.877 1.00 93.88 633 SER A C 1
ATOM 5255 O O . SER A 1 633 ? 13.091 24.766 -25.706 1.00 93.88 633 SER A O 1
ATOM 5257 N N . GLN A 1 634 ? 11.889 24.512 -27.587 1.00 95.50 634 GLN A N 1
ATOM 5258 C CA . GLN A 1 634 ? 10.995 23.477 -27.057 1.00 95.50 634 GLN A CA 1
ATOM 5259 C C . GLN A 1 634 ? 11.747 22.184 -26.715 1.00 95.50 634 GLN A C 1
ATOM 5261 O O . GLN A 1 634 ? 11.558 21.637 -25.630 1.00 95.50 634 GLN A O 1
ATOM 5266 N N . LEU A 1 635 ? 12.632 21.716 -27.599 1.00 96.88 635 LEU A N 1
ATOM 5267 C CA . LEU A 1 635 ? 13.458 20.528 -27.365 1.00 96.88 635 LEU A CA 1
ATOM 5268 C C . LEU A 1 635 ? 14.422 20.721 -26.191 1.00 96.88 635 LEU A C 1
ATOM 5270 O O . LEU A 1 635 ? 14.554 19.828 -25.358 1.00 96.88 635 LEU A O 1
ATOM 5274 N N . LEU A 1 636 ? 15.063 21.889 -26.098 1.00 96.44 636 LEU A N 1
ATOM 5275 C CA . LEU A 1 636 ? 15.960 22.218 -24.992 1.00 96.44 636 LEU A CA 1
ATOM 5276 C C . LEU A 1 636 ? 15.213 22.265 -23.653 1.00 96.44 636 LEU A C 1
ATOM 5278 O O . LEU A 1 636 ? 15.670 21.662 -22.686 1.00 96.44 636 LEU A O 1
ATOM 5282 N N . SER A 1 637 ? 14.048 22.917 -23.606 1.00 95.50 637 SER A N 1
ATOM 5283 C CA . SER A 1 637 ? 13.205 22.929 -22.406 1.00 95.50 637 SER A CA 1
ATOM 5284 C C . SER A 1 637 ? 12.730 21.520 -22.040 1.00 95.50 637 SER A C 1
ATOM 5286 O O . SER A 1 637 ? 12.770 21.140 -20.874 1.00 95.50 637 SER A O 1
ATOM 5288 N N . GLY A 1 638 ? 12.349 20.709 -23.031 1.00 96.88 638 GLY A N 1
ATOM 5289 C CA . GLY A 1 638 ? 12.014 19.300 -22.832 1.00 96.88 638 GLY A CA 1
ATOM 5290 C C . GLY A 1 638 ? 13.166 18.490 -22.240 1.00 96.88 638 GLY A C 1
ATOM 5291 O O . GLY A 1 638 ? 12.947 17.689 -21.333 1.00 96.88 638 GLY A O 1
ATOM 5292 N N . TYR A 1 639 ? 14.392 18.725 -22.711 1.00 97.75 639 TYR A N 1
ATOM 5293 C CA . TYR A 1 639 ? 15.583 18.063 -22.187 1.00 97.75 639 TYR A CA 1
ATOM 5294 C C . TYR A 1 639 ? 15.892 18.480 -20.749 1.00 97.75 639 TYR A C 1
ATOM 5296 O O . TYR A 1 639 ? 16.121 17.619 -19.900 1.00 97.75 639 TYR A O 1
ATOM 5304 N N . GLU A 1 640 ? 15.830 19.779 -20.454 1.00 96.75 640 GLU A N 1
ATOM 5305 C CA . GLU A 1 640 ? 15.998 20.296 -19.097 1.00 96.75 640 GLU A CA 1
ATOM 5306 C C . GLU A 1 640 ? 14.966 19.701 -18.135 1.00 96.75 640 GLU A C 1
ATOM 5308 O O . GLU A 1 640 ? 15.341 19.160 -17.093 1.00 96.75 640 GLU A O 1
ATOM 5313 N N . ASN A 1 641 ? 13.689 19.708 -18.522 1.00 96.75 641 ASN A N 1
ATOM 5314 C CA . ASN A 1 641 ? 12.608 19.144 -17.720 1.00 96.75 641 ASN A CA 1
ATOM 5315 C C . ASN A 1 641 ? 12.803 17.642 -17.474 1.00 96.75 641 ASN A C 1
ATOM 5317 O O . ASN A 1 641 ? 12.636 17.183 -16.347 1.00 96.75 641 ASN A O 1
ATOM 5321 N N . ALA A 1 642 ? 13.190 16.874 -18.497 1.00 97.12 642 ALA A N 1
ATOM 5322 C CA . ALA A 1 642 ? 13.421 15.438 -18.359 1.00 97.12 642 ALA A CA 1
ATOM 5323 C C . ALA A 1 642 ? 14.562 15.125 -17.375 1.00 97.12 642 ALA A C 1
ATOM 5325 O O . ALA A 1 642 ? 14.423 14.247 -16.525 1.00 97.12 642 ALA A O 1
ATOM 5326 N N . VAL A 1 643 ? 15.673 15.868 -17.449 1.00 96.44 643 VAL A N 1
ATOM 5327 C CA . VAL A 1 643 ? 16.815 15.698 -16.534 1.00 96.44 643 VAL A CA 1
ATOM 5328 C C . VAL A 1 643 ? 16.451 16.115 -15.108 1.00 96.44 643 VAL A C 1
ATOM 5330 O O . VAL A 1 643 ? 16.833 15.432 -14.159 1.00 96.44 643 VAL A O 1
ATOM 5333 N N . GLN A 1 644 ? 15.702 17.209 -14.935 1.00 95.12 644 GLN A N 1
ATOM 5334 C CA . GLN A 1 644 ? 15.244 17.661 -13.617 1.00 95.12 644 GLN A CA 1
ATOM 5335 C C . GLN A 1 644 ? 14.289 16.652 -12.968 1.00 95.12 644 GLN A C 1
ATOM 5337 O O . GLN A 1 644 ? 14.501 16.283 -11.814 1.00 95.12 644 GLN A O 1
ATOM 5342 N N . GLN A 1 645 ? 13.298 16.148 -13.709 1.00 93.81 645 GLN A N 1
ATOM 5343 C CA . GLN A 1 645 ? 12.369 15.125 -13.217 1.00 93.81 645 GLN A CA 1
ATOM 5344 C C . GLN A 1 645 ? 13.102 13.853 -12.787 1.00 93.81 645 GLN A C 1
ATOM 5346 O O . GLN A 1 645 ? 12.837 13.309 -11.716 1.00 93.81 645 GLN A O 1
ATOM 5351 N N . GLU A 1 646 ? 14.070 13.402 -13.582 1.00 94.19 646 GLU A N 1
ATOM 5352 C CA . GLU A 1 646 ? 14.871 12.231 -13.241 1.00 94.19 646 GLU A CA 1
ATOM 5353 C C . GLU A 1 646 ? 15.719 12.471 -11.980 1.00 94.19 646 GLU A C 1
ATOM 5355 O O . GLU A 1 646 ? 15.768 11.634 -11.077 1.00 94.19 646 GLU A O 1
ATOM 5360 N N . GLN A 1 647 ? 16.294 13.668 -11.835 1.00 92.12 647 GLN A N 1
ATOM 5361 C CA . GLN A 1 647 ? 17.002 14.056 -10.616 1.00 92.12 647 GLN A CA 1
ATOM 5362 C C . GLN A 1 647 ? 16.081 14.056 -9.382 1.00 92.12 647 GLN A C 1
ATOM 5364 O O . GLN A 1 647 ? 16.507 13.685 -8.285 1.00 92.12 647 GLN A O 1
ATOM 5369 N N . GLU A 1 648 ? 14.823 14.474 -9.530 1.00 89.88 648 GLU A N 1
ATOM 5370 C CA . GLU A 1 648 ? 13.830 14.448 -8.454 1.00 89.88 648 GLU A CA 1
ATOM 5371 C C . GLU A 1 648 ? 13.438 13.023 -8.058 1.00 89.88 648 GLU A C 1
ATOM 5373 O O . GLU A 1 648 ? 13.434 12.719 -6.864 1.00 89.88 648 GLU A O 1
ATOM 5378 N N . ARG A 1 649 ? 13.179 12.132 -9.025 1.00 89.31 649 ARG A N 1
ATOM 5379 C CA . ARG A 1 649 ? 12.928 10.699 -8.770 1.00 89.31 649 ARG A CA 1
ATOM 5380 C C . ARG A 1 649 ? 14.067 10.073 -7.977 1.00 89.31 649 ARG A C 1
ATOM 5382 O O . ARG A 1 649 ? 13.854 9.395 -6.969 1.00 89.31 649 ARG A O 1
ATOM 5389 N N . VAL A 1 650 ? 15.295 10.384 -8.390 1.00 87.69 650 VAL A N 1
ATOM 5390 C CA . VAL A 1 650 ? 16.521 9.947 -7.726 1.00 87.69 650 VAL A CA 1
ATOM 5391 C C . VAL A 1 650 ? 16.574 10.440 -6.274 1.00 87.69 650 VAL A C 1
ATOM 5393 O O . VAL A 1 650 ? 16.829 9.634 -5.374 1.00 87.69 650 VAL A O 1
ATOM 5396 N N . LYS A 1 651 ? 16.303 11.729 -6.028 1.00 84.06 651 LYS A N 1
ATOM 5397 C CA . LYS A 1 651 ? 16.305 12.337 -4.684 1.00 84.06 651 LYS A CA 1
ATOM 5398 C C . LYS A 1 651 ? 15.222 11.761 -3.769 1.00 84.06 651 LYS A C 1
ATOM 5400 O O . LYS A 1 651 ? 15.494 11.547 -2.590 1.00 84.06 651 LYS A O 1
ATOM 5405 N N . LYS A 1 652 ? 14.020 11.489 -4.291 1.00 79.12 652 LYS A N 1
ATOM 5406 C CA . LYS A 1 652 ? 12.895 10.942 -3.510 1.00 79.12 652 LYS A CA 1
ATOM 5407 C C . LYS A 1 652 ? 13.208 9.567 -2.907 1.00 79.12 652 LYS A C 1
ATOM 5409 O O . LYS A 1 652 ? 12.785 9.306 -1.790 1.00 79.12 652 LYS A O 1
ATOM 5414 N N . CYS A 1 653 ? 14.003 8.745 -3.595 1.00 73.69 653 CYS A N 1
ATOM 5415 C CA . CYS A 1 653 ? 14.338 7.379 -3.167 1.00 73.69 653 CYS A CA 1
ATOM 5416 C C . CYS A 1 653 ? 15.638 7.270 -2.333 1.00 73.69 653 CYS A C 1
ATOM 5418 O O . CYS A 1 653 ? 16.159 6.170 -2.150 1.00 73.69 653 CYS A O 1
ATOM 5420 N N . TYR A 1 654 ? 16.227 8.386 -1.875 1.00 57.38 654 TYR A N 1
ATOM 5421 C CA . TYR A 1 654 ? 17.589 8.422 -1.305 1.00 57.38 654 TYR A CA 1
ATOM 5422 C C . TYR A 1 654 ? 17.786 7.541 -0.055 1.00 57.38 654 TYR A C 1
ATOM 5424 O O . TYR A 1 654 ? 18.873 7.002 0.133 1.00 57.38 654 TYR A O 1
ATOM 5432 N N . TYR A 1 655 ? 16.753 7.349 0.772 1.00 51.00 655 TYR A N 1
ATOM 5433 C CA . TYR A 1 655 ? 16.857 6.591 2.027 1.00 51.00 655 TYR A CA 1
ATOM 5434 C C . TYR A 1 655 ? 16.944 5.061 1.847 1.00 51.00 655 TYR A C 1
ATOM 5436 O O . TYR A 1 655 ? 17.418 4.393 2.759 1.00 51.00 655 TYR A O 1
ATOM 5444 N N . ASN A 1 656 ? 16.594 4.519 0.669 1.00 52.38 656 ASN A N 1
ATOM 5445 C CA . ASN A 1 656 ? 16.519 3.069 0.402 1.00 52.38 656 ASN A CA 1
ATOM 5446 C C . ASN A 1 656 ? 17.461 2.592 -0.724 1.00 52.38 656 ASN A C 1
ATOM 5448 O O . ASN A 1 656 ? 17.270 1.523 -1.316 1.00 52.38 656 ASN A O 1
ATOM 5452 N N . ARG A 1 657 ? 18.490 3.386 -1.048 1.00 54.06 657 ARG A N 1
ATOM 5453 C CA . ARG A 1 657 ? 19.555 2.964 -1.966 1.00 54.06 657 ARG A CA 1
ATOM 5454 C C . ARG A 1 657 ? 20.547 2.089 -1.216 1.00 54.06 657 ARG A C 1
ATOM 5456 O O . ARG A 1 657 ? 21.314 2.582 -0.393 1.00 54.06 657 ARG A O 1
ATOM 5463 N N . VAL A 1 658 ? 20.590 0.803 -1.545 1.00 51.88 658 VAL A N 1
ATOM 5464 C CA . VAL A 1 658 ? 21.782 0.004 -1.249 1.00 51.88 658 VAL A CA 1
ATOM 5465 C C . VAL A 1 658 ? 22.936 0.584 -2.081 1.00 51.88 658 VAL A C 1
ATOM 5467 O O . VAL A 1 658 ? 22.736 0.978 -3.234 1.00 51.88 658 VAL A O 1
ATOM 5470 N N . ASN A 1 659 ? 24.126 0.698 -1.483 1.00 44.41 659 ASN A N 1
ATOM 5471 C CA . ASN A 1 659 ? 25.337 1.215 -2.132 1.00 44.41 659 ASN A CA 1
ATOM 5472 C C . ASN A 1 659 ? 25.503 0.606 -3.543 1.00 44.41 659 ASN A C 1
ATOM 5474 O O . ASN A 1 659 ? 25.729 -0.595 -3.653 1.00 44.41 659 ASN A O 1
ATOM 5478 N N . GLY A 1 660 ? 25.384 1.416 -4.607 1.00 50.62 660 GLY A N 1
ATOM 5479 C CA . GLY A 1 660 ? 25.648 0.987 -5.993 1.00 50.62 660 GLY A CA 1
ATOM 5480 C C . GLY A 1 660 ? 24.583 1.330 -7.048 1.00 50.62 660 GLY A C 1
ATOM 5481 O O . GLY A 1 660 ? 24.881 1.267 -8.239 1.00 50.62 660 GLY A O 1
ATOM 5482 N N . GLN A 1 661 ? 23.362 1.733 -6.670 1.00 65.62 661 GLN A N 1
ATOM 5483 C CA . GLN A 1 661 ? 22.380 2.246 -7.643 1.00 65.62 661 GLN A CA 1
ATOM 5484 C C . GLN A 1 661 ? 22.641 3.726 -7.966 1.00 65.62 661 GLN A C 1
ATOM 5486 O O . GLN A 1 661 ? 22.087 4.647 -7.354 1.00 65.62 661 GLN A O 1
ATOM 5491 N N . GLU A 1 662 ? 23.516 3.952 -8.944 1.00 77.12 662 GLU A N 1
ATOM 5492 C CA . GLU A 1 662 ? 23.812 5.272 -9.501 1.00 77.12 662 GLU A CA 1
ATOM 5493 C C . GLU A 1 662 ? 23.077 5.486 -10.822 1.00 77.12 662 GLU A C 1
ATOM 5495 O O . GLU A 1 662 ? 23.033 4.590 -11.674 1.00 77.12 662 GLU A O 1
ATOM 5500 N N . SER A 1 663 ? 22.544 6.697 -11.007 1.00 88.69 663 SER A N 1
ATOM 5501 C CA . SER A 1 663 ? 21.944 7.086 -12.283 1.00 88.69 663 SER A CA 1
ATOM 5502 C C . SER A 1 663 ? 22.961 6.961 -13.418 1.00 88.69 663 SER A C 1
ATOM 5504 O O . SER A 1 663 ? 24.173 7.090 -13.217 1.00 88.69 663 SER A O 1
ATOM 5506 N N . GLY A 1 664 ? 22.466 6.694 -14.623 1.00 91.56 664 GLY A N 1
ATOM 5507 C CA . GLY A 1 664 ? 23.266 6.785 -15.840 1.00 91.56 664 GLY A CA 1
ATOM 5508 C C . GLY A 1 664 ? 23.663 8.227 -16.167 1.00 91.56 664 GLY A C 1
ATOM 5509 O O . GLY A 1 664 ? 24.602 8.438 -16.936 1.00 91.56 664 GLY A O 1
ATOM 5510 N N . ILE A 1 665 ? 22.971 9.209 -15.580 1.00 93.88 665 ILE A N 1
ATOM 5511 C CA . ILE A 1 665 ? 23.163 10.639 -15.808 1.00 93.88 665 ILE A CA 1
ATOM 5512 C C . ILE A 1 665 ? 24.118 11.229 -14.765 1.00 93.88 665 ILE A C 1
ATOM 5514 O O . ILE A 1 665 ? 23.856 11.205 -13.563 1.00 93.88 665 ILE A O 1
ATOM 5518 N N . ASP A 1 666 ? 25.182 11.877 -15.239 1.00 93.75 666 ASP A N 1
ATOM 5519 C CA . ASP A 1 666 ? 25.917 12.864 -14.444 1.00 93.75 666 ASP A CA 1
ATOM 5520 C C . ASP A 1 666 ? 25.120 14.176 -14.458 1.00 93.75 666 ASP A C 1
ATOM 5522 O O . ASP A 1 666 ? 25.183 14.954 -15.418 1.00 93.75 666 ASP A O 1
ATOM 5526 N N . PHE A 1 667 ? 24.299 14.389 -13.425 1.00 93.38 667 PHE A N 1
ATOM 5527 C CA . PHE A 1 667 ? 23.381 15.530 -13.365 1.00 93.38 667 PHE A CA 1
ATOM 5528 C C . PHE A 1 667 ? 24.116 16.874 -13.418 1.00 93.38 667 PHE A C 1
ATOM 5530 O O . PHE A 1 667 ? 23.656 17.785 -14.106 1.00 93.38 667 PHE A O 1
ATOM 5537 N N . ASP A 1 668 ? 25.271 16.995 -12.763 1.00 91.75 668 ASP A N 1
ATOM 5538 C CA . ASP A 1 668 ? 26.029 18.247 -12.706 1.00 91.75 668 ASP A CA 1
ATOM 5539 C C . ASP A 1 668 ? 26.658 18.583 -14.062 1.00 91.75 668 ASP A C 1
ATOM 5541 O O . ASP A 1 668 ? 26.610 19.731 -14.519 1.00 91.75 668 ASP A O 1
ATOM 5545 N N . ALA A 1 669 ? 27.253 17.589 -14.729 1.00 93.12 669 ALA A N 1
ATOM 5546 C CA . ALA A 1 669 ? 27.803 17.771 -16.069 1.00 93.12 669 ALA A CA 1
ATOM 5547 C C . ALA A 1 669 ? 26.697 18.075 -17.091 1.00 93.12 669 ALA A C 1
ATOM 5549 O O . ALA A 1 669 ? 26.841 18.991 -17.905 1.00 93.12 669 ALA A O 1
ATOM 5550 N N . THR A 1 670 ? 25.572 17.362 -17.000 1.00 93.69 670 THR A N 1
ATOM 5551 C CA . THR A 1 670 ? 24.423 17.535 -17.899 1.00 93.69 670 THR A CA 1
ATOM 5552 C C . THR A 1 670 ? 23.797 18.924 -17.745 1.00 93.69 670 THR A C 1
ATOM 5554 O O . THR A 1 670 ? 23.552 19.605 -18.739 1.00 93.69 670 THR A O 1
ATOM 5557 N N . GLN A 1 671 ? 23.614 19.415 -16.515 1.00 92.50 671 GLN A N 1
ATOM 5558 C CA . GLN A 1 671 ? 23.089 20.764 -16.273 1.00 92.50 671 GLN A CA 1
ATOM 5559 C C . GLN A 1 671 ? 24.000 21.858 -16.845 1.00 92.50 671 GLN A C 1
ATOM 5561 O O . GLN A 1 671 ? 23.514 22.795 -17.482 1.00 92.50 671 GLN A O 1
ATOM 5566 N N . LYS A 1 672 ? 25.327 21.734 -16.693 1.00 92.38 672 LYS A N 1
ATOM 5567 C CA . LYS A 1 672 ? 26.285 22.667 -17.321 1.00 92.38 672 LYS A CA 1
ATOM 5568 C C . LYS A 1 672 ? 26.164 22.661 -18.842 1.00 92.38 672 LYS A C 1
ATOM 5570 O O . LYS A 1 672 ? 26.277 23.707 -19.478 1.00 92.38 672 LYS A O 1
ATOM 5575 N N . ARG A 1 673 ? 25.933 21.489 -19.433 1.00 91.44 673 ARG A N 1
ATOM 5576 C CA . ARG A 1 673 ? 25.772 21.342 -20.878 1.00 91.44 673 ARG A CA 1
ATOM 5577 C C . ARG A 1 673 ? 24.480 21.984 -21.381 1.00 91.44 673 ARG A C 1
ATOM 5579 O O . ARG A 1 673 ? 24.533 22.735 -22.351 1.00 91.44 673 ARG A O 1
ATOM 5586 N N . ILE A 1 674 ? 23.367 21.787 -20.676 1.00 92.50 674 ILE A N 1
ATOM 5587 C CA . ILE A 1 674 ? 22.090 22.463 -20.950 1.00 92.50 674 ILE A CA 1
ATOM 5588 C C . ILE A 1 674 ? 22.266 23.987 -20.906 1.00 92.50 674 ILE A C 1
ATOM 5590 O O . ILE A 1 674 ? 21.881 24.666 -21.851 1.00 92.50 674 ILE A O 1
ATOM 5594 N N . GLN A 1 675 ? 22.941 24.530 -19.886 1.00 89.94 675 GLN A N 1
ATOM 5595 C CA . GLN A 1 675 ? 23.202 25.976 -19.786 1.00 89.94 675 GLN A CA 1
ATOM 5596 C C . GLN A 1 675 ? 23.975 26.535 -20.994 1.00 89.94 675 GLN A C 1
ATOM 5598 O O . GLN A 1 675 ? 23.681 27.638 -21.462 1.00 89.94 675 GLN A O 1
ATOM 5603 N N . LEU A 1 676 ? 24.947 25.782 -21.522 1.00 89.75 676 LEU A N 1
ATOM 5604 C CA . LEU A 1 676 ? 25.682 26.170 -22.731 1.00 89.75 676 LEU A CA 1
ATOM 5605 C C . LEU A 1 676 ? 24.771 26.207 -23.967 1.00 89.75 676 LEU A C 1
ATOM 5607 O O . LEU A 1 676 ? 24.876 27.137 -24.767 1.00 89.75 676 LEU A O 1
ATOM 5611 N N . LEU A 1 677 ? 23.864 25.235 -24.105 1.00 86.00 677 LEU A N 1
ATOM 5612 C CA . LEU A 1 677 ? 22.878 25.191 -25.189 1.00 86.00 677 LEU A CA 1
ATOM 5613 C C . LEU A 1 677 ? 21.868 26.343 -25.090 1.00 86.00 677 LEU A C 1
ATOM 5615 O O . LEU A 1 677 ? 21.547 26.959 -26.107 1.00 86.00 677 LEU A O 1
ATOM 5619 N N . SER A 1 678 ? 21.438 26.708 -23.878 1.00 82.25 678 SER A N 1
ATOM 5620 C CA . SER A 1 678 ? 20.537 27.846 -23.644 1.00 82.25 678 SER A CA 1
ATOM 5621 C C . SER A 1 678 ? 21.122 29.167 -24.152 1.00 82.25 678 SER A C 1
ATOM 5623 O O . SER A 1 678 ? 20.410 29.981 -24.748 1.00 82.25 678 SER A O 1
ATOM 5625 N N . GLY A 1 679 ? 22.439 29.360 -24.018 1.00 74.62 679 GLY A N 1
ATOM 5626 C CA . GLY A 1 679 ? 23.142 30.520 -24.578 1.00 74.62 679 GLY A CA 1
ATOM 5627 C C . GLY A 1 679 ? 23.112 30.599 -26.114 1.00 74.62 679 GLY A C 1
ATOM 5628 O O . GLY A 1 679 ? 23.293 31.679 -26.675 1.00 74.62 679 GLY A O 1
ATOM 5629 N N . MET A 1 680 ? 22.844 29.485 -26.806 1.00 64.62 680 MET A N 1
ATOM 5630 C CA . MET A 1 680 ? 22.694 29.418 -28.269 1.00 64.62 680 MET A CA 1
ATOM 5631 C C . MET A 1 680 ? 21.247 29.639 -28.745 1.00 64.62 680 MET A C 1
ATOM 5633 O O . MET A 1 680 ? 21.018 29.820 -29.943 1.00 64.62 680 MET A O 1
ATOM 5637 N N . THR A 1 681 ? 20.268 29.617 -27.832 1.00 59.44 681 THR A N 1
ATOM 5638 C CA . THR A 1 681 ? 18.841 29.880 -28.119 1.00 59.44 681 THR A CA 1
ATOM 5639 C C . THR A 1 681 ? 18.420 31.335 -27.912 1.00 59.44 681 THR A C 1
ATOM 5641 O O . THR A 1 681 ? 17.359 31.741 -28.379 1.00 59.44 681 THR A O 1
ATOM 5644 N N . THR A 1 682 ? 19.252 32.160 -27.273 1.00 53.09 682 THR A N 1
ATOM 5645 C CA . THR A 1 682 ? 19.030 33.611 -27.184 1.00 53.09 682 THR A CA 1
ATOM 5646 C C . THR A 1 682 ? 19.433 34.317 -28.483 1.00 53.09 682 THR A C 1
ATOM 5648 O O . THR A 1 682 ? 20.533 34.060 -28.982 1.00 53.09 682 THR A O 1
ATOM 5651 N N . PRO A 1 683 ? 18.618 35.245 -29.030 1.00 51.03 683 PRO A N 1
ATOM 5652 C CA . PRO A 1 683 ? 19.047 36.073 -30.150 1.00 51.03 683 PRO A CA 1
ATOM 5653 C C . PRO A 1 683 ? 20.310 36.836 -29.748 1.00 51.03 683 PRO A C 1
ATOM 5655 O O . PRO A 1 683 ? 20.308 37.559 -28.751 1.00 51.03 683 PRO A O 1
ATOM 5658 N N . GLN A 1 684 ? 21.389 36.691 -30.520 1.00 46.72 684 GLN A N 1
ATOM 5659 C CA . GLN A 1 684 ? 22.516 37.614 -30.412 1.00 46.72 684 GLN A CA 1
ATOM 5660 C C . GLN A 1 684 ? 21.958 39.030 -30.624 1.00 46.72 684 GLN A C 1
ATOM 5662 O O . GLN A 1 684 ? 21.243 39.238 -31.612 1.00 46.72 684 GLN A O 1
ATOM 5667 N N . PRO A 1 685 ? 22.220 40.000 -29.726 1.00 39.56 685 PRO A N 1
ATOM 5668 C CA . PRO A 1 685 ? 21.837 41.375 -29.992 1.00 39.56 685 PRO A CA 1
ATOM 5669 C C . PRO A 1 685 ? 22.440 41.767 -31.338 1.00 39.56 685 PRO A C 1
ATOM 5671 O O . PRO A 1 685 ? 23.622 41.525 -31.590 1.00 39.56 685 PRO A O 1
ATOM 5674 N N . ILE A 1 686 ? 21.612 42.327 -32.221 1.00 39.47 686 ILE A N 1
ATOM 5675 C CA . ILE A 1 686 ? 22.091 42.916 -33.467 1.00 39.47 686 ILE A CA 1
ATOM 5676 C C . ILE A 1 686 ? 23.099 43.984 -33.052 1.00 39.47 686 ILE A C 1
ATOM 5678 O O . ILE A 1 686 ? 22.717 45.038 -32.544 1.00 39.47 686 ILE A O 1
ATOM 5682 N N . ILE A 1 687 ? 24.388 43.698 -33.231 1.00 42.75 687 ILE A N 1
ATOM 5683 C CA . ILE A 1 687 ? 25.422 44.721 -33.183 1.00 42.75 687 ILE A CA 1
ATOM 5684 C C . ILE A 1 687 ? 25.165 45.570 -34.424 1.00 42.75 687 ILE A C 1
ATOM 5686 O O . ILE A 1 687 ? 25.568 45.214 -35.530 1.00 42.75 687 ILE A O 1
ATOM 5690 N N . ILE A 1 688 ? 24.408 46.652 -34.252 1.00 39.78 688 ILE A N 1
ATOM 5691 C CA . ILE A 1 688 ? 24.398 47.743 -35.218 1.00 39.78 688 ILE A CA 1
ATOM 5692 C C . ILE A 1 688 ? 25.818 48.313 -35.143 1.00 39.78 688 ILE A C 1
ATOM 5694 O O . ILE A 1 688 ? 26.209 48.757 -34.064 1.00 39.78 688 ILE A O 1
ATOM 5698 N N . PRO A 1 689 ? 26.636 48.228 -36.206 1.00 36.19 689 PRO A N 1
ATOM 5699 C CA . PRO A 1 689 ? 27.954 48.837 -36.175 1.00 36.19 689 PRO A CA 1
ATOM 5700 C C . PRO A 1 689 ? 27.783 50.337 -35.939 1.00 36.19 689 PRO A C 1
ATOM 5702 O O . PRO A 1 689 ? 26.987 50.981 -36.627 1.00 36.19 689 PRO A O 1
ATOM 5705 N N . ASP A 1 690 ? 28.506 50.851 -34.943 1.00 38.75 690 ASP A N 1
ATOM 5706 C CA . ASP A 1 690 ? 28.526 52.268 -34.608 1.00 38.75 690 ASP A CA 1
ATOM 5707 C C . ASP A 1 690 ? 28.777 53.121 -35.856 1.00 38.75 690 ASP A C 1
ATOM 5709 O O . ASP A 1 690 ? 29.528 52.769 -36.771 1.00 38.75 690 ASP A O 1
ATOM 5713 N N . GLU A 1 691 ? 28.078 54.246 -35.854 1.00 40.16 691 GLU A N 1
ATOM 5714 C CA . GLU A 1 691 ? 28.013 55.287 -36.862 1.00 40.16 691 GLU A CA 1
ATOM 5715 C C . GLU A 1 691 ? 29.342 55.533 -37.594 1.00 40.16 691 GLU A C 1
ATOM 5717 O O . GLU A 1 691 ? 30.379 55.852 -37.012 1.00 40.16 691 GLU A O 1
ATOM 5722 N N . VAL A 1 692 ? 29.273 55.476 -38.925 1.00 40.16 692 VAL A N 1
ATOM 5723 C CA . VAL A 1 692 ? 30.257 56.119 -39.795 1.00 40.16 692 VAL A CA 1
ATOM 5724 C C . VAL A 1 692 ? 30.187 57.622 -39.529 1.00 40.16 692 VAL A C 1
ATOM 5726 O O . VAL A 1 692 ? 29.168 58.256 -39.805 1.00 40.16 692 VAL A O 1
ATOM 5729 N N . GLU A 1 693 ? 31.280 58.188 -39.012 1.00 41.69 693 GLU A N 1
ATOM 5730 C CA . GLU A 1 693 ? 31.485 59.630 -38.878 1.00 41.69 693 GLU A CA 1
ATOM 5731 C C . GLU A 1 693 ? 31.153 60.349 -40.195 1.00 41.69 693 GLU A C 1
ATOM 5733 O O . GLU A 1 693 ? 31.894 60.285 -41.178 1.00 41.69 693 GLU A O 1
ATOM 5738 N N . LEU A 1 694 ? 30.057 61.105 -40.193 1.00 40.12 694 LEU A N 1
ATOM 5739 C CA . LEU A 1 694 ? 29.805 62.146 -41.178 1.00 40.12 694 LEU A CA 1
ATOM 5740 C C . LEU A 1 694 ? 29.478 63.450 -40.459 1.00 40.12 694 LEU A C 1
ATOM 5742 O O . LEU A 1 694 ? 28.356 63.698 -40.036 1.00 40.12 694 LEU A O 1
ATOM 5746 N N . GLY A 1 695 ? 30.488 64.317 -40.394 1.00 45.19 695 GLY A N 1
ATOM 5747 C CA . GLY A 1 695 ? 30.278 65.760 -40.357 1.00 45.19 695 GLY A CA 1
ATOM 5748 C C . GLY A 1 695 ? 29.744 66.312 -39.039 1.00 45.19 695 GLY A C 1
ATOM 5749 O O . GLY A 1 695 ? 28.606 66.757 -38.966 1.00 45.19 695 GLY A O 1
ATOM 5750 N N . GLY A 1 696 ? 30.634 66.368 -38.047 1.00 45.84 696 GLY A N 1
ATOM 5751 C CA . GLY A 1 696 ? 30.628 67.280 -36.902 1.00 45.84 696 GLY A CA 1
ATOM 5752 C C . GLY A 1 696 ? 29.348 68.068 -36.612 1.00 45.84 696 GLY A C 1
ATOM 5753 O O . GLY A 1 696 ? 29.149 69.153 -37.153 1.00 45.84 696 GLY A O 1
ATOM 5754 N N . LYS A 1 697 ? 28.576 67.587 -35.636 1.00 37.28 697 LYS A N 1
ATOM 5755 C CA . LYS A 1 697 ? 27.896 68.388 -34.605 1.00 37.28 697 LYS A CA 1
ATOM 5756 C C . LYS A 1 697 ? 27.330 67.438 -33.549 1.00 37.28 697 LYS A C 1
ATOM 5758 O O . LYS A 1 697 ? 26.516 66.585 -33.869 1.00 37.28 697 LYS A O 1
ATOM 5763 N N . LYS A 1 698 ? 27.781 67.597 -32.303 1.00 32.72 698 LYS A N 1
ATOM 5764 C CA . LYS A 1 698 ? 27.243 66.881 -31.139 1.00 32.72 698 LYS A CA 1
ATOM 5765 C C . LYS A 1 698 ? 25.831 67.372 -30.817 1.00 32.72 698 LYS A C 1
ATOM 5767 O O . LYS A 1 698 ? 25.637 68.587 -30.710 1.00 32.72 698 LYS A O 1
ATOM 5772 N N . LEU A 1 699 ? 24.925 66.432 -30.567 1.00 33.31 699 LEU A N 1
ATOM 5773 C CA . LEU A 1 699 ? 23.916 66.531 -29.515 1.00 33.31 699 LEU A CA 1
ATOM 5774 C C . LEU A 1 699 ? 24.092 65.331 -28.592 1.00 33.31 699 LEU A C 1
ATOM 5776 O O . LEU A 1 699 ? 24.182 64.213 -29.138 1.00 33.31 699 LEU A O 1
#

Radius of gyration: 30.71 Å; chains: 1; bounding box: 74×101×84 Å

Sequence (699 aa):
MTEEMRRLERIIEEIWENEKEEVTEYYGVQISTYRHIDTYLEQLPSIEEKIWLAQRCNNKEKIAELTSQIQLDEYQTKLYEKLKEHNIELDETLNFKLLNPKYEFLGNLLDAMSTDRVVQEQLVSLSDEKLELFKIMYRRLQEVSKYNVPYVSCILRRLGYTIPETSWQNRFHHYDDLTVELEKQLQEAGTLDDNLVDSLLFLYARPCFWNVRTLEEVKELRTPNSKILQEQNQIVQEEKKSSKKDIARLKSALLGITYGLDLKTASKICKKYHMEGLERTEDNKDLFEMYQAISSIVKEENPDTIIAVYEMFQTEMPFELEFMNITTFEADLRKEFAKSLNQSVWKLRGEPVQLLDGIPLYDADTDFKMIITSIGAYQPDFTSQENYFTYWNSPEIVSHGNCCSLIANNNLSMIDPKTVILGFQTMDEDMLLLAGNQDLNSTPDSKDFNLLEHDDINAYMTADQYVDETRGSFNELVYERRDLSSNPKFYKKNPDYIVLIEEYEDIDETIKRYQNQPEIVEELLKQKELQEYHFRESVKAAKDFGIPIVKMNRERCAKKGIEKISEMLVELSTSKDPKWIQKIITEFENNRVGNNENHKIIREQYFSQEKMKQIQSQIETMIETEPSLDIRSQLLSGYENAVQQEQERVKKCYYNRVNGQESGIDFDATQKRIQLLSGMTTPQPIIIPDEVELGGKKL

Foldseek 3Di:
DDPLLVLLQVLVVCCVVPFDWDWDDDPNDTDTAGAPCVVVLVVDDDLLSSLVSNLVRVPPVSLVVSVVVDDDDPQLVVVVVVLCLQAVCLSSQARSVCSDPLNCLCPCVCSLCSLPNFLVQLQVQADSLLNVLLSQLVVLVVVQALQCLLQSLQLSLQGGGGPPCPDPSVPNVLAVLASVQSSVVCVVPVDDDPLLSLLVSLDRRDPDHDNDHHSVLSVCCFDCVRPLLVVLVVLLVVQVPDPDHDLQSLLQSLCCQELVDGLVVLVLLLQFFPCPPFDDDPVCPVLVVVNVVSVCSNPDPDSVVSSVVSVCCVPVHDRGHPSSCSSCSVLSSLLSLQVLQLVQADDPDDAAPDQDVNFGEHEPFQFGKWKKDAPCLPPPPDDFDPFPVCVLQPSHAQAQKDKIFIAGLLAQQDRDHPAWMFTANHARSSFFQFWALADLCLDPRRSDSRSCPSRPGGHRDRSVVSLLLNLFSTIITITGQARSDPDDPGRGDHGQAIEQEAAAPDLVVVLVVCVVPVVVNVLSVVVVVVSVRNVVRRVRNCVSRVHHYYYYYNLSSLVVLLVVLVVLLVVCLPVLQLVSLLVSQSSLLSNLSSCFPSNVVSNCVRRALVVVVVSLVSLLCSLVPDPDLVSSVNNLVSNVVSLVVVVVSNVSHVVRHDPTSDRSDPSVVSVVSSVVSVVVSDDDPPPPPDDDDDDDDDD